Protein AF-A0A9W8DIQ8-F1 (afdb_monomer)

Radius of gyration: 34.33 Å; Cα contacts (8 Å, |Δi|>4): 460; chains: 1; bounding box: 81×75×88 Å

pLDDT: mean 70.54, std 18.58, range [25.45, 94.88]

Nearest PDB structures (foldseek):
  8yqu-assembly1_C  TM=2.809E-01  e=9.966E+00  African swine fever virus

Sequence (451 aa):
MDRSYPSLLPVLLFVAVWALANIACALVRCIRRRSKRQPPASEETWTAELVSPLHLRVSTTAFNDIISAAASLCSSERWPRVAWLIDAFYSTGVYAAIASMVLCVGVLAVAALQIGAAMGAKIGLMLPKGALILNVSVLDQLLTKVSDMEPSEQHSQLSRRQHHPESQHVLQPVIPGVTLPAGHLWHYLAALAICAVVHELGHAFAAVRSRITIQRLGVFVMGIYPGAFVELCQAKLDQASVANRLRVSCAGVWHNAVTAVCIWLLIRSGGLGALFANSGWSRVSNGVAVVDVASHSPLYGQLPLHSTIHRIDDVCLQPQCSNDRIFINDSQFGSSAIARWTSILTATYSNRNTTSAGFCASLAENADDGLCCEMSPRFPLGESPDLELFCFERFQQAYSGAQLTSPVCFDLRVVLQRTGTDRCQSDHDCSIIESTRSSLLQQPLNAFRRG

Solvent-accessible surface area (backbone atoms only — not comparable to full-atom values): 26441 Å² total; per-residue (Å²): 138,82,85,76,71,83,67,66,58,64,57,51,48,47,50,49,52,49,49,51,49,48,50,49,49,48,48,51,52,47,53,63,58,41,75,77,61,73,69,85,78,73,82,69,48,74,47,76,47,73,82,44,102,49,29,42,36,39,37,32,41,66,57,47,63,54,53,49,47,60,46,55,66,42,29,59,89,83,31,50,69,57,25,50,50,51,53,48,53,43,50,50,32,36,55,50,51,53,52,52,48,54,50,50,53,50,52,53,52,51,52,51,51,51,53,48,52,59,52,31,65,73,73,69,52,82,68,75,97,78,78,75,83,70,71,54,63,63,57,49,55,52,50,47,62,62,61,66,70,54,84,87,74,90,74,79,98,79,83,90,87,75,94,64,88,75,77,78,67,91,70,77,71,92,38,77,66,76,72,37,67,58,88,51,45,62,61,52,45,50,50,45,31,53,49,30,45,48,17,32,48,26,28,51,52,37,28,44,74,65,74,29,54,71,65,39,39,35,40,33,35,50,72,86,46,51,41,44,46,62,42,62,42,59,74,49,51,72,69,43,54,70,70,48,44,46,30,26,69,34,22,20,63,38,40,44,54,51,48,51,52,51,50,51,51,33,54,74,72,42,47,53,58,52,54,38,44,74,73,72,44,76,76,85,78,68,30,41,69,33,81,77,68,59,86,89,41,92,55,45,92,73,59,63,72,76,38,68,47,44,60,56,94,93,47,54,33,35,88,86,69,59,88,64,89,73,84,64,69,66,91,77,47,50,99,45,29,57,43,30,48,50,48,64,74,68,47,52,78,91,69,53,83,68,80,72,50,22,41,45,44,46,80,88,57,48,77,50,96,26,38,26,58,47,63,40,99,90,27,80,67,15,64,37,93,56,86,63,34,38,33,28,32,71,65,75,73,95,70,77,98,71,74,89,74,76,57,39,15,34,48,54,64,64,42,43,72,72,38,60,89,59,65,19,79,36,44,66,50,23,52,54,53,53,73,72,71,64,91,80,69,99,68,77,43,35,22,27,30,78,105

Foldseek 3Di:
DDPDDPPCLVVVLCVVVVVVVVLVVVLVVVVVVCVVPDDDDPPWDWDWDDPDPQKIKIKTPPCQVSLLVSLVCQDCVNPVPSLVVVVVLLLVLLVVVVVVVVVVVVVVVVVVVVVVVVVCVVVVNDDDPDPDPPVCVVVVVVVVVVVVLDPDPPPDPPDPDDPDPPPPPVDDDPDDPPSHDVVCVVVVLVVQQVLQVQLQSQLSSLCSSQVWGWDMWIWMGRNNHTHIHTHTDVVSLVVGDPSSVSSSVSRSVSSSVVVVVSVSSCVVVCVVVVVCVVVVHDDPQQAAAAQDDDPPDPCVVVDDHRDGDQDDDLDGLDPVVPPDPLPLVCVVADPGSVSNVVCVVPDDPVSPSVPQWFFWDFLVQQPDPQQQVPADPVRNRGNDPDSQWFWKDFQDDPDDDDDDDRIGIHRVVVRCVLCPNPTDNWLVSQVVSDVPPDDPDPGRIGTIHGD

Secondary structure (DSSP, 8-state):
-------SHHHHHHHHHHHHHHHHHHHHHHHHHHTTSPPSPP---EEEEEEETTEEEEEESTTHHHHHHHHHHT-TTT-HHHHHHHHHHHHHHHHHHHHHHHHHHHHHHHHHHHHHHHHHHHHT----TTS----THHHHHHHHHHHTTS----------S--------S-----BTTTB-GGGHHHHHHHHHHHHHHHHHHHHHHHHHTTPPEEEEEEEEETTEEEEEEEE-HHHHHHS-HHHHHHHHHHHHHHHHHHHHHHHHHHHTTHHHHHHHHTT-----SSEE-----TTSTTTTTS-TT-EE-EETTEESSGGG--S-----GGGS-SSHHHHHHHHHH--GGG-TTTT-BEEE-GGG--SSSGGG--BTTBTT-S-S-TTEEEEEE-----S----PPPEEEEHHHHHHHHTT--BSSHHHHHHHHHHS-S--SS--EEEEE-

Mean predicted aligned error: 18.12 Å

Structure (mmCIF, N/CA/C/O backbone):
data_AF-A0A9W8DIQ8-F1
#
_entry.id   AF-A0A9W8DIQ8-F1
#
loop_
_atom_site.group_PDB
_atom_site.id
_atom_site.type_symbol
_atom_site.label_atom_id
_atom_site.label_alt_id
_atom_site.label_comp_id
_atom_site.label_asym_id
_atom_site.label_entity_id
_atom_site.label_seq_id
_atom_site.pdbx_PDB_ins_code
_atom_site.Cartn_x
_atom_site.Cartn_y
_atom_site.Cartn_z
_atom_site.occupancy
_atom_site.B_iso_or_equiv
_atom_site.auth_seq_id
_atom_site.auth_comp_id
_atom_site.auth_asym_id
_atom_site.auth_atom_id
_atom_site.pdbx_PDB_model_num
ATOM 1 N N . MET A 1 1 ? 36.511 -11.148 6.527 1.00 30.50 1 MET A N 1
ATOM 2 C CA . MET A 1 1 ? 35.832 -11.798 7.668 1.00 30.50 1 MET A CA 1
ATOM 3 C C . MET A 1 1 ? 34.681 -10.898 8.089 1.00 30.50 1 MET A C 1
ATOM 5 O O . MET A 1 1 ? 34.835 -10.114 9.015 1.00 30.50 1 MET A O 1
ATOM 9 N N . ASP A 1 2 ? 33.552 -10.975 7.386 1.00 30.81 2 ASP A N 1
ATOM 10 C CA . ASP A 1 2 ? 32.350 -10.230 7.765 1.00 30.81 2 ASP A CA 1
ATOM 11 C C . ASP A 1 2 ? 31.541 -11.057 8.760 1.00 30.81 2 ASP A C 1
ATOM 13 O O . ASP A 1 2 ? 30.994 -12.114 8.437 1.00 30.81 2 ASP A O 1
ATOM 17 N N . ARG A 1 3 ? 31.505 -10.593 10.013 1.00 32.84 3 ARG A N 1
ATOM 18 C CA . ARG A 1 3 ? 30.648 -11.150 11.064 1.00 32.84 3 ARG A CA 1
ATOM 19 C C . ARG A 1 3 ? 29.193 -10.849 10.716 1.00 32.84 3 ARG A C 1
ATOM 21 O O . ARG A 1 3 ? 28.657 -9.800 11.057 1.00 32.84 3 ARG A O 1
ATOM 28 N N . SER A 1 4 ? 28.560 -11.808 10.054 1.00 39.12 4 SER A N 1
ATOM 29 C CA . SER A 1 4 ? 27.110 -11.882 9.924 1.00 39.12 4 SER A CA 1
ATOM 30 C C . SER A 1 4 ? 26.518 -12.180 11.302 1.00 39.12 4 SER A C 1
ATOM 32 O O . SER A 1 4 ? 26.526 -13.324 11.753 1.00 39.12 4 SER A O 1
ATOM 34 N N . TYR A 1 5 ? 26.037 -11.157 12.009 1.00 40.44 5 TYR A N 1
ATOM 35 C CA . TYR A 1 5 ? 25.144 -11.388 13.143 1.00 40.44 5 TYR A CA 1
ATOM 36 C C . TYR A 1 5 ? 23.856 -12.013 12.591 1.00 40.44 5 TYR A C 1
ATOM 38 O O . TYR A 1 5 ? 23.280 -11.449 11.654 1.00 40.44 5 TYR A O 1
ATOM 46 N N . PRO A 1 6 ? 23.381 -13.156 13.118 1.00 41.09 6 PRO A N 1
ATOM 47 C CA . PRO A 1 6 ? 22.086 -13.674 12.723 1.00 41.09 6 PRO A CA 1
ATOM 48 C C . PRO A 1 6 ? 21.057 -12.643 13.176 1.00 41.09 6 PRO A C 1
ATOM 50 O O . PRO A 1 6 ? 20.860 -12.419 14.371 1.00 41.09 6 PRO A O 1
ATOM 53 N N . SER A 1 7 ? 20.463 -11.936 12.216 1.00 48.41 7 SER A N 1
ATOM 54 C CA . SER A 1 7 ? 19.385 -11.000 12.510 1.00 48.41 7 SER A CA 1
ATOM 55 C C . SER A 1 7 ? 18.317 -11.753 13.310 1.00 48.41 7 SER A C 1
ATOM 57 O O . SER A 1 7 ? 17.933 -12.858 12.951 1.00 48.41 7 SER A O 1
ATOM 59 N N . LEU A 1 8 ? 17.848 -11.188 14.423 1.00 51.09 8 LEU A N 1
ATOM 60 C CA . LEU A 1 8 ? 16.720 -11.729 15.204 1.00 51.09 8 LEU A CA 1
ATOM 61 C C . LEU A 1 8 ? 15.387 -11.621 14.436 1.00 51.09 8 LEU A C 1
ATOM 63 O O . LEU A 1 8 ? 14.355 -12.121 14.877 1.00 51.09 8 LEU A O 1
ATOM 67 N N . LEU A 1 9 ? 15.413 -10.977 13.269 1.00 53.03 9 LEU A N 1
ATOM 68 C CA . LEU A 1 9 ? 14.276 -10.688 12.409 1.00 53.03 9 LEU A CA 1
ATOM 69 C C . LEU A 1 9 ? 13.550 -11.938 11.880 1.00 53.03 9 LEU A C 1
ATOM 71 O O . LEU A 1 9 ? 12.329 -11.963 11.986 1.00 53.03 9 LEU A O 1
ATOM 75 N N . PRO A 1 10 ? 14.226 -12.995 11.381 1.00 49.09 10 PRO A N 1
ATOM 76 C CA . PRO A 1 10 ? 13.581 -14.230 10.950 1.00 49.09 10 PRO A CA 1
ATOM 77 C C . PRO A 1 10 ? 12.957 -14.963 12.133 1.00 49.09 10 PRO A C 1
ATOM 79 O O . PRO A 1 10 ? 11.915 -15.580 11.974 1.00 49.09 10 PRO A O 1
ATOM 82 N N . VAL A 1 11 ? 13.550 -14.859 13.327 1.00 49.19 11 VAL A N 1
ATOM 83 C CA . VAL A 1 11 ? 13.004 -15.456 14.552 1.00 49.19 11 VAL A CA 1
ATOM 84 C C . VAL A 1 11 ? 11.747 -14.708 14.988 1.00 49.19 11 VAL A C 1
ATOM 86 O O . VAL A 1 11 ? 10.747 -15.342 15.293 1.00 49.19 11 VAL A O 1
ATOM 89 N N . LEU A 1 12 ? 11.744 -13.374 14.949 1.00 53.75 12 LEU A N 1
ATOM 90 C CA . LEU A 1 12 ? 10.565 -12.565 15.272 1.00 53.75 12 LEU A CA 1
ATOM 91 C C . LEU A 1 12 ? 9.446 -12.718 14.234 1.00 53.75 12 LEU A C 1
ATOM 93 O O . LEU A 1 12 ? 8.287 -12.841 14.618 1.00 53.75 12 LEU A O 1
ATOM 97 N N . LEU A 1 13 ? 9.774 -12.780 12.940 1.00 53.56 13 LEU A N 1
ATOM 98 C CA . LEU A 1 13 ? 8.812 -13.079 11.874 1.00 53.56 13 LEU A CA 1
ATOM 99 C C . LEU A 1 13 ? 8.280 -14.501 11.985 1.00 53.56 13 LEU A C 1
ATOM 101 O O . LEU A 1 13 ? 7.081 -14.705 11.848 1.00 53.56 13 LEU A O 1
ATOM 105 N N . PHE A 1 14 ? 9.136 -15.474 12.288 1.00 50.91 14 PHE A N 1
ATOM 106 C CA . PHE A 1 14 ? 8.706 -16.841 12.536 1.00 50.91 14 PHE A CA 1
ATOM 107 C C . PHE A 1 14 ? 7.800 -16.907 13.761 1.00 50.91 14 PHE A C 1
ATOM 109 O O . PHE A 1 14 ? 6.756 -17.527 13.680 1.00 50.91 14 PHE A O 1
ATOM 116 N N . VAL A 1 15 ? 8.122 -16.218 14.859 1.00 52.91 15 VAL A N 1
ATOM 117 C CA . VAL A 1 15 ? 7.271 -16.159 16.057 1.00 52.91 15 VAL A CA 1
ATOM 118 C C . VAL A 1 15 ? 5.951 -15.447 15.766 1.00 52.91 15 VAL A C 1
ATOM 120 O O . VAL A 1 15 ? 4.916 -15.918 16.222 1.00 52.91 15 VAL A O 1
ATOM 123 N N . ALA A 1 16 ? 5.947 -14.370 14.978 1.00 52.97 16 ALA A N 1
ATOM 124 C CA . ALA A 1 16 ? 4.732 -13.651 14.599 1.00 52.97 16 ALA A CA 1
ATOM 125 C C . ALA A 1 16 ? 3.850 -14.479 13.655 1.00 52.97 16 ALA A C 1
ATOM 127 O O . ALA A 1 16 ? 2.659 -14.630 13.907 1.00 52.97 16 ALA A O 1
ATOM 128 N N . VAL A 1 17 ? 4.425 -15.082 12.613 1.00 55.19 17 VAL A N 1
ATOM 129 C CA . VAL A 1 17 ? 3.719 -15.974 11.681 1.00 55.19 17 VAL A CA 1
ATOM 130 C C . VAL A 1 17 ? 3.262 -17.243 12.394 1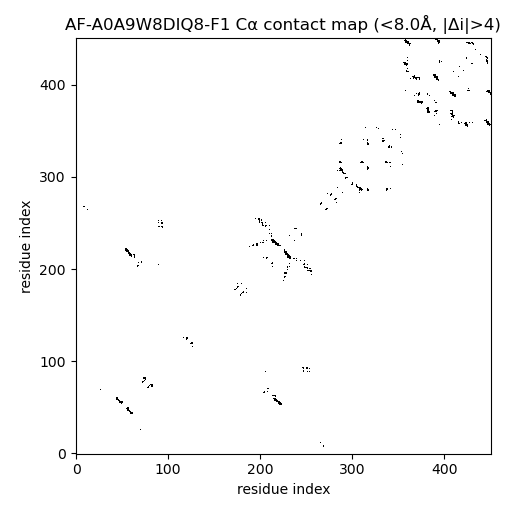.00 55.19 17 VAL A C 1
ATOM 132 O O . VAL A 1 17 ? 2.138 -17.676 12.188 1.00 55.19 17 VAL A O 1
ATOM 135 N N . TRP A 1 18 ? 4.070 -17.813 13.286 1.00 54.69 18 TRP A N 1
ATOM 136 C CA . TRP A 1 18 ? 3.704 -18.957 14.120 1.00 54.69 18 TRP A CA 1
ATOM 137 C C . TRP A 1 18 ? 2.601 -18.593 15.113 1.00 54.69 18 TRP A C 1
ATOM 139 O O . TRP A 1 18 ? 1.670 -19.374 15.287 1.00 54.69 18 TRP A O 1
ATOM 149 N N . ALA A 1 19 ? 2.638 -17.411 15.728 1.00 44.38 19 ALA A N 1
ATOM 150 C CA . ALA A 1 19 ? 1.580 -16.933 16.612 1.00 44.38 19 ALA A CA 1
ATOM 151 C C . ALA A 1 19 ? 0.282 -16.696 15.833 1.00 44.38 19 ALA A C 1
ATOM 153 O O . ALA A 1 19 ? -0.759 -17.205 16.234 1.00 44.38 19 ALA A O 1
ATOM 154 N N . LEU A 1 20 ? 0.340 -16.018 14.685 1.00 54.06 20 LEU A N 1
ATOM 155 C CA . LEU A 1 20 ? -0.813 -15.784 13.814 1.00 54.06 20 LEU A CA 1
ATOM 156 C C . LEU A 1 20 ? -1.368 -17.092 13.241 1.00 54.06 20 LEU A C 1
ATOM 158 O O . LEU A 1 20 ? -2.579 -17.278 13.235 1.00 54.06 20 LEU A O 1
ATOM 162 N N . ALA A 1 21 ? -0.514 -18.036 12.845 1.00 44.03 21 ALA A N 1
ATOM 163 C CA . ALA A 1 21 ? -0.920 -19.354 12.371 1.00 44.03 21 ALA A CA 1
ATOM 164 C C . ALA A 1 21 ? -1.513 -20.208 13.496 1.00 44.03 21 ALA A C 1
ATOM 166 O O . ALA A 1 21 ? -2.479 -20.921 13.259 1.00 44.03 21 ALA A O 1
ATOM 167 N N . ASN A 1 22 ? -1.004 -20.128 14.729 1.00 44.94 22 ASN A N 1
ATOM 168 C CA . ASN A 1 22 ? -1.599 -20.824 15.872 1.00 44.94 22 ASN A CA 1
ATOM 169 C C . ASN A 1 22 ? -2.904 -20.175 16.329 1.00 44.94 22 ASN A C 1
ATOM 171 O O . ASN A 1 22 ? -3.823 -20.902 16.689 1.00 44.94 22 ASN A O 1
ATOM 175 N N . ILE A 1 23 ? -3.024 -18.848 16.265 1.00 50.91 23 ILE A N 1
ATOM 176 C CA . ILE A 1 23 ? -4.274 -18.125 16.520 1.00 50.91 23 ILE A CA 1
ATOM 177 C C . ILE A 1 23 ? -5.294 -18.479 15.436 1.00 50.91 23 ILE A C 1
ATOM 179 O O . ILE A 1 23 ? -6.403 -18.881 15.767 1.00 50.91 23 ILE A O 1
ATOM 183 N N . ALA A 1 24 ? -4.915 -18.454 14.158 1.00 49.97 24 ALA A N 1
ATOM 184 C CA . ALA A 1 24 ? -5.761 -18.876 13.045 1.00 49.97 24 ALA A CA 1
ATOM 185 C C . ALA A 1 24 ? -6.138 -20.361 13.147 1.00 49.97 24 ALA A C 1
ATOM 187 O O . ALA A 1 24 ? -7.295 -20.719 12.970 1.00 49.97 24 ALA A O 1
ATOM 188 N N . CYS A 1 25 ? -5.205 -21.242 13.509 1.00 41.53 25 CYS A N 1
ATOM 189 C CA . CYS A 1 25 ? -5.467 -22.670 13.676 1.00 41.53 25 CYS A CA 1
ATOM 190 C C . CYS A 1 25 ? -6.317 -22.944 14.929 1.00 41.53 25 CYS A C 1
ATOM 192 O O . CYS A 1 25 ? -7.167 -23.833 14.912 1.00 41.53 25 CYS A O 1
ATOM 194 N N . ALA A 1 26 ? -6.171 -22.156 15.997 1.00 48.19 26 ALA A N 1
ATOM 195 C CA . ALA A 1 26 ? -7.044 -22.187 17.167 1.00 48.19 26 ALA A CA 1
ATOM 196 C C . ALA A 1 26 ? -8.450 -21.668 16.833 1.00 48.19 26 ALA A C 1
ATOM 198 O O . ALA A 1 26 ? -9.425 -22.301 17.235 1.00 48.19 26 ALA A O 1
ATOM 199 N N . LEU A 1 27 ? -8.561 -20.599 16.040 1.00 50.41 27 LEU A N 1
ATOM 200 C CA . LEU A 1 27 ? -9.818 -20.065 15.514 1.00 50.41 27 LEU A CA 1
ATOM 201 C C . LEU A 1 27 ? -10.511 -21.101 14.623 1.00 50.41 27 LEU A C 1
ATOM 203 O O . LEU A 1 27 ? -11.654 -21.455 14.888 1.00 50.41 27 LEU A O 1
ATOM 207 N N . VAL A 1 28 ? -9.808 -21.696 13.656 1.00 52.03 28 VAL A N 1
ATOM 208 C CA . VAL A 1 28 ? -10.333 -22.740 12.757 1.00 52.03 28 VAL A CA 1
ATOM 209 C C . VAL A 1 28 ? -10.734 -23.997 13.530 1.00 52.03 28 VAL A C 1
ATOM 211 O O . VAL A 1 28 ? -11.806 -24.558 13.300 1.00 52.03 28 VAL A O 1
ATOM 214 N N . ARG A 1 29 ? -9.924 -24.446 14.498 1.00 50.22 29 ARG A N 1
ATOM 215 C CA . ARG A 1 29 ? -10.274 -25.583 15.368 1.00 50.22 29 ARG A CA 1
ATOM 216 C C . ARG A 1 29 ? -11.458 -25.260 16.276 1.00 50.22 29 ARG A C 1
ATOM 218 O O . ARG A 1 29 ? -12.231 -26.166 16.580 1.00 50.22 29 ARG A O 1
ATOM 225 N N . CYS A 1 30 ? -11.625 -24.008 16.696 1.00 48.03 30 CYS A N 1
ATOM 226 C CA . CYS A 1 30 ? -12.771 -23.572 17.483 1.00 48.03 30 CYS A CA 1
ATOM 227 C C . CYS A 1 30 ? -14.053 -23.526 16.640 1.00 48.03 30 CYS A C 1
ATOM 229 O O . CYS A 1 30 ? -15.045 -24.145 17.023 1.00 48.03 30 CYS A O 1
ATOM 231 N N . ILE A 1 31 ? -13.995 -22.918 15.450 1.00 52.38 31 ILE A N 1
ATOM 232 C CA . ILE A 1 31 ? -15.080 -22.887 14.458 1.00 52.38 31 ILE A CA 1
ATOM 233 C C . ILE A 1 31 ? -15.527 -24.322 14.131 1.00 52.38 31 ILE A C 1
ATOM 235 O O . ILE A 1 31 ? -16.707 -24.659 14.239 1.00 52.38 31 ILE A O 1
ATOM 239 N N . ARG A 1 32 ? -14.572 -25.224 13.864 1.00 48.59 32 ARG A N 1
ATOM 240 C CA . ARG A 1 32 ? -14.842 -26.636 13.540 1.00 48.59 32 ARG A CA 1
ATOM 241 C C . ARG A 1 32 ? -15.392 -27.447 14.719 1.00 48.59 32 ARG A C 1
ATOM 243 O O . ARG A 1 32 ? -16.149 -28.392 14.510 1.00 48.59 32 ARG A O 1
ATOM 250 N N . ARG A 1 33 ? -15.026 -27.111 15.963 1.00 49.84 33 ARG A N 1
ATOM 251 C CA . ARG A 1 33 ? -15.559 -27.770 17.172 1.00 49.84 33 ARG A CA 1
ATOM 252 C C . ARG A 1 33 ? -16.948 -27.258 17.557 1.00 49.84 33 ARG A C 1
ATOM 254 O O . ARG A 1 33 ? -17.706 -28.026 18.144 1.00 49.84 33 ARG A O 1
ATOM 261 N N . ARG A 1 34 ? -17.293 -26.010 17.225 1.00 47.94 34 ARG A N 1
ATOM 262 C CA . ARG A 1 34 ? -18.588 -25.401 17.570 1.00 47.94 34 ARG A CA 1
ATOM 263 C C . ARG A 1 34 ? -19.662 -25.585 16.497 1.00 47.94 34 ARG A C 1
ATOM 265 O O . ARG A 1 34 ? -20.818 -25.723 16.870 1.00 47.94 34 ARG A O 1
ATOM 272 N N . SER A 1 35 ? -19.287 -25.762 15.226 1.00 45.62 35 SER A N 1
ATOM 273 C CA . SER A 1 35 ? -20.189 -26.295 14.184 1.00 45.62 35 SER A CA 1
ATOM 274 C C . SER A 1 35 ? -20.839 -27.629 14.601 1.00 45.62 35 SER A C 1
ATOM 276 O O . SER A 1 35 ? -21.960 -27.923 14.210 1.00 45.62 35 SER A O 1
ATOM 278 N N . LYS A 1 36 ? -20.183 -28.409 15.474 1.00 44.06 36 LYS A N 1
ATOM 279 C CA . LYS A 1 36 ? -20.729 -29.654 16.044 1.00 44.06 36 LYS A CA 1
ATOM 280 C C . LYS A 1 36 ? -21.572 -29.476 17.322 1.00 44.06 36 LYS A C 1
ATOM 282 O O . LYS A 1 36 ? -22.030 -30.474 17.866 1.00 44.06 36 LYS A O 1
ATOM 287 N N . ARG A 1 37 ? -21.730 -28.258 17.859 1.00 45.44 37 ARG A N 1
ATOM 288 C CA . ARG A 1 37 ? -22.402 -27.972 19.149 1.00 45.44 37 ARG A CA 1
ATOM 289 C C . ARG A 1 37 ? -23.278 -26.713 19.083 1.00 45.44 37 ARG A C 1
ATOM 291 O O . ARG A 1 37 ? -23.184 -25.862 19.965 1.00 45.44 37 ARG A O 1
ATOM 298 N N . GLN A 1 38 ? -24.067 -26.557 18.027 1.00 38.44 38 GLN A N 1
ATOM 299 C CA . GLN A 1 38 ? -24.944 -25.398 17.846 1.00 38.44 38 GLN A CA 1
ATOM 300 C C . GLN A 1 38 ? -26.079 -25.419 18.902 1.00 38.44 38 GLN A C 1
ATOM 302 O O . GLN A 1 38 ? -26.839 -26.388 18.931 1.00 38.44 38 GLN A O 1
ATOM 307 N N . PRO A 1 39 ? -26.194 -24.419 19.803 1.00 42.59 39 PRO A N 1
ATOM 308 C CA . PRO A 1 39 ? -27.457 -24.103 20.474 1.00 42.59 39 PRO A CA 1
ATOM 309 C C . PRO A 1 39 ? -28.413 -23.411 19.472 1.00 42.59 39 PRO A C 1
ATOM 311 O O . PRO A 1 39 ? -27.951 -23.012 18.400 1.00 42.59 39 PRO A O 1
ATOM 314 N N . PRO A 1 40 ? -29.727 -23.300 19.759 1.00 42.97 40 PRO A N 1
ATOM 315 C CA . PRO A 1 40 ? -30.708 -22.817 18.785 1.00 42.97 40 PRO A CA 1
ATOM 316 C C . PRO A 1 40 ? -30.364 -21.404 18.302 1.00 42.97 40 PRO A C 1
ATOM 318 O O . PRO A 1 40 ? -29.962 -20.553 19.095 1.00 42.97 40 PRO A O 1
ATOM 321 N N . ALA A 1 41 ? -30.490 -21.207 16.990 1.00 42.75 41 ALA A N 1
ATOM 322 C CA . ALA A 1 41 ? -30.133 -19.991 16.276 1.00 42.75 41 ALA A CA 1
ATOM 323 C C . ALA A 1 41 ? -30.799 -18.755 16.901 1.00 42.75 41 ALA A C 1
ATOM 325 O O . ALA A 1 41 ? -32.023 -18.636 16.904 1.00 42.75 41 ALA A O 1
ATOM 326 N N . SER A 1 42 ? -29.994 -17.816 17.397 1.00 50.84 42 SER A N 1
ATOM 327 C CA . SER A 1 42 ? -30.366 -16.406 17.315 1.00 50.84 42 SER A CA 1
ATOM 328 C C . SER A 1 42 ? -30.568 -16.099 15.827 1.00 50.84 42 SER A C 1
ATOM 330 O O . SER A 1 42 ? -29.730 -16.481 15.013 1.00 50.84 42 SER A O 1
ATOM 332 N N . GLU A 1 43 ? -31.698 -15.501 15.445 1.00 56.09 43 GLU A N 1
ATOM 333 C CA . GLU A 1 43 ? -31.976 -15.148 14.046 1.00 56.09 43 GLU A CA 1
ATOM 334 C C . GLU A 1 43 ? -30.827 -14.302 13.478 1.00 56.09 43 GLU A C 1
ATOM 336 O O . GLU A 1 43 ? -30.646 -13.135 13.841 1.00 56.09 43 GLU A O 1
ATOM 341 N N . GLU A 1 44 ? -30.032 -14.909 12.593 1.00 62.44 44 GLU A N 1
ATOM 342 C CA . GLU A 1 44 ? -28.976 -14.227 11.856 1.00 62.44 44 GLU A CA 1
ATOM 343 C C . GLU A 1 44 ? -29.616 -13.139 10.999 1.00 62.44 44 GLU A C 1
ATOM 345 O O . GLU A 1 44 ? -30.272 -13.399 9.991 1.00 62.44 44 GLU A O 1
ATOM 350 N N . THR A 1 45 ? -29.453 -11.895 11.431 1.00 79.38 45 THR A N 1
ATOM 351 C CA . THR A 1 45 ? -30.138 -10.753 10.837 1.00 79.38 45 THR A CA 1
ATOM 352 C C . THR A 1 45 ? -29.134 -9.965 10.015 1.00 79.38 45 THR A C 1
ATOM 354 O O . THR A 1 45 ? -28.289 -9.244 10.548 1.00 79.38 45 THR A O 1
ATOM 357 N N . TRP A 1 46 ? -29.216 -10.138 8.698 1.00 82.31 46 TRP A N 1
ATOM 358 C CA . TRP A 1 46 ? -28.560 -9.275 7.724 1.00 82.31 46 TRP A CA 1
ATOM 359 C C . TRP A 1 46 ? -29.490 -8.116 7.403 1.00 82.31 46 TRP A C 1
ATOM 361 O O . TRP A 1 46 ? -30.643 -8.327 7.033 1.00 82.31 46 TRP A O 1
ATOM 371 N N . THR A 1 47 ? -28.994 -6.891 7.529 1.00 84.81 47 THR A N 1
ATOM 372 C CA . THR A 1 47 ? -29.747 -5.696 7.153 1.00 84.81 47 THR A CA 1
ATOM 373 C C . THR A 1 47 ? -28.942 -4.886 6.151 1.00 84.81 47 THR A C 1
ATOM 375 O O . THR A 1 47 ? -27.751 -4.639 6.338 1.00 84.81 47 THR A O 1
ATOM 378 N N . ALA A 1 48 ? -29.592 -4.491 5.062 1.00 86.50 48 ALA A N 1
ATOM 379 C CA . ALA A 1 48 ? -29.053 -3.551 4.094 1.00 86.50 48 ALA A CA 1
ATOM 380 C C . ALA A 1 48 ? -29.956 -2.320 4.097 1.00 86.50 48 ALA A C 1
ATOM 382 O O . ALA A 1 48 ? -31.164 -2.434 3.904 1.00 86.50 48 ALA A O 1
ATOM 383 N N . GLU A 1 49 ? -29.375 -1.156 4.353 1.00 87.94 49 GLU A N 1
ATOM 384 C CA . GLU A 1 49 ? -30.090 0.108 4.465 1.00 87.94 49 GLU A CA 1
ATOM 385 C C . GLU A 1 49 ? -29.381 1.168 3.625 1.00 87.94 49 GLU A C 1
ATOM 387 O O . GLU A 1 49 ? -28.160 1.331 3.689 1.00 87.94 49 GLU A O 1
ATOM 392 N N . LEU A 1 50 ? -30.156 1.903 2.830 1.00 87.69 50 LEU A N 1
ATOM 393 C CA . LEU A 1 50 ? -29.676 3.073 2.110 1.00 87.69 50 LEU A CA 1
ATOM 394 C C . LEU A 1 50 ? -29.935 4.309 2.980 1.00 87.69 50 LEU A C 1
ATOM 396 O O . LEU A 1 50 ? -31.045 4.831 3.011 1.00 87.69 50 LEU A O 1
ATOM 400 N N . VAL A 1 51 ? -28.909 4.758 3.705 1.00 85.38 51 VAL A N 1
ATOM 401 C CA . VAL A 1 51 ? -29.004 5.880 4.658 1.00 85.38 51 VAL A CA 1
ATOM 402 C C . VAL A 1 51 ? -29.103 7.223 3.920 1.00 85.38 51 VAL A C 1
ATOM 404 O O . VAL A 1 51 ? -29.733 8.164 4.395 1.00 85.38 51 VAL A O 1
ATOM 407 N N . SER A 1 52 ? -28.473 7.331 2.749 1.00 85.50 52 SER A N 1
ATOM 408 C CA . SER A 1 52 ? -28.590 8.471 1.831 1.00 85.50 52 SER A CA 1
ATOM 409 C C . SER A 1 52 ? -28.340 8.003 0.387 1.00 85.50 52 SER A C 1
ATOM 411 O O . SER A 1 52 ? -27.857 6.884 0.208 1.00 85.50 52 SER A O 1
ATOM 413 N N . PRO A 1 53 ? -28.615 8.813 -0.661 1.00 84.25 53 PRO A N 1
ATOM 414 C CA . PRO A 1 53 ? -28.494 8.382 -2.063 1.00 84.25 53 PRO A CA 1
ATOM 415 C C . PRO A 1 53 ? -27.110 7.835 -2.436 1.00 84.25 53 PRO A C 1
ATOM 417 O O . PRO A 1 53 ? -26.980 7.042 -3.361 1.00 84.25 53 PRO A O 1
ATOM 420 N N . LEU A 1 54 ? -26.079 8.268 -1.708 1.00 87.81 54 LEU A N 1
ATOM 421 C CA . LEU A 1 54 ? -24.696 7.850 -1.892 1.00 87.81 54 LEU A CA 1
ATOM 422 C C . LEU A 1 54 ? -24.161 7.066 -0.690 1.00 87.81 54 LEU A C 1
ATOM 424 O O . LEU A 1 54 ? -22.957 6.893 -0.613 1.00 87.81 54 LEU A O 1
ATOM 428 N N . HIS A 1 55 ? -24.990 6.624 0.257 1.00 90.12 55 HIS A N 1
ATOM 429 C CA . HIS A 1 55 ? -24.535 5.937 1.467 1.00 90.12 55 HIS A CA 1
ATOM 430 C C . HIS A 1 55 ? -25.310 4.637 1.682 1.00 90.12 55 HIS A C 1
ATOM 432 O O . HIS A 1 55 ? -26.374 4.617 2.305 1.00 90.12 55 HIS A O 1
ATOM 438 N N . LEU A 1 56 ? -24.750 3.547 1.159 1.00 90.69 56 LEU A N 1
ATOM 439 C CA . LEU A 1 56 ? -25.261 2.195 1.355 1.00 90.69 56 LEU A CA 1
ATOM 440 C C . LEU A 1 56 ? -24.565 1.561 2.556 1.00 90.69 56 LEU A C 1
ATOM 442 O O . LEU A 1 56 ? -23.336 1.504 2.600 1.00 90.69 56 LEU A O 1
ATOM 446 N N . ARG A 1 57 ? -25.345 1.042 3.500 1.00 91.81 57 ARG A N 1
ATOM 447 C CA . ARG A 1 57 ? -24.865 0.340 4.686 1.00 91.81 57 ARG A CA 1
ATOM 448 C C . ARG A 1 57 ? -25.358 -1.101 4.662 1.00 91.81 57 ARG A C 1
ATOM 450 O O . ARG A 1 57 ? -26.543 -1.351 4.482 1.00 91.81 57 ARG A O 1
ATOM 457 N N . VAL A 1 58 ? -24.455 -2.043 4.903 1.00 90.88 58 VAL A N 1
ATOM 458 C CA . VAL A 1 58 ? -24.776 -3.459 5.105 1.00 90.88 58 VAL A CA 1
ATOM 459 C C . VAL A 1 58 ? -24.262 -3.866 6.474 1.00 90.88 58 VAL A C 1
ATOM 461 O O . VAL A 1 58 ? -23.090 -3.660 6.784 1.00 90.88 58 VAL A O 1
ATOM 464 N N . SER A 1 59 ? -25.131 -4.426 7.308 1.00 90.25 59 SER A N 1
ATOM 465 C CA . SER A 1 59 ? -24.800 -4.834 8.668 1.00 90.25 59 SER A CA 1
ATOM 466 C C . SER A 1 59 ? -25.292 -6.241 8.980 1.00 90.25 59 SER A C 1
ATOM 468 O O . SER A 1 59 ? -26.208 -6.758 8.339 1.00 90.25 59 SER A O 1
ATOM 470 N N . THR A 1 60 ? -24.648 -6.880 9.949 1.00 87.31 60 THR A N 1
ATOM 471 C CA . THR A 1 60 ? -24.940 -8.251 10.354 1.00 87.31 60 THR A CA 1
ATOM 472 C C . THR A 1 60 ? -24.660 -8.471 11.834 1.00 87.31 60 THR A C 1
ATOM 474 O O . THR A 1 60 ? -23.744 -7.885 12.421 1.00 87.31 60 THR A O 1
ATOM 477 N N . THR A 1 61 ? -25.460 -9.348 12.433 1.00 85.94 61 THR A N 1
ATOM 478 C CA . THR A 1 61 ? -25.274 -9.871 13.791 1.00 85.94 61 THR A CA 1
ATOM 479 C C . THR A 1 61 ? -24.596 -11.243 13.805 1.00 85.94 61 THR A C 1
ATOM 481 O O . THR A 1 61 ? -24.121 -11.673 14.856 1.00 85.94 61 THR A O 1
ATOM 484 N N . ALA A 1 62 ? -24.469 -11.909 12.649 1.00 78.69 62 ALA A N 1
ATOM 485 C CA . ALA A 1 62 ? -23.993 -13.293 12.545 1.00 78.69 62 ALA A CA 1
ATOM 486 C C . ALA A 1 62 ? -22.569 -13.490 13.100 1.00 78.69 62 ALA A C 1
ATOM 488 O O . ALA A 1 62 ? -22.235 -14.531 13.667 1.00 78.69 62 ALA A O 1
ATOM 489 N N . PHE A 1 63 ? -21.716 -12.468 12.992 1.00 78.06 63 PHE A N 1
ATOM 490 C CA . PHE A 1 63 ? -20.334 -12.536 13.476 1.00 78.06 63 PHE A CA 1
ATOM 491 C C . PHE A 1 63 ? -20.165 -12.146 14.949 1.00 78.06 63 PHE A C 1
ATOM 493 O O . PHE A 1 63 ? -19.083 -12.363 15.503 1.00 78.06 63 PHE A O 1
ATOM 500 N N . ASN A 1 64 ? -21.205 -11.626 15.611 1.00 81.75 64 ASN A N 1
ATOM 501 C CA . ASN A 1 64 ? -21.113 -11.179 17.003 1.00 81.75 64 ASN A CA 1
ATOM 502 C C . ASN A 1 64 ? -20.677 -12.320 17.929 1.00 81.75 64 ASN A C 1
ATOM 504 O O . ASN A 1 64 ? -19.784 -12.142 18.762 1.00 81.75 64 ASN A O 1
ATOM 508 N N . ASP A 1 65 ? -21.253 -13.510 17.748 1.00 75.88 65 ASP A N 1
ATOM 509 C CA . ASP A 1 65 ? -20.950 -14.682 18.572 1.00 75.88 65 ASP A CA 1
ATOM 510 C C . ASP A 1 65 ? -19.552 -15.239 18.306 1.00 75.88 65 ASP A C 1
ATOM 512 O O . ASP A 1 65 ? -18.901 -15.746 19.223 1.00 75.88 65 ASP A O 1
ATOM 516 N N . ILE A 1 66 ? -19.067 -15.125 17.066 1.00 76.50 66 ILE A N 1
ATOM 517 C CA . ILE A 1 66 ? -17.724 -15.560 16.675 1.00 76.50 66 ILE A CA 1
ATOM 518 C C . ILE A 1 66 ? -16.681 -14.655 17.327 1.00 76.50 66 ILE A C 1
ATOM 520 O O . ILE A 1 66 ? -15.757 -15.158 17.965 1.00 76.50 66 ILE A O 1
ATOM 524 N N . ILE A 1 67 ? -16.846 -13.334 17.221 1.00 73.62 67 ILE A N 1
ATOM 525 C CA . ILE A 1 67 ? -15.919 -12.365 17.819 1.00 73.62 67 ILE A CA 1
ATOM 526 C C . ILE A 1 67 ? -15.964 -12.458 19.346 1.00 73.62 67 ILE A C 1
ATOM 528 O O . ILE A 1 67 ? -14.917 -12.527 19.994 1.00 73.62 67 ILE A O 1
ATOM 532 N N . SER A 1 68 ? -17.164 -12.556 19.927 1.00 73.75 68 SER A N 1
ATOM 533 C CA . SER A 1 68 ? -17.328 -12.723 21.376 1.00 73.75 68 SER A CA 1
ATOM 534 C C . SER A 1 68 ? -16.667 -14.010 21.874 1.00 73.75 68 SER A C 1
ATOM 536 O O . SER A 1 68 ? -15.984 -14.010 22.899 1.00 73.75 68 SER A O 1
ATOM 538 N N . ALA A 1 69 ? -16.799 -15.107 21.121 1.00 69.75 69 ALA A N 1
ATOM 539 C CA . ALA A 1 69 ? -16.162 -16.377 21.442 1.00 69.75 69 ALA A CA 1
ATOM 540 C C . ALA A 1 69 ? -14.637 -16.321 21.308 1.00 69.75 69 ALA A C 1
ATOM 542 O O . ALA A 1 69 ? -13.936 -16.769 22.216 1.00 69.75 69 ALA A O 1
ATOM 543 N N . ALA A 1 70 ? -14.127 -15.752 20.214 1.00 68.12 70 ALA A N 1
ATOM 544 C CA . ALA A 1 70 ? -12.699 -15.572 19.971 1.00 68.12 70 ALA A CA 1
ATOM 545 C C . ALA A 1 70 ? -12.036 -14.783 21.108 1.00 68.12 70 ALA A C 1
ATOM 547 O O . ALA A 1 70 ? -11.022 -15.213 21.653 1.00 68.12 70 ALA A O 1
ATOM 548 N N . ALA A 1 71 ? -12.666 -13.694 21.543 1.00 65.31 71 ALA A N 1
ATOM 549 C CA . ALA A 1 71 ? -12.194 -12.911 22.676 1.00 65.31 71 ALA A CA 1
ATOM 550 C C . ALA A 1 71 ? -12.336 -13.657 24.020 1.00 65.31 71 ALA A C 1
ATOM 552 O O . ALA A 1 71 ? -11.458 -13.551 24.876 1.00 65.31 71 ALA A O 1
ATOM 553 N N . SER A 1 72 ? -13.389 -14.465 24.209 1.00 62.75 72 SER A N 1
ATOM 554 C CA . SER A 1 72 ? -13.577 -15.267 25.431 1.00 62.75 72 SER A CA 1
ATOM 555 C C . SER A 1 72 ? -12.590 -16.436 25.573 1.00 62.75 72 SER A C 1
ATOM 557 O O . SER A 1 72 ? -12.272 -16.834 26.689 1.00 62.75 72 SER A O 1
ATOM 559 N N . LEU A 1 73 ? -12.057 -16.978 24.471 1.00 59.53 73 LEU A N 1
ATOM 560 C CA . LEU A 1 73 ? -10.992 -17.995 24.498 1.00 59.53 73 LEU A CA 1
ATOM 561 C C . LEU A 1 73 ? -9.672 -17.436 25.030 1.00 59.53 73 LEU A C 1
ATOM 563 O O . LEU A 1 73 ? -8.862 -18.175 25.590 1.00 59.53 73 LEU A O 1
ATOM 567 N N . CYS A 1 74 ? -9.495 -16.128 24.886 1.00 56.38 74 CYS A N 1
ATOM 568 C CA . CYS A 1 74 ? -8.411 -15.358 25.465 1.00 56.38 74 CYS A CA 1
ATOM 569 C C . CYS A 1 74 ? -8.722 -14.866 26.890 1.00 56.38 74 CYS A C 1
ATOM 571 O O . CYS A 1 74 ? -8.019 -13.991 27.395 1.00 56.38 74 CYS A O 1
ATOM 573 N N . SER A 1 75 ? -9.761 -15.398 27.549 1.00 60.28 75 SER A N 1
ATOM 574 C CA . SER A 1 75 ? -10.079 -15.034 28.928 1.00 60.28 75 SER A CA 1
ATOM 575 C C . SER A 1 75 ? -8.998 -15.511 29.902 1.00 60.28 75 SER A C 1
ATOM 577 O O . SER A 1 75 ? -8.341 -16.544 29.720 1.00 60.28 75 SER A O 1
ATOM 579 N N . SER A 1 76 ? -8.835 -14.740 30.978 1.00 60.06 76 SER A N 1
ATOM 580 C CA . SER A 1 76 ? -7.829 -14.960 32.023 1.00 60.06 76 SER A CA 1
ATOM 581 C C . SER A 1 76 ? -7.917 -16.330 32.692 1.00 60.06 76 SER A C 1
ATOM 583 O O . SER A 1 76 ? -6.934 -16.788 33.263 1.00 60.06 76 SER A O 1
ATOM 585 N N . GLU A 1 77 ? -9.077 -16.980 32.623 1.00 65.56 77 GLU A N 1
ATOM 586 C CA . GLU A 1 77 ? -9.374 -18.222 33.333 1.00 65.56 77 GLU A CA 1
ATOM 587 C C . GLU A 1 77 ? -8.734 -19.450 32.672 1.00 65.56 77 GLU A C 1
ATOM 589 O O . GLU A 1 77 ? -8.339 -20.389 33.356 1.00 65.56 77 GLU A O 1
ATOM 594 N N . ARG A 1 78 ? -8.576 -19.437 31.340 1.00 64.94 78 ARG A N 1
ATOM 595 C CA . ARG A 1 78 ? -8.027 -20.578 30.588 1.00 64.94 78 ARG A CA 1
ATOM 596 C C . ARG A 1 78 ? -6.579 -20.373 30.146 1.00 64.94 78 ARG A C 1
ATOM 598 O O . ARG A 1 78 ? -5.832 -21.344 30.073 1.00 64.94 78 ARG A O 1
ATOM 605 N N . TRP A 1 79 ? -6.185 -19.126 29.866 1.00 71.25 79 TRP A N 1
ATOM 606 C CA . TRP A 1 79 ? -4.834 -18.764 29.422 1.00 71.25 79 TRP A CA 1
ATOM 607 C C . TRP A 1 79 ? -4.387 -17.420 30.023 1.00 71.25 79 TRP A C 1
ATOM 609 O O . TRP A 1 79 ? -4.389 -16.400 29.328 1.00 71.25 79 TRP A O 1
ATOM 619 N N . PRO A 1 80 ? -3.940 -17.388 31.294 1.00 75.25 80 PRO A N 1
ATOM 620 C CA . PRO A 1 80 ? -3.632 -16.136 31.992 1.00 75.25 80 PRO A CA 1
ATOM 621 C C . PRO A 1 80 ? -2.509 -15.335 31.319 1.00 75.25 80 PRO A C 1
ATOM 623 O O . PRO A 1 80 ? -2.570 -14.110 31.258 1.00 75.25 80 PRO A O 1
ATOM 626 N N . ARG A 1 81 ? -1.513 -16.019 30.736 1.00 78.06 81 ARG A N 1
ATOM 627 C CA . ARG A 1 81 ? -0.422 -15.369 29.988 1.00 78.06 81 ARG A CA 1
ATOM 628 C C . ARG A 1 81 ? -0.919 -14.654 28.731 1.00 78.06 81 ARG A C 1
ATOM 630 O O . ARG A 1 81 ? -0.468 -13.556 28.438 1.00 78.06 81 ARG A O 1
ATOM 637 N N . VAL A 1 82 ? -1.846 -15.271 27.998 1.00 75.44 82 VAL A N 1
ATOM 638 C CA . VAL A 1 82 ? -2.404 -14.699 26.763 1.00 75.44 82 VAL A CA 1
ATOM 639 C C . VAL A 1 82 ? -3.296 -13.505 27.093 1.00 75.44 82 VAL A C 1
ATOM 641 O O . VAL A 1 82 ? -3.177 -12.466 26.453 1.00 75.44 82 VAL A O 1
ATOM 644 N N . ALA A 1 83 ? -4.124 -13.619 28.134 1.00 75.44 83 ALA A N 1
ATOM 645 C CA . ALA A 1 83 ? -4.950 -12.514 28.611 1.00 75.44 83 ALA A CA 1
ATOM 646 C C . ALA A 1 83 ? -4.098 -11.298 29.016 1.00 75.44 83 ALA A C 1
ATOM 648 O O . ALA A 1 83 ? -4.395 -10.177 28.608 1.00 75.44 83 ALA A O 1
ATOM 649 N N . TRP A 1 84 ? -3.000 -11.531 29.745 1.00 83.50 84 TRP A N 1
ATOM 650 C CA . TRP A 1 84 ? -2.057 -10.475 30.113 1.00 83.50 84 TRP A CA 1
ATOM 651 C C . TRP A 1 84 ? -1.383 -9.836 28.892 1.00 83.50 84 TRP A C 1
ATOM 653 O O . TRP A 1 84 ? -1.295 -8.615 28.821 1.00 83.50 84 TRP A O 1
ATOM 663 N N . LEU A 1 85 ? -0.951 -10.634 27.908 1.00 82.50 85 LEU A N 1
ATOM 664 C CA . LEU A 1 85 ? -0.352 -10.113 26.673 1.00 82.50 85 LEU A CA 1
ATOM 665 C C . LEU A 1 85 ? -1.322 -9.215 25.899 1.00 82.50 85 LEU A C 1
ATOM 667 O O . LEU A 1 85 ? -0.917 -8.178 25.382 1.00 82.50 85 LEU A O 1
ATOM 671 N N . ILE A 1 86 ? -2.599 -9.590 25.839 1.00 84.06 86 ILE A N 1
ATOM 672 C CA . ILE A 1 86 ? -3.638 -8.792 25.182 1.00 84.06 86 ILE A CA 1
ATOM 673 C C . ILE A 1 86 ? -3.879 -7.486 25.946 1.00 84.06 86 ILE A C 1
ATOM 675 O O . ILE A 1 86 ? -3.953 -6.419 25.337 1.00 84.06 86 ILE A O 1
ATOM 679 N N . ASP A 1 87 ? -3.945 -7.536 27.277 1.00 85.00 87 ASP A N 1
ATOM 680 C CA . ASP A 1 87 ? -4.077 -6.326 28.097 1.00 85.00 87 ASP A CA 1
ATOM 681 C C . ASP A 1 87 ? -2.883 -5.389 27.938 1.00 85.00 87 ASP A C 1
ATOM 683 O O . ASP A 1 87 ? -3.062 -4.171 27.838 1.00 85.00 87 ASP A O 1
ATOM 687 N N . ALA A 1 88 ? -1.674 -5.953 27.898 1.00 87.00 88 ALA A N 1
ATOM 688 C CA . ALA A 1 88 ? -0.446 -5.218 27.648 1.00 87.00 88 ALA A CA 1
ATOM 689 C C . ALA A 1 88 ? -0.490 -4.567 26.262 1.00 87.00 88 ALA A C 1
ATOM 691 O O . ALA A 1 88 ? -0.277 -3.365 26.163 1.00 87.00 88 ALA A O 1
ATOM 692 N N . PHE A 1 89 ? -0.873 -5.312 25.222 1.00 88.69 89 PHE A N 1
ATOM 693 C CA . PHE A 1 89 ? -1.001 -4.812 23.853 1.00 88.69 89 PHE A CA 1
ATOM 694 C C . PHE A 1 89 ? -1.924 -3.590 23.755 1.00 88.69 89 PHE A C 1
ATOM 696 O O . PHE A 1 89 ? -1.517 -2.548 23.243 1.00 88.69 89 PHE A O 1
ATOM 703 N N . TYR A 1 90 ? -3.142 -3.674 24.297 1.00 89.56 90 TYR A N 1
ATOM 704 C CA . TYR A 1 90 ? -4.076 -2.543 24.269 1.00 89.56 90 TYR A CA 1
ATOM 705 C C . TYR A 1 90 ? -3.641 -1.387 25.171 1.00 89.56 90 TYR A C 1
ATOM 707 O O . TYR A 1 90 ? -3.880 -0.228 24.839 1.00 89.56 90 TYR A O 1
ATOM 715 N N . SER A 1 91 ? -2.988 -1.671 26.299 1.00 91.06 91 SER A N 1
ATOM 716 C CA . SER A 1 91 ? -2.472 -0.618 27.180 1.00 91.06 91 SER A CA 1
ATOM 717 C C . SER A 1 91 ? -1.296 0.123 26.531 1.00 91.06 91 SER A C 1
ATOM 719 O O . SER A 1 91 ? -1.266 1.349 26.572 1.00 91.06 91 SER A O 1
ATOM 721 N N . THR A 1 92 ? -0.389 -0.578 25.842 1.00 91.50 92 THR A N 1
ATOM 722 C CA . THR A 1 92 ? 0.659 0.030 25.007 1.00 91.50 92 THR A CA 1
ATOM 723 C C . THR A 1 92 ? 0.059 0.920 23.925 1.00 91.50 92 THR A C 1
ATOM 725 O O . THR A 1 92 ? 0.528 2.043 23.749 1.00 91.50 92 THR A O 1
ATOM 728 N N . GLY A 1 93 ? -1.013 0.470 23.264 1.00 90.94 93 GLY A N 1
ATOM 729 C CA . GLY A 1 93 ? -1.729 1.277 22.276 1.00 90.94 93 GLY A CA 1
ATOM 730 C C . GLY A 1 93 ? -2.251 2.602 22.8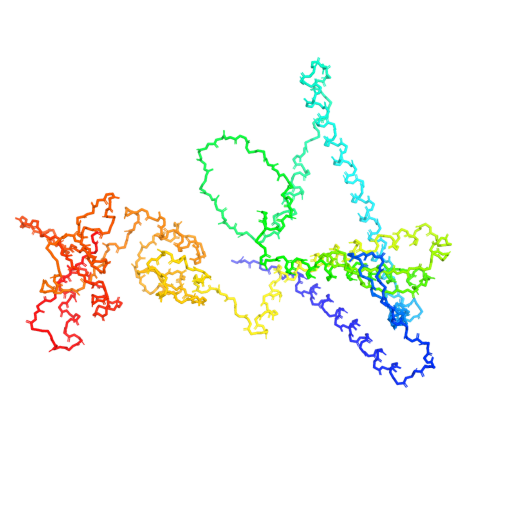39 1.00 90.94 93 GLY A C 1
ATOM 731 O O . GLY A 1 93 ? -2.120 3.636 22.189 1.00 90.94 93 GLY A O 1
ATOM 732 N N . VAL A 1 94 ? -2.762 2.608 24.074 1.00 94.50 94 VAL A N 1
ATOM 733 C CA . VAL A 1 94 ? -3.193 3.840 24.757 1.00 94.50 94 VAL A CA 1
ATOM 734 C C . VAL A 1 94 ? -2.020 4.791 25.006 1.00 94.50 94 VAL A C 1
ATOM 736 O O . VAL A 1 94 ? -2.120 5.975 24.690 1.00 94.50 94 VAL A O 1
ATOM 739 N N . TYR A 1 95 ? -0.898 4.299 25.540 1.00 94.12 95 TYR A N 1
ATOM 740 C CA . TYR A 1 95 ? 0.276 5.148 25.779 1.00 94.12 95 TYR A CA 1
ATOM 741 C C . TYR A 1 95 ? 0.847 5.716 24.476 1.00 94.12 95 TYR A C 1
ATOM 743 O O . TYR A 1 95 ? 1.177 6.900 24.421 1.00 94.12 95 TYR A O 1
ATOM 751 N N . ALA A 1 96 ? 0.910 4.900 23.420 1.00 92.56 96 ALA A N 1
ATOM 752 C CA . ALA A 1 96 ? 1.334 5.336 22.095 1.00 92.56 96 ALA A CA 1
ATOM 753 C C . ALA A 1 96 ? 0.398 6.418 21.532 1.00 92.56 96 ALA A C 1
ATOM 755 O O . ALA A 1 96 ? 0.875 7.433 21.028 1.00 92.56 96 ALA A O 1
ATOM 756 N N . ALA A 1 97 ? -0.920 6.253 21.681 1.00 91.81 97 ALA A N 1
ATOM 757 C CA . ALA A 1 97 ? -1.901 7.245 21.253 1.00 91.81 97 ALA A CA 1
ATOM 758 C C . ALA A 1 97 ? -1.733 8.578 22.003 1.00 91.81 97 ALA A C 1
ATOM 760 O O . ALA A 1 97 ? -1.651 9.628 21.368 1.00 91.81 97 ALA A O 1
ATOM 761 N N . ILE A 1 98 ? -1.590 8.551 23.333 1.00 92.75 98 ILE A N 1
ATOM 762 C CA . ILE A 1 98 ? -1.359 9.763 24.137 1.00 92.75 98 ILE A CA 1
ATOM 763 C C . ILE A 1 98 ? -0.051 10.448 23.722 1.00 92.75 98 ILE A C 1
ATOM 765 O O . ILE A 1 98 ? -0.044 11.655 23.486 1.00 92.75 98 ILE A O 1
ATOM 769 N N . ALA A 1 99 ? 1.042 9.692 23.582 1.00 92.88 99 ALA A N 1
ATOM 770 C CA . ALA A 1 99 ? 2.326 10.231 23.140 1.00 92.88 99 ALA A CA 1
ATOM 771 C C . ALA A 1 99 ? 2.224 10.866 21.743 1.00 92.88 99 ALA A C 1
ATOM 773 O O . ALA A 1 99 ? 2.720 11.972 21.534 1.00 92.88 99 ALA A O 1
ATOM 774 N N . SER A 1 100 ? 1.522 10.210 20.812 1.00 90.62 100 SER A N 1
ATOM 775 C CA . SER A 1 100 ? 1.292 10.735 19.462 1.00 90.62 100 SER A CA 1
ATOM 776 C C . SER A 1 100 ? 0.455 12.016 19.466 1.00 90.62 100 SER A C 1
ATOM 778 O O . SER A 1 100 ? 0.749 12.939 18.711 1.00 90.62 100 SER A O 1
ATOM 780 N N . MET A 1 101 ? -0.531 12.121 20.360 1.00 91.69 101 MET A N 1
ATOM 781 C CA . MET A 1 101 ? -1.358 13.316 20.504 1.00 91.69 101 MET A CA 1
ATOM 782 C C . MET A 1 101 ? -0.546 14.486 21.064 1.00 91.69 101 MET A C 1
ATOM 784 O O . MET A 1 101 ? -0.607 15.581 20.514 1.00 91.69 101 MET A O 1
ATOM 788 N N . VAL A 1 102 ? 0.257 14.257 22.110 1.00 93.44 102 VAL A N 1
ATOM 789 C CA . VAL A 1 102 ? 1.155 15.280 22.676 1.00 93.44 102 VAL A CA 1
ATOM 790 C C . VAL A 1 102 ? 2.156 15.758 21.626 1.00 93.44 102 VAL A C 1
ATOM 792 O O . VAL A 1 102 ? 2.353 16.963 21.474 1.00 93.44 102 VAL A O 1
ATOM 795 N N . LEU A 1 103 ? 2.741 14.829 20.863 1.00 91.31 103 LEU A N 1
ATOM 796 C CA . LEU A 1 103 ? 3.636 15.161 19.761 1.00 91.31 103 LEU A CA 1
ATOM 797 C C . LEU A 1 103 ? 2.916 16.005 18.703 1.00 91.31 103 LEU A C 1
ATOM 799 O O . LEU A 1 103 ? 3.405 17.072 18.354 1.00 91.31 103 LEU A O 1
ATOM 803 N N . CYS A 1 104 ? 1.744 15.573 18.233 1.00 89.56 104 CYS A N 1
ATOM 804 C CA . CYS A 1 104 ? 0.974 16.275 17.207 1.00 89.56 104 CYS A CA 1
ATOM 805 C C . CYS A 1 104 ? 0.593 17.698 17.644 1.00 89.56 104 CYS A C 1
ATOM 807 O O . CYS A 1 104 ? 0.830 18.649 16.903 1.00 89.56 104 CYS A O 1
ATOM 809 N N . VAL A 1 105 ? 0.093 17.867 18.872 1.00 91.56 105 VAL A N 1
ATOM 810 C CA . VAL A 1 105 ? -0.213 19.190 19.442 1.00 91.56 105 VAL A CA 1
ATOM 811 C C . VAL A 1 105 ? 1.050 20.049 19.543 1.00 91.56 105 VAL A C 1
ATOM 813 O O . VAL A 1 105 ? 1.006 21.231 19.212 1.00 91.56 105 VAL A O 1
ATOM 816 N N . GLY A 1 106 ? 2.184 19.463 19.938 1.00 88.56 106 GLY A N 1
ATOM 817 C CA . GLY A 1 106 ? 3.474 20.153 19.966 1.00 88.56 106 GLY A CA 1
ATOM 818 C C . GLY A 1 106 ? 3.909 20.648 18.584 1.00 88.56 106 GLY A C 1
ATOM 819 O O . GLY A 1 106 ? 4.274 21.813 18.438 1.00 88.56 106 GLY A O 1
ATOM 820 N N . VAL A 1 107 ? 3.812 19.796 17.558 1.00 87.56 107 VAL A N 1
ATOM 821 C CA . VAL A 1 107 ? 4.123 20.159 16.164 1.00 87.56 107 VAL A CA 1
ATOM 822 C C . VAL A 1 107 ? 3.192 21.264 15.663 1.00 87.56 107 VAL A C 1
ATOM 824 O O . VAL A 1 107 ? 3.667 22.243 15.091 1.00 87.56 107 VAL A O 1
ATOM 827 N N . LEU A 1 108 ? 1.885 21.156 15.921 1.00 87.88 108 LEU A N 1
ATOM 828 C CA . LEU A 1 108 ? 0.904 22.175 15.537 1.00 87.88 108 LEU A CA 1
ATOM 829 C C . LEU A 1 108 ? 1.166 23.519 16.229 1.00 87.88 108 LEU A C 1
ATOM 831 O O . LEU A 1 108 ? 1.078 24.562 15.584 1.00 87.88 108 LEU A O 1
ATOM 835 N N . ALA A 1 109 ? 1.538 23.510 17.511 1.00 88.25 109 ALA A N 1
ATOM 836 C CA . ALA A 1 109 ? 1.891 24.722 18.243 1.00 88.25 109 ALA A CA 1
ATOM 837 C C . ALA A 1 109 ? 3.150 25.388 17.666 1.00 88.25 109 ALA A C 1
ATOM 839 O O . ALA A 1 109 ? 3.163 26.600 17.456 1.00 88.25 109 ALA A O 1
ATOM 840 N N . VAL A 1 110 ? 4.189 24.606 17.348 1.00 85.25 110 VAL A N 1
ATOM 841 C CA . VAL A 1 110 ? 5.408 25.123 16.703 1.00 85.25 110 VAL A CA 1
ATOM 842 C C . VAL A 1 110 ? 5.091 25.709 15.327 1.00 85.25 110 VAL A C 1
ATOM 844 O O . VAL A 1 110 ? 5.517 26.825 15.036 1.00 85.25 110 VAL A O 1
ATOM 847 N N . ALA A 1 111 ? 4.306 25.011 14.505 1.00 82.56 111 ALA A N 1
ATOM 848 C CA . ALA A 1 111 ? 3.899 25.503 13.191 1.00 82.56 111 ALA A CA 1
ATOM 849 C C . ALA A 1 111 ? 3.099 26.815 13.295 1.00 82.56 111 ALA A C 1
ATOM 851 O O . ALA A 1 111 ? 3.371 27.767 12.562 1.00 82.56 111 ALA A O 1
ATOM 852 N N . ALA A 1 112 ? 2.169 26.912 14.251 1.00 86.44 112 ALA A N 1
ATOM 853 C CA . ALA A 1 112 ? 1.405 28.132 14.500 1.00 86.44 112 ALA A CA 1
ATOM 854 C C . ALA A 1 112 ? 2.306 29.306 14.923 1.00 86.44 112 ALA A C 1
ATOM 856 O O . ALA A 1 112 ? 2.145 30.417 14.415 1.00 86.44 112 ALA A O 1
ATOM 857 N N . LEU A 1 113 ? 3.291 29.065 15.798 1.00 85.94 113 LEU A N 1
ATOM 858 C CA . LEU A 1 113 ? 4.263 30.083 16.209 1.00 85.94 113 LEU A CA 1
ATOM 859 C C . LEU A 1 113 ? 5.148 30.539 15.043 1.00 85.94 113 LEU A C 1
ATOM 861 O O . LEU A 1 113 ? 5.403 31.735 14.909 1.00 85.94 113 LEU A O 1
ATOM 865 N N . GLN A 1 114 ? 5.580 29.621 14.174 1.00 79.31 114 GLN A N 1
ATOM 866 C CA . GLN A 1 114 ? 6.373 29.952 12.986 1.00 79.31 114 GLN A CA 1
ATOM 867 C C . GLN A 1 114 ? 5.585 30.808 11.991 1.00 79.31 114 GLN A C 1
ATOM 869 O O . GLN A 1 114 ? 6.090 31.832 11.528 1.00 79.31 114 GLN A O 1
ATOM 874 N N . ILE A 1 115 ? 4.336 30.432 11.700 1.00 83.12 115 ILE A N 1
ATOM 875 C CA . ILE A 1 115 ? 3.450 31.209 10.823 1.00 83.12 115 ILE A CA 1
ATOM 876 C C . ILE A 1 115 ? 3.181 32.590 11.437 1.00 83.12 115 ILE A C 1
ATOM 878 O O . ILE A 1 115 ? 3.287 33.603 10.744 1.00 83.12 115 ILE A O 1
ATOM 882 N N . GLY A 1 116 ? 2.912 32.654 12.745 1.00 79.12 116 GLY A N 1
ATOM 883 C CA . GLY A 1 116 ? 2.702 33.907 13.472 1.00 79.12 116 GLY A CA 1
ATOM 884 C C . GLY A 1 116 ? 3.925 34.829 13.448 1.00 79.12 116 GLY A C 1
ATOM 885 O O . GLY A 1 116 ? 3.790 36.019 13.165 1.00 79.12 116 GLY A O 1
ATOM 886 N N . ALA A 1 117 ? 5.128 34.293 13.665 1.00 76.62 117 ALA A N 1
ATOM 887 C CA . ALA A 1 117 ? 6.375 35.053 13.582 1.00 76.62 117 ALA A CA 1
ATOM 888 C C . ALA A 1 117 ? 6.642 35.571 12.156 1.00 76.62 117 ALA A C 1
ATOM 890 O O . ALA A 1 117 ? 7.037 36.726 11.981 1.00 76.62 117 ALA A O 1
ATOM 891 N N . ALA A 1 118 ? 6.372 34.754 11.133 1.00 73.56 118 ALA A N 1
ATOM 892 C CA . ALA A 1 118 ? 6.513 35.145 9.731 1.00 73.56 118 ALA A CA 1
ATOM 893 C C . ALA A 1 118 ? 5.519 36.250 9.322 1.00 73.56 118 ALA A C 1
ATOM 895 O O . ALA A 1 118 ? 5.889 37.179 8.600 1.00 73.56 118 ALA A O 1
ATOM 896 N N . MET A 1 119 ? 4.273 36.189 9.807 1.00 73.94 119 MET A N 1
ATOM 897 C CA . MET A 1 119 ? 3.270 37.240 9.594 1.00 73.94 119 MET A CA 1
ATOM 898 C C . MET A 1 119 ? 3.616 38.528 10.361 1.00 73.94 119 MET A C 1
ATOM 900 O O . MET A 1 119 ? 3.540 39.618 9.793 1.00 73.94 119 MET A O 1
ATOM 904 N N . GLY A 1 120 ? 4.070 38.418 11.615 1.00 65.94 120 GLY A N 1
ATOM 905 C CA . GLY A 1 120 ? 4.478 39.557 12.447 1.00 65.94 120 GLY A CA 1
ATOM 906 C C . GLY A 1 120 ? 5.677 40.326 11.883 1.00 65.94 120 GLY A C 1
ATOM 907 O O . GLY A 1 120 ? 5.678 41.558 11.887 1.00 65.94 120 GLY A O 1
ATOM 908 N N . ALA A 1 121 ? 6.647 39.616 11.295 1.00 61.12 121 ALA A N 1
ATOM 909 C CA . ALA A 1 121 ? 7.800 40.219 10.627 1.00 61.12 121 ALA A CA 1
ATOM 910 C C . ALA A 1 121 ? 7.417 41.073 9.400 1.00 61.12 121 ALA A C 1
ATOM 912 O O . ALA A 1 121 ? 8.103 42.051 9.108 1.00 61.12 121 ALA A O 1
ATOM 913 N N . LYS A 1 122 ? 6.316 40.747 8.703 1.00 57.59 122 LYS A N 1
ATOM 914 C CA . LYS A 1 122 ? 5.802 41.536 7.566 1.00 57.59 122 LYS A CA 1
ATOM 915 C C . LYS A 1 122 ? 4.954 42.742 7.979 1.00 57.59 122 LYS A C 1
ATOM 917 O O . LYS A 1 122 ? 4.884 43.702 7.221 1.00 57.59 122 LYS A O 1
ATOM 922 N N . ILE A 1 123 ? 4.324 42.705 9.154 1.00 61.97 123 ILE A N 1
ATOM 923 C CA . ILE A 1 123 ? 3.445 43.777 9.666 1.00 61.97 123 ILE A CA 1
ATOM 924 C C . ILE A 1 123 ? 4.225 44.796 10.530 1.00 61.97 123 ILE A C 1
ATOM 926 O O . ILE A 1 123 ? 3.677 45.799 10.974 1.00 61.97 123 ILE A O 1
ATOM 930 N N . GLY A 1 124 ? 5.533 44.597 10.736 1.00 54.09 124 GLY A N 1
ATOM 931 C CA . GLY A 1 124 ? 6.378 45.540 11.479 1.00 54.09 124 GLY A CA 1
ATOM 932 C C . GLY A 1 124 ? 6.233 45.448 13.002 1.00 54.09 124 GLY A C 1
ATOM 933 O O . GLY A 1 124 ? 6.779 46.286 13.719 1.00 54.09 124 GLY A O 1
ATOM 934 N N . LEU A 1 125 ? 5.559 44.412 13.519 1.00 52.19 125 LEU A N 1
ATOM 935 C CA . LEU A 1 125 ? 5.588 44.094 14.944 1.00 52.19 125 LEU A CA 1
ATOM 936 C C . LEU A 1 125 ? 6.927 43.408 15.256 1.00 52.19 125 LEU A C 1
ATOM 938 O O . LEU A 1 125 ? 7.091 42.203 15.065 1.00 52.19 125 LEU A O 1
ATOM 942 N N . MET A 1 126 ? 7.908 44.190 15.715 1.00 46.41 126 MET A N 1
ATOM 943 C CA . MET A 1 126 ? 9.158 43.671 16.276 1.00 46.41 126 MET A CA 1
ATOM 944 C C . MET A 1 126 ? 8.867 42.872 17.556 1.00 46.41 126 MET A C 1
ATOM 946 O O . MET A 1 126 ? 8.933 43.396 18.665 1.00 46.41 126 MET A O 1
ATOM 950 N N . LEU A 1 127 ? 8.569 41.582 17.413 1.0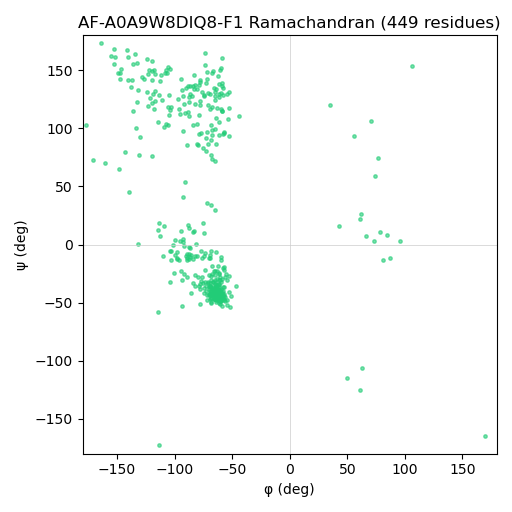0 53.62 127 LEU A N 1
ATOM 951 C CA . LEU A 1 127 ? 8.773 40.618 18.491 1.00 53.62 127 LEU A CA 1
ATOM 952 C C . LEU A 1 127 ? 10.286 40.363 18.632 1.00 53.62 127 LEU A C 1
ATOM 954 O O . LEU A 1 127 ? 10.992 40.286 17.619 1.00 53.62 127 LEU A O 1
ATOM 958 N N . PRO A 1 128 ? 10.817 40.272 19.866 1.00 48.19 128 PRO A N 1
ATOM 959 C CA . PRO A 1 128 ? 12.250 40.160 20.093 1.00 48.19 128 PRO A CA 1
ATOM 960 C C . PRO A 1 128 ? 12.792 38.902 19.409 1.00 48.19 128 PRO A C 1
ATOM 962 O O . PRO A 1 128 ? 12.268 37.803 19.591 1.00 48.19 128 PRO A O 1
ATOM 965 N N . LYS A 1 129 ? 13.871 39.077 18.635 1.00 44.03 129 LYS A N 1
ATOM 966 C CA . LYS A 1 129 ? 14.575 38.068 17.815 1.00 44.03 129 LYS A CA 1
ATOM 967 C C . LYS A 1 129 ? 15.241 36.930 18.624 1.00 44.03 129 LYS A C 1
ATOM 969 O O . LYS A 1 129 ? 16.262 36.399 18.203 1.00 44.03 129 LYS A O 1
ATOM 974 N N . GLY A 1 130 ? 14.707 36.566 19.789 1.00 48.88 130 GLY A N 1
ATOM 975 C CA . GLY A 1 130 ? 15.330 35.636 20.735 1.00 48.88 130 GLY A CA 1
ATOM 976 C C . GLY A 1 130 ? 14.434 34.524 21.281 1.00 48.88 130 GLY A C 1
ATOM 977 O O . GLY A 1 130 ? 14.915 33.728 22.079 1.00 48.88 130 GLY A O 1
ATOM 978 N N . ALA A 1 131 ? 13.162 34.426 20.886 1.00 43.16 131 ALA A N 1
ATOM 979 C CA . ALA A 1 131 ? 12.262 33.413 21.434 1.00 43.16 131 ALA A CA 1
ATOM 980 C C . ALA A 1 131 ? 11.958 32.301 20.418 1.00 43.16 131 ALA A C 1
ATOM 982 O O . ALA A 1 131 ? 11.130 32.451 19.526 1.00 43.16 131 ALA A O 1
ATOM 983 N N . LEU A 1 132 ? 12.610 31.157 20.642 1.00 41.22 132 LEU A N 1
ATOM 984 C CA . LEU A 1 132 ? 12.179 29.823 20.223 1.00 41.22 132 LEU A CA 1
ATOM 985 C C . LEU A 1 132 ? 12.310 29.462 18.730 1.00 41.22 132 LEU A C 1
ATOM 987 O O . LEU A 1 132 ? 11.369 28.993 18.096 1.00 41.22 132 LEU A O 1
ATOM 991 N N . ILE A 1 133 ? 13.535 29.517 18.202 1.00 44.62 133 ILE A N 1
ATOM 992 C CA . ILE A 1 133 ? 13.928 28.556 17.161 1.00 44.62 133 ILE A CA 1
ATOM 993 C C . ILE A 1 133 ? 14.174 27.226 17.886 1.00 44.62 133 ILE A C 1
ATOM 995 O O . ILE A 1 133 ? 15.298 26.910 18.272 1.00 44.62 133 ILE A O 1
ATOM 999 N N . LEU A 1 134 ? 13.113 26.454 18.148 1.00 43.41 134 LEU A N 1
ATOM 1000 C CA . LEU A 1 134 ? 13.300 25.022 18.378 1.00 43.41 134 LEU A CA 1
ATOM 1001 C C . LEU A 1 134 ? 13.929 24.493 17.094 1.00 43.41 134 LEU A C 1
ATOM 1003 O O . LEU A 1 134 ? 13.339 24.621 16.025 1.00 43.41 134 LEU A O 1
ATOM 1007 N N . ASN A 1 135 ? 15.157 23.990 17.198 1.00 43.66 135 ASN A N 1
ATOM 1008 C CA . ASN A 1 135 ? 15.873 23.375 16.092 1.00 43.66 135 ASN A CA 1
ATOM 1009 C C . ASN A 1 135 ? 15.005 22.222 15.560 1.00 43.66 135 ASN A C 1
ATOM 1011 O O . ASN A 1 135 ? 15.011 21.117 16.103 1.00 43.66 135 ASN A O 1
ATOM 1015 N N . VAL A 1 136 ? 14.221 22.496 14.512 1.00 48.62 136 VAL A N 1
ATOM 1016 C CA . VAL A 1 136 ? 13.351 21.519 13.840 1.00 48.62 136 VAL A CA 1
ATOM 1017 C C . VAL A 1 136 ? 14.193 20.421 13.190 1.00 48.62 136 VAL A C 1
ATOM 1019 O O . VAL A 1 136 ? 13.642 19.415 12.791 1.00 48.62 136 VAL A O 1
ATOM 1022 N N . SER A 1 137 ? 15.527 20.519 13.184 1.00 47.72 137 SER A N 1
ATOM 1023 C CA . SER A 1 137 ? 16.424 19.468 12.700 1.00 47.72 137 SER A CA 1
ATOM 1024 C C . SER A 1 137 ? 16.209 18.105 13.367 1.00 47.72 137 SER A C 1
ATOM 1026 O O . SER A 1 137 ? 16.397 17.096 12.704 1.00 47.72 137 SER A O 1
ATOM 1028 N N . VAL A 1 138 ? 15.774 18.034 14.633 1.00 49.53 138 VAL A N 1
ATOM 1029 C CA . VAL A 1 138 ? 15.505 16.743 15.304 1.00 49.53 138 VAL A CA 1
ATOM 1030 C C . VAL A 1 138 ? 14.167 16.139 14.867 1.00 49.53 138 VAL A C 1
ATOM 1032 O O . VAL A 1 138 ? 14.070 14.929 14.682 1.00 49.53 138 VAL A O 1
ATOM 1035 N N . LEU A 1 139 ? 13.137 16.968 14.670 1.00 43.53 139 LEU A N 1
ATOM 1036 C CA . LEU A 1 139 ? 11.837 16.515 14.168 1.00 43.53 139 LEU A CA 1
ATOM 1037 C C . LEU A 1 139 ? 11.911 16.197 12.669 1.00 43.53 139 LEU A C 1
ATOM 1039 O O . LEU A 1 139 ? 11.344 15.203 12.236 1.00 43.53 139 LEU A O 1
ATOM 1043 N N . ASP A 1 140 ? 12.676 16.982 11.916 1.00 45.75 140 ASP A N 1
ATOM 1044 C CA . ASP A 1 140 ? 12.989 16.765 10.508 1.00 45.75 140 ASP A CA 1
ATOM 1045 C C . ASP A 1 140 ? 13.822 15.489 10.336 1.00 45.75 140 ASP A C 1
ATOM 1047 O O . ASP A 1 140 ? 13.487 14.656 9.508 1.00 45.75 140 ASP A O 1
ATOM 1051 N N . GLN A 1 141 ? 14.803 15.217 11.209 1.00 48.56 141 GLN A N 1
ATOM 1052 C CA . GLN A 1 141 ? 15.522 13.931 11.247 1.00 48.56 141 GLN A CA 1
ATOM 1053 C C . GLN A 1 141 ? 14.642 12.733 11.626 1.00 48.56 141 GLN A C 1
ATOM 1055 O O . GLN A 1 141 ? 14.936 11.611 11.218 1.00 48.56 141 GLN A O 1
ATOM 1060 N N . LEU A 1 142 ? 13.598 12.927 12.436 1.00 42.03 142 LEU A N 1
ATOM 1061 C CA . LEU A 1 142 ? 12.677 11.853 12.821 1.00 42.03 142 LEU A CA 1
ATOM 1062 C C . LEU A 1 142 ? 11.602 11.610 11.755 1.00 42.03 142 LEU A C 1
ATOM 1064 O O . LEU A 1 142 ? 11.244 10.460 11.526 1.00 42.03 142 LEU A O 1
ATOM 1068 N N . LEU A 1 143 ? 11.128 12.659 11.079 1.00 42.75 143 LEU A N 1
ATOM 1069 C CA . LEU A 1 143 ? 10.178 12.568 9.969 1.00 42.75 143 LEU A CA 1
ATOM 1070 C C . LEU A 1 143 ? 10.855 12.052 8.690 1.00 42.75 143 LEU A C 1
ATOM 1072 O O . LEU A 1 143 ? 10.314 11.156 8.051 1.00 42.75 143 LEU A O 1
ATOM 1076 N N . THR A 1 144 ? 12.070 12.510 8.370 1.00 42.50 144 THR A N 1
ATOM 1077 C CA . THR A 1 144 ? 12.869 11.970 7.249 1.00 42.50 144 THR A CA 1
ATOM 1078 C C . THR A 1 144 ? 13.230 10.504 7.467 1.00 42.50 144 THR A C 1
ATOM 1080 O O . THR A 1 144 ? 13.046 9.708 6.559 1.00 42.50 144 THR A O 1
ATOM 1083 N N . LYS A 1 145 ? 13.589 10.081 8.688 1.00 38.94 145 LYS A N 1
ATOM 1084 C CA . LYS A 1 145 ? 13.825 8.653 8.993 1.00 38.94 145 LYS A CA 1
ATOM 1085 C C . LYS A 1 145 ? 12.590 7.754 8.875 1.00 38.94 145 LYS A C 1
ATOM 1087 O O . LYS A 1 145 ? 12.757 6.545 8.729 1.00 38.94 145 LYS A O 1
ATOM 1092 N N . VAL A 1 146 ? 11.380 8.307 8.979 1.00 42.50 146 VAL A N 1
ATOM 1093 C CA . VAL A 1 146 ? 10.128 7.568 8.734 1.00 42.50 146 VAL A CA 1
ATOM 1094 C C . VAL A 1 146 ? 9.800 7.535 7.236 1.00 42.50 146 VAL A C 1
ATOM 1096 O O . VAL A 1 146 ? 9.307 6.516 6.761 1.00 42.50 146 VAL A O 1
ATOM 1099 N N . SER A 1 147 ? 10.136 8.588 6.484 1.00 39.00 147 SER A N 1
ATOM 1100 C CA . SER A 1 147 ? 9.987 8.632 5.020 1.00 39.00 147 SER A CA 1
ATOM 1101 C C . SER A 1 147 ? 11.067 7.842 4.260 1.00 39.00 147 SER A C 1
ATOM 1103 O O . SER A 1 147 ? 10.779 7.278 3.213 1.00 39.00 147 SER A O 1
ATOM 1105 N N . ASP A 1 148 ? 12.273 7.687 4.814 1.00 33.06 148 ASP A N 1
ATOM 1106 C CA . ASP A 1 148 ? 13.380 6.894 4.241 1.00 33.06 148 ASP A CA 1
ATOM 1107 C C . ASP A 1 148 ? 13.171 5.367 4.368 1.00 33.06 148 ASP A C 1
ATOM 1109 O O . ASP A 1 148 ? 14.078 4.567 4.126 1.00 33.06 148 ASP A O 1
ATOM 1113 N N . MET A 1 149 ? 11.976 4.934 4.780 1.00 40.25 149 MET A N 1
ATOM 1114 C CA . MET A 1 149 ? 11.580 3.526 4.841 1.00 40.25 149 MET A CA 1
ATOM 1115 C C . MET A 1 149 ? 10.834 3.031 3.589 1.00 40.25 149 MET A C 1
ATOM 1117 O O . MET A 1 149 ? 10.328 1.904 3.603 1.00 40.25 149 MET A O 1
ATOM 1121 N N . GLU A 1 150 ? 10.822 3.808 2.501 1.00 35.12 150 GLU A N 1
ATOM 1122 C CA . GLU A 1 150 ? 10.557 3.308 1.145 1.00 35.12 150 GLU A CA 1
ATOM 1123 C C . GLU A 1 150 ? 11.840 2.715 0.522 1.00 35.12 150 GLU A C 1
ATOM 1125 O O . GLU A 1 150 ? 12.943 3.190 0.806 1.00 35.12 150 GLU A O 1
ATOM 1130 N N . PRO A 1 151 ? 11.759 1.651 -0.305 1.00 30.62 151 PRO A N 1
ATOM 1131 C CA . PRO A 1 151 ? 12.925 1.154 -1.020 1.00 30.62 151 PRO A CA 1
ATOM 1132 C C . PRO A 1 151 ? 13.428 2.269 -1.933 1.00 30.62 151 PRO A C 1
ATOM 1134 O O . PRO A 1 151 ? 12.670 2.814 -2.724 1.00 30.62 151 PRO A O 1
ATOM 1137 N N . SER A 1 152 ? 14.712 2.583 -1.819 1.00 26.80 152 SER A N 1
ATOM 1138 C CA . SER A 1 152 ? 15.413 3.565 -2.634 1.00 26.80 152 SER A CA 1
ATOM 1139 C C . SER A 1 152 ? 15.219 3.310 -4.135 1.00 26.80 152 SER A C 1
ATOM 1141 O O . SER A 1 152 ? 15.992 2.566 -4.744 1.00 26.80 152 SER A O 1
ATOM 1143 N N . GLU A 1 153 ? 14.227 3.949 -4.750 1.00 31.83 153 GLU A N 1
ATOM 1144 C CA . GLU A 1 153 ? 14.260 4.239 -6.175 1.00 31.83 153 GLU A CA 1
ATOM 1145 C C . GLU A 1 153 ? 15.134 5.478 -6.367 1.00 31.83 153 GLU A C 1
ATOM 1147 O O . GLU A 1 153 ? 14.756 6.607 -6.065 1.00 31.83 153 GLU A O 1
ATOM 1152 N N . GLN A 1 154 ? 16.359 5.252 -6.844 1.00 30.70 154 GLN A N 1
ATOM 1153 C CA . GLN A 1 154 ? 17.243 6.312 -7.319 1.00 30.70 154 GLN A CA 1
ATOM 1154 C C . GLN A 1 154 ? 16.671 6.922 -8.606 1.00 30.70 154 GLN A C 1
ATOM 1156 O O . GLN A 1 154 ? 17.164 6.652 -9.699 1.00 30.70 154 GLN A O 1
ATOM 1161 N N . HIS A 1 155 ? 15.646 7.761 -8.487 1.00 29.72 155 HIS A N 1
ATOM 1162 C CA . HIS A 1 155 ? 15.283 8.694 -9.541 1.00 29.72 155 HIS A CA 1
ATOM 1163 C C . HIS A 1 155 ? 15.891 10.072 -9.245 1.00 29.72 155 HIS A C 1
ATOM 1165 O O . HIS A 1 155 ? 15.664 10.687 -8.205 1.00 29.72 155 HIS A O 1
ATOM 1171 N N . SER A 1 156 ? 16.636 10.565 -10.239 1.00 30.92 156 SER A N 1
ATOM 1172 C CA . SER A 1 156 ? 16.967 11.975 -10.507 1.00 30.92 156 SER A CA 1
ATOM 1173 C C . SER A 1 156 ? 18.038 12.687 -9.652 1.00 30.92 156 SER A C 1
ATOM 1175 O O . SER A 1 156 ? 17.774 13.640 -8.929 1.00 30.92 156 SER A O 1
ATOM 1177 N N . GLN A 1 157 ? 19.309 12.347 -9.903 1.00 33.25 157 GLN A N 1
ATOM 1178 C CA . GLN A 1 157 ? 20.471 13.250 -9.759 1.00 33.25 157 GLN A CA 1
ATOM 1179 C C . GLN A 1 157 ? 20.757 13.989 -11.085 1.00 33.25 157 GLN A C 1
ATOM 1181 O O . GLN A 1 157 ? 21.863 13.939 -11.615 1.00 33.25 157 GLN A O 1
ATOM 1186 N N . LEU A 1 158 ? 19.756 14.661 -11.662 1.00 37.47 158 LEU A N 1
ATOM 1187 C CA . LEU A 1 158 ? 19.954 15.531 -12.832 1.00 37.47 158 LEU A CA 1
ATOM 1188 C C . LEU A 1 158 ? 18.962 16.700 -12.822 1.00 37.47 158 LEU A C 1
ATOM 1190 O O . LEU A 1 158 ? 18.089 16.832 -13.668 1.00 37.47 158 LEU A O 1
ATOM 1194 N N . SER A 1 159 ? 19.105 17.559 -11.813 1.00 29.84 159 SER A N 1
ATOM 1195 C CA . SER A 1 159 ? 18.658 18.959 -11.831 1.00 29.84 159 SER A CA 1
ATOM 1196 C C . SER A 1 159 ? 19.407 19.741 -10.751 1.00 29.84 159 SER A C 1
ATOM 1198 O O . SER A 1 159 ? 18.867 20.126 -9.722 1.00 29.84 159 SER A O 1
ATOM 1200 N N . ARG A 1 160 ? 20.709 19.965 -10.966 1.00 36.16 160 ARG A N 1
ATOM 1201 C CA . ARG A 1 160 ? 21.497 20.944 -10.202 1.00 36.16 160 ARG A CA 1
ATOM 1202 C C . ARG A 1 160 ? 22.048 22.001 -11.150 1.00 36.16 160 ARG A C 1
ATOM 1204 O O . ARG A 1 160 ? 23.229 21.989 -11.473 1.00 36.16 160 ARG A O 1
ATOM 1211 N N . ARG A 1 161 ? 21.176 22.916 -11.579 1.00 33.03 161 ARG A N 1
ATOM 1212 C CA . ARG A 1 161 ? 21.512 24.312 -11.923 1.00 33.03 161 ARG A CA 1
ATOM 1213 C C . ARG A 1 161 ? 20.237 25.127 -12.161 1.00 33.03 161 ARG A C 1
ATOM 1215 O O . ARG A 1 161 ? 19.922 25.481 -13.282 1.00 33.03 161 ARG A O 1
ATOM 1222 N N . GLN A 1 162 ? 19.527 25.424 -11.077 1.00 29.64 162 GLN A N 1
ATOM 1223 C CA . GLN A 1 162 ? 18.762 26.660 -10.870 1.00 29.64 162 GLN A CA 1
ATOM 1224 C C . GLN A 1 162 ? 18.180 26.587 -9.455 1.00 29.64 162 GLN A C 1
ATOM 1226 O O . GLN A 1 162 ? 17.237 25.851 -9.193 1.00 29.64 162 GLN A O 1
ATOM 1231 N N . HIS A 1 163 ? 18.788 27.314 -8.515 1.00 29.77 163 HIS A N 1
ATOM 1232 C CA . HIS A 1 163 ? 18.192 27.549 -7.203 1.00 29.77 163 HIS A CA 1
ATOM 1233 C C . HIS A 1 163 ? 17.011 28.511 -7.386 1.00 29.77 163 HIS A C 1
ATOM 1235 O O . HIS A 1 163 ? 17.158 29.726 -7.284 1.00 29.77 163 HIS A O 1
ATOM 1241 N N . HIS A 1 164 ? 15.841 27.958 -7.686 1.00 25.45 164 HIS A N 1
ATOM 1242 C CA . HIS A 1 164 ? 14.588 28.520 -7.204 1.00 25.45 164 HIS A CA 1
ATOM 1243 C C . HIS A 1 164 ? 14.334 27.871 -5.834 1.00 25.45 164 HIS A C 1
ATOM 1245 O O . HIS A 1 164 ? 14.601 26.674 -5.700 1.00 25.45 164 HIS A O 1
ATOM 1251 N N . PRO A 1 165 ? 13.919 28.607 -4.788 1.00 27.98 165 PRO A N 1
ATOM 1252 C CA . PRO A 1 165 ? 13.539 27.978 -3.534 1.00 27.98 165 PRO A CA 1
ATOM 1253 C C . PRO A 1 165 ? 12.302 27.125 -3.821 1.00 27.98 165 PRO A C 1
ATOM 1255 O O . PRO A 1 165 ? 11.198 27.651 -3.943 1.00 27.98 165 PRO A O 1
ATOM 1258 N N . GLU A 1 166 ? 12.497 25.818 -3.996 1.00 30.94 166 GLU A N 1
ATOM 1259 C CA . GLU A 1 166 ? 11.385 24.882 -4.006 1.00 30.94 166 GLU A CA 1
ATOM 1260 C C . GLU A 1 166 ? 10.672 25.021 -2.668 1.00 30.94 166 GLU A C 1
ATOM 1262 O O . GLU A 1 166 ? 11.216 24.752 -1.594 1.00 30.94 166 GLU A O 1
ATOM 1267 N N . SER A 1 167 ? 9.435 25.489 -2.749 1.00 33.19 167 SER A N 1
ATOM 1268 C CA . SER A 1 167 ? 8.448 25.275 -1.715 1.00 33.19 167 SER A CA 1
ATOM 1269 C C . SER A 1 167 ? 8.263 23.766 -1.621 1.00 33.19 167 SER A C 1
ATOM 1271 O O . SER A 1 167 ? 7.507 23.176 -2.386 1.00 33.19 167 SER A O 1
ATOM 1273 N N . GLN A 1 168 ? 8.997 23.125 -0.708 1.00 37.62 168 GLN A N 1
ATOM 1274 C CA . GLN A 1 168 ? 8.717 21.753 -0.314 1.00 37.62 168 GLN A CA 1
ATOM 1275 C C . GLN A 1 168 ? 7.277 21.720 0.197 1.00 37.62 168 GLN A C 1
ATOM 1277 O O . GLN A 1 168 ? 6.983 22.073 1.339 1.00 37.62 168 GLN A O 1
ATOM 1282 N N . HIS A 1 169 ? 6.352 21.330 -0.674 1.00 33.97 169 HIS A N 1
ATOM 1283 C CA . HIS A 1 169 ? 5.029 20.909 -0.268 1.00 33.97 169 HIS A CA 1
ATOM 1284 C C . HIS A 1 169 ? 5.212 19.584 0.479 1.00 33.97 169 HIS A C 1
ATOM 1286 O O . HIS A 1 169 ? 5.201 18.512 -0.112 1.00 33.97 169 HIS A O 1
ATOM 1292 N N . VAL A 1 170 ? 5.405 19.678 1.799 1.00 50.19 170 VAL A N 1
ATOM 1293 C CA . VAL A 1 170 ? 5.587 18.554 2.743 1.00 50.19 170 VAL A CA 1
ATOM 1294 C C . VAL A 1 170 ? 4.383 17.591 2.750 1.00 50.19 170 VAL A C 1
ATOM 1296 O O . VAL A 1 170 ? 4.453 16.491 3.287 1.00 50.19 170 VAL A O 1
ATOM 1299 N N . LEU A 1 171 ? 3.274 17.973 2.114 1.00 40.38 171 LEU A N 1
ATOM 1300 C CA . LEU A 1 171 ? 2.081 17.156 1.933 1.00 40.38 171 LEU A CA 1
ATOM 1301 C C . LEU A 1 171 ? 1.628 17.262 0.475 1.00 40.38 171 LEU A C 1
ATOM 1303 O O . LEU A 1 171 ? 0.977 18.237 0.096 1.00 40.38 171 LEU A O 1
ATOM 1307 N N . GLN A 1 172 ? 1.959 16.262 -0.342 1.00 48.09 172 GLN A N 1
ATOM 1308 C CA . GLN A 1 172 ? 1.310 16.087 -1.637 1.00 48.09 172 GLN A CA 1
ATOM 1309 C C . GLN A 1 172 ? -0.051 15.421 -1.391 1.00 48.09 172 GLN A C 1
ATOM 1311 O O . GLN A 1 172 ? -0.096 14.269 -0.951 1.00 48.09 172 GLN A O 1
ATOM 1316 N N . PRO A 1 173 ? -1.179 16.118 -1.614 1.00 51.91 173 PRO A N 1
ATOM 1317 C CA . PRO A 1 173 ? -2.484 15.507 -1.433 1.00 51.91 173 PRO A CA 1
ATOM 1318 C C . PRO A 1 173 ? -2.663 14.382 -2.458 1.00 51.91 173 PRO A C 1
ATOM 1320 O O . PRO A 1 173 ? -2.415 14.554 -3.652 1.00 51.91 173 PRO A O 1
ATOM 1323 N N . VAL A 1 174 ? -3.096 13.221 -1.972 1.00 63.62 174 VAL A N 1
ATOM 1324 C CA . VAL A 1 174 ? -3.435 12.032 -2.764 1.00 63.62 174 VAL A CA 1
ATOM 1325 C C . VAL A 1 174 ? -4.764 12.316 -3.474 1.00 63.62 174 VAL A C 1
ATOM 1327 O O . VAL A 1 174 ? -5.836 12.116 -2.910 1.00 63.62 174 VAL A O 1
ATOM 1330 N N . ILE A 1 175 ? -4.692 12.841 -4.699 1.00 68.94 175 ILE A N 1
ATOM 1331 C CA . ILE A 1 175 ? -5.832 13.191 -5.549 1.00 68.94 175 ILE A CA 1
ATOM 1332 C C . ILE A 1 175 ? -5.797 12.260 -6.768 1.00 68.94 175 ILE A C 1
ATOM 1334 O O . ILE A 1 175 ? -4.960 12.446 -7.662 1.00 68.94 175 ILE A O 1
ATOM 1338 N N . PRO A 1 176 ? -6.692 11.258 -6.830 1.00 57.66 176 PRO A N 1
ATOM 1339 C CA . PRO A 1 176 ? -6.801 10.372 -7.983 1.00 57.66 176 PRO A CA 1
ATOM 1340 C C . PRO A 1 176 ? -7.012 11.162 -9.279 1.00 57.66 176 PRO A C 1
ATOM 1342 O O . PRO A 1 176 ? -7.884 12.023 -9.348 1.00 57.66 176 PRO A O 1
ATOM 1345 N N . GLY A 1 177 ? -6.209 10.877 -10.304 1.00 61.47 177 GLY A N 1
ATOM 1346 C CA . GLY A 1 177 ? -6.267 11.535 -11.612 1.00 61.47 177 GLY A CA 1
ATOM 1347 C C . GLY A 1 177 ? -5.453 12.828 -11.735 1.00 61.47 177 GLY A C 1
ATOM 1348 O O . GLY A 1 177 ? -5.249 13.279 -12.857 1.00 61.47 177 GLY A O 1
ATOM 1349 N N . VAL A 1 178 ? -4.957 13.400 -10.629 1.00 72.06 178 VAL A N 1
ATOM 1350 C CA . VAL A 1 178 ? -4.088 14.596 -10.648 1.00 72.06 178 VAL A CA 1
ATOM 1351 C C . VAL A 1 178 ? -2.692 14.262 -10.139 1.00 72.06 178 VAL A C 1
ATOM 1353 O O . VAL A 1 178 ? -1.716 14.439 -10.859 1.00 72.06 178 VAL A O 1
ATOM 1356 N N . THR A 1 179 ? -2.590 13.756 -8.909 1.00 69.12 179 THR A N 1
ATOM 1357 C CA . THR A 1 179 ? -1.305 13.365 -8.306 1.00 69.12 179 THR A CA 1
ATOM 1358 C C . THR A 1 179 ? -1.052 11.863 -8.383 1.00 69.12 179 THR A C 1
ATOM 1360 O O . THR A 1 179 ? 0.054 11.422 -8.093 1.00 69.12 179 THR A O 1
ATOM 1363 N N . LEU A 1 180 ? -2.054 11.074 -8.794 1.00 62.94 180 LEU A N 1
ATOM 1364 C CA . LEU A 1 180 ? -1.963 9.618 -8.919 1.00 62.94 180 LEU A CA 1
ATOM 1365 C C . LEU A 1 180 ? -2.626 9.114 -10.207 1.00 62.94 180 LEU A C 1
ATOM 1367 O O . LEU A 1 180 ? -3.711 9.596 -10.547 1.00 62.94 180 LEU A O 1
ATOM 1371 N N . PRO A 1 181 ? -2.058 8.099 -10.888 1.00 72.94 181 PRO A N 1
ATOM 1372 C CA . PRO A 1 181 ? -2.699 7.501 -12.054 1.00 72.94 181 PRO A CA 1
ATOM 1373 C C . PRO A 1 181 ? -4.054 6.885 -11.683 1.00 72.94 181 PRO A C 1
ATOM 1375 O O . PRO A 1 181 ? -4.156 6.087 -10.748 1.00 72.94 181 PRO A O 1
ATOM 1378 N N . ALA A 1 182 ? -5.104 7.222 -12.439 1.00 74.50 182 ALA A N 1
ATOM 1379 C CA . ALA A 1 182 ? -6.474 6.783 -12.155 1.00 74.50 182 ALA A CA 1
ATOM 1380 C C . ALA A 1 182 ? -6.629 5.248 -12.135 1.00 74.50 182 ALA A C 1
ATOM 1382 O O . ALA A 1 182 ? -7.429 4.723 -11.364 1.00 74.50 182 ALA A O 1
ATOM 1383 N N . GLY A 1 183 ? -5.814 4.517 -12.907 1.00 77.25 183 GLY A N 1
ATOM 1384 C CA . GLY A 1 183 ? -5.798 3.048 -12.911 1.00 77.25 183 GLY A CA 1
ATOM 1385 C C . GLY A 1 183 ? -5.391 2.417 -11.572 1.00 77.25 183 GLY A C 1
ATOM 1386 O O . GLY A 1 183 ? -5.786 1.292 -11.272 1.00 77.25 183 GLY A O 1
ATOM 1387 N N . HIS A 1 184 ? -4.670 3.145 -10.712 1.00 80.31 184 HIS A N 1
ATOM 1388 C CA . HIS A 1 184 ? -4.304 2.654 -9.382 1.00 80.31 184 HIS A CA 1
ATOM 1389 C C . HIS A 1 184 ? -5.373 2.914 -8.317 1.00 80.31 184 HIS A C 1
ATOM 1391 O O . HIS A 1 184 ? -5.280 2.340 -7.233 1.00 80.31 184 HIS A O 1
ATOM 1397 N N . LEU A 1 185 ? -6.419 3.697 -8.615 1.00 83.88 185 LEU A N 1
ATOM 1398 C CA . LEU A 1 185 ? -7.474 4.053 -7.660 1.00 83.88 185 LEU A CA 1
ATOM 1399 C C . LEU A 1 185 ? -8.071 2.823 -6.964 1.00 83.88 185 LEU A C 1
ATOM 1401 O O . LEU A 1 185 ? -8.221 2.816 -5.746 1.00 83.88 185 LEU A O 1
ATOM 1405 N N . TRP A 1 186 ? -8.350 1.760 -7.719 1.00 84.12 186 TRP A N 1
ATOM 1406 C CA . TRP A 1 186 ? -8.931 0.538 -7.163 1.00 84.12 186 TRP A CA 1
ATOM 1407 C C . TRP A 1 186 ? -8.033 -0.136 -6.117 1.00 84.12 186 TRP A C 1
ATOM 1409 O O . TRP A 1 186 ? -8.529 -0.630 -5.107 1.00 84.12 186 TRP A O 1
ATOM 1419 N N . HIS A 1 187 ? -6.711 -0.099 -6.305 1.00 84.94 187 HIS A N 1
ATOM 1420 C CA . HIS A 1 187 ? -5.753 -0.654 -5.347 1.00 84.94 187 HIS A CA 1
ATOM 1421 C C . HIS A 1 187 ? -5.796 0.114 -4.022 1.00 84.94 187 HIS A C 1
ATOM 1423 O O . HIS A 1 187 ? -5.788 -0.496 -2.954 1.00 84.94 187 HIS A O 1
ATOM 1429 N N . TYR A 1 188 ? -5.918 1.443 -4.082 1.00 84.69 188 TYR A N 1
ATOM 1430 C CA . TYR A 1 188 ? -6.064 2.277 -2.890 1.00 84.69 188 TYR A CA 1
ATOM 1431 C C . TYR A 1 188 ? -7.406 2.061 -2.194 1.00 84.69 188 TYR A C 1
ATOM 1433 O O . TYR A 1 188 ? -7.434 1.921 -0.975 1.00 84.69 188 TYR A O 1
ATOM 1441 N N . LEU A 1 189 ? -8.511 1.985 -2.943 1.00 88.19 189 LEU A N 1
ATOM 1442 C CA . LEU A 1 189 ? -9.830 1.701 -2.370 1.00 88.19 189 LEU A CA 1
ATOM 1443 C C . LEU A 1 189 ? -9.860 0.322 -1.697 1.00 88.19 189 LEU A C 1
ATOM 1445 O O . LEU A 1 189 ? -10.378 0.194 -0.590 1.00 88.19 189 LEU A O 1
ATOM 1449 N N . ALA A 1 190 ? -9.244 -0.689 -2.313 1.00 87.00 190 ALA A N 1
ATOM 1450 C CA . ALA A 1 190 ? -9.103 -2.013 -1.720 1.00 87.00 190 ALA A CA 1
ATOM 1451 C C . ALA A 1 190 ? -8.247 -1.981 -0.442 1.00 87.00 190 ALA A C 1
ATOM 1453 O O . ALA A 1 190 ? -8.646 -2.542 0.578 1.00 87.00 190 ALA A O 1
ATOM 1454 N N . ALA A 1 191 ? -7.103 -1.288 -0.462 1.00 88.25 191 ALA A N 1
ATOM 1455 C CA . ALA A 1 191 ? -6.253 -1.133 0.717 1.00 88.25 191 ALA A CA 1
ATOM 1456 C C . ALA A 1 191 ? -6.984 -0.406 1.860 1.00 88.25 191 ALA A C 1
ATOM 1458 O O . ALA A 1 191 ? -6.932 -0.856 3.004 1.00 88.25 191 ALA A O 1
ATOM 1459 N N . LEU A 1 192 ? -7.720 0.667 1.553 1.00 89.06 192 LEU A N 1
ATOM 1460 C CA . LEU A 1 192 ? -8.548 1.394 2.518 1.00 89.06 192 LEU A CA 1
ATOM 1461 C C . LEU A 1 192 ? -9.638 0.505 3.113 1.00 89.06 192 LEU A C 1
ATOM 1463 O O . LEU A 1 192 ? -9.794 0.492 4.330 1.00 89.06 192 LEU A O 1
ATOM 1467 N N . ALA A 1 193 ? -10.343 -0.273 2.288 1.00 88.06 193 ALA A N 1
ATOM 1468 C CA . ALA A 1 193 ? -11.371 -1.198 2.756 1.00 88.06 193 ALA A CA 1
ATOM 1469 C C . ALA A 1 193 ? -10.794 -2.239 3.729 1.00 88.06 193 ALA A C 1
ATOM 1471 O O . ALA A 1 193 ? -11.349 -2.461 4.805 1.00 88.06 193 ALA A O 1
ATOM 1472 N N . ILE A 1 194 ? -9.653 -2.845 3.384 1.00 88.06 194 ILE A N 1
ATOM 1473 C CA . ILE A 1 194 ? -8.977 -3.833 4.237 1.00 88.06 194 ILE A CA 1
ATOM 1474 C C . ILE A 1 194 ? -8.537 -3.188 5.557 1.00 88.06 194 ILE A C 1
ATOM 1476 O O . ILE A 1 194 ? -8.819 -3.727 6.628 1.00 88.06 194 ILE A O 1
ATOM 1480 N N . CYS A 1 195 ? -7.896 -2.018 5.499 1.00 90.12 195 CYS A N 1
ATOM 1481 C CA . CYS A 1 195 ? -7.487 -1.273 6.688 1.00 90.12 195 CYS A CA 1
ATOM 1482 C C . CYS A 1 195 ? -8.683 -0.874 7.560 1.00 90.12 195 CYS A C 1
ATOM 1484 O O . CYS A 1 195 ? -8.592 -0.966 8.779 1.00 90.12 195 CYS A O 1
ATOM 1486 N N . ALA A 1 196 ? -9.810 -0.473 6.968 1.00 91.31 196 ALA A N 1
ATOM 1487 C CA . ALA A 1 196 ? -11.028 -0.153 7.706 1.00 91.31 196 ALA A CA 1
ATOM 1488 C C . ALA A 1 196 ? -11.573 -1.387 8.437 1.00 91.31 196 ALA A C 1
ATOM 1490 O O . ALA A 1 196 ? -11.877 -1.315 9.622 1.00 91.31 196 ALA A O 1
ATOM 1491 N N . VAL A 1 197 ? -11.625 -2.551 7.784 1.00 89.00 197 VAL A N 1
ATOM 1492 C CA . VAL A 1 197 ? -12.052 -3.795 8.446 1.00 89.00 197 VAL A CA 1
ATOM 1493 C C . VAL A 1 197 ? -11.141 -4.131 9.629 1.00 89.00 197 VAL A C 1
ATOM 1495 O O . VAL A 1 197 ? -11.631 -4.426 10.717 1.00 89.00 197 VAL A O 1
ATOM 1498 N N . VAL A 1 198 ? -9.819 -4.055 9.453 1.00 89.00 198 VAL A N 1
ATOM 1499 C CA . VAL A 1 198 ? -8.852 -4.313 10.535 1.00 89.00 198 VAL A CA 1
ATOM 1500 C C . VAL A 1 198 ? -9.010 -3.313 11.689 1.00 89.00 198 VAL A C 1
ATOM 1502 O O . VAL A 1 198 ? -8.958 -3.713 12.854 1.00 89.00 198 VAL A O 1
ATOM 1505 N N . HIS A 1 199 ? -9.267 -2.042 11.380 1.00 94.12 199 HIS A N 1
ATOM 1506 C CA . HIS A 1 199 ? -9.527 -0.984 12.355 1.00 94.12 199 HIS A CA 1
ATOM 1507 C C . HIS A 1 199 ? -10.735 -1.312 13.244 1.00 94.12 199 HIS A C 1
ATOM 1509 O O . HIS A 1 199 ? -10.634 -1.342 14.473 1.00 94.12 199 HIS A O 1
ATOM 1515 N N . GLU A 1 200 ? -11.868 -1.633 12.625 1.00 93.12 200 GLU A N 1
ATOM 1516 C CA . GLU A 1 200 ? -13.117 -1.919 13.335 1.00 93.12 200 GLU A CA 1
ATOM 1517 C C . GLU A 1 200 ? -13.057 -3.233 14.116 1.00 93.12 200 GLU A C 1
ATOM 1519 O O . GLU A 1 200 ? -13.566 -3.324 15.236 1.00 93.12 200 GLU A O 1
ATOM 1524 N N . LEU A 1 201 ? -12.362 -4.244 13.582 1.00 88.75 201 LEU A N 1
ATOM 1525 C CA . LEU A 1 201 ? -12.064 -5.464 14.332 1.00 88.75 201 LEU A CA 1
ATOM 1526 C C . LEU A 1 201 ? -11.255 -5.153 15.594 1.00 88.75 201 LEU A C 1
ATOM 1528 O O . LEU A 1 201 ? -11.523 -5.729 16.650 1.00 88.75 201 LEU A O 1
ATOM 1532 N N . GLY A 1 202 ? -10.316 -4.209 15.519 1.00 90.00 202 GLY A N 1
ATOM 1533 C CA . GLY A 1 202 ? -9.569 -3.735 16.677 1.00 90.00 202 GLY A CA 1
ATOM 1534 C C . GLY A 1 202 ? -10.476 -3.215 17.792 1.00 90.00 202 GLY A C 1
ATOM 1535 O O . GLY A 1 202 ? -10.333 -3.635 18.946 1.00 90.00 202 GLY A O 1
ATOM 1536 N N . HIS A 1 203 ? -11.443 -2.360 17.445 1.00 92.25 203 HIS A N 1
ATOM 1537 C CA . HIS A 1 203 ? -12.468 -1.871 18.372 1.00 92.25 203 HIS A CA 1
ATOM 1538 C C . HIS A 1 203 ? -13.322 -3.007 18.943 1.00 92.25 203 HIS A C 1
ATOM 1540 O O . HIS A 1 203 ? -13.538 -3.059 20.156 1.00 92.25 203 HIS A O 1
ATOM 1546 N N . ALA A 1 204 ? -13.758 -3.944 18.099 1.00 89.12 204 ALA A N 1
ATOM 1547 C CA . ALA A 1 204 ? -14.579 -5.080 18.504 1.00 89.12 204 ALA A CA 1
ATOM 1548 C C . ALA A 1 204 ? -13.865 -5.968 19.542 1.00 89.12 204 ALA A C 1
ATOM 1550 O O . ALA A 1 204 ? -14.424 -6.269 20.600 1.00 89.12 204 ALA A O 1
ATOM 1551 N N . PHE A 1 205 ? -12.606 -6.339 19.290 1.00 88.12 205 PHE A N 1
ATOM 1552 C CA . PHE A 1 205 ? -11.814 -7.150 20.220 1.00 88.12 205 PHE A CA 1
ATOM 1553 C C . PHE A 1 205 ? -11.541 -6.421 21.544 1.00 88.12 205 PHE A C 1
ATOM 1555 O O . PHE A 1 205 ? -11.675 -7.024 22.615 1.00 88.12 205 PHE A O 1
ATOM 1562 N N . ALA A 1 206 ? -11.228 -5.122 21.495 1.00 89.62 206 ALA A N 1
ATOM 1563 C CA . ALA A 1 206 ? -11.039 -4.312 22.696 1.00 89.62 206 ALA A CA 1
ATOM 1564 C C . ALA A 1 206 ? -12.327 -4.217 23.528 1.00 89.62 206 ALA A C 1
ATOM 1566 O O . ALA A 1 206 ? -12.294 -4.378 24.750 1.00 89.62 206 ALA A O 1
ATOM 1567 N N . ALA A 1 207 ? -13.472 -4.011 22.870 1.00 90.12 207 ALA A N 1
ATOM 1568 C CA . ALA A 1 207 ? -14.771 -3.900 23.522 1.00 90.12 207 ALA A CA 1
ATOM 1569 C C . ALA A 1 207 ? -15.122 -5.182 24.282 1.00 90.12 207 ALA A C 1
ATOM 1571 O O . ALA A 1 207 ? -15.425 -5.123 25.478 1.00 90.12 207 ALA A O 1
ATOM 1572 N N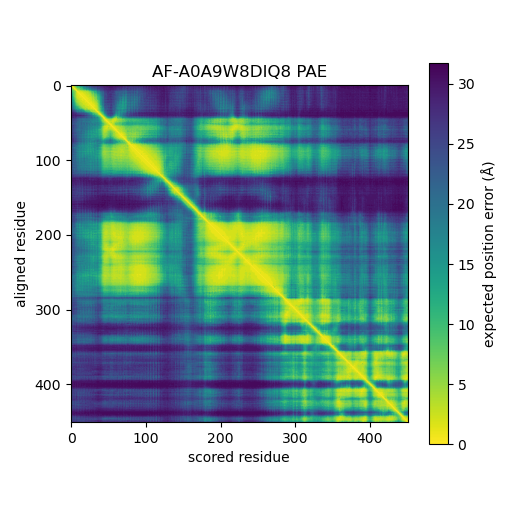 . VAL A 1 208 ? -14.984 -6.350 23.643 1.00 86.44 208 VAL A N 1
ATOM 1573 C CA . VAL A 1 208 ? -15.270 -7.628 24.309 1.00 86.44 208 VAL A CA 1
ATOM 1574 C C . VAL A 1 208 ? -14.321 -7.861 25.486 1.00 86.44 208 VAL A C 1
ATOM 1576 O O . VAL A 1 208 ? -14.765 -8.281 26.558 1.00 86.44 208 VAL A O 1
ATOM 1579 N N . ARG A 1 209 ? -13.030 -7.520 25.350 1.00 84.75 209 ARG A N 1
ATOM 1580 C CA . ARG A 1 209 ? -12.064 -7.625 26.457 1.00 84.75 209 ARG A CA 1
ATOM 1581 C C . ARG A 1 209 ? -12.437 -6.733 27.643 1.00 84.75 209 ARG A C 1
ATOM 1583 O O . ARG A 1 209 ? -12.230 -7.132 28.793 1.00 84.75 209 ARG A O 1
ATOM 1590 N N . SER A 1 210 ? -13.028 -5.571 27.379 1.00 88.06 210 SER A N 1
ATOM 1591 C CA . SER A 1 210 ? -13.578 -4.649 28.378 1.00 88.06 210 SER A CA 1
ATOM 1592 C C . SER A 1 210 ? -15.008 -4.989 28.828 1.00 88.06 210 SER A C 1
ATOM 1594 O O . SER A 1 210 ? -15.611 -4.199 29.552 1.00 88.06 210 SER A O 1
ATOM 1596 N N . ARG A 1 211 ? -15.535 -6.173 28.470 1.00 87.94 211 ARG A N 1
ATOM 1597 C CA . ARG A 1 211 ? -16.895 -6.658 28.791 1.00 87.94 211 ARG A CA 1
ATOM 1598 C C . ARG A 1 211 ? -18.024 -5.792 28.212 1.00 87.94 211 ARG A C 1
ATOM 1600 O O . ARG A 1 211 ? -19.144 -5.788 28.727 1.00 87.94 211 ARG A O 1
ATOM 1607 N N . ILE A 1 212 ? -17.742 -5.089 27.121 1.00 89.25 212 ILE A N 1
ATOM 1608 C CA . ILE A 1 212 ? -18.707 -4.306 26.350 1.00 89.25 212 ILE A CA 1
ATOM 1609 C C . ILE A 1 212 ? -19.232 -5.188 25.215 1.00 89.25 212 ILE A C 1
ATOM 1611 O O . ILE A 1 212 ? -18.471 -5.869 24.531 1.00 89.25 212 ILE A O 1
ATOM 1615 N N . THR A 1 213 ? -20.551 -5.210 25.037 1.00 87.44 213 THR A N 1
ATOM 1616 C CA . THR A 1 213 ? -21.214 -6.057 24.037 1.00 87.44 213 THR A CA 1
ATOM 1617 C C . THR A 1 213 ? -21.282 -5.363 22.682 1.00 87.44 213 THR A C 1
ATOM 1619 O O . THR A 1 213 ? -21.657 -4.190 22.609 1.00 87.44 213 THR A O 1
ATOM 1622 N N . ILE A 1 214 ? -20.977 -6.115 21.625 1.00 89.38 214 ILE A N 1
ATOM 1623 C CA . ILE A 1 214 ? -21.139 -5.705 20.227 1.00 89.38 214 ILE A CA 1
ATOM 1624 C C . ILE A 1 214 ? -22.611 -5.891 19.838 1.00 89.38 214 ILE A C 1
ATOM 1626 O O . ILE A 1 214 ? -23.204 -6.916 20.168 1.00 89.38 214 ILE A O 1
ATOM 1630 N N . GLN A 1 215 ? -23.203 -4.898 19.176 1.00 88.75 215 GLN A N 1
ATOM 1631 C CA . GLN A 1 215 ? -24.572 -4.963 18.665 1.00 88.75 215 GLN A CA 1
ATOM 1632 C C . GLN A 1 215 ? -24.602 -5.427 17.212 1.00 88.75 215 GLN A C 1
ATOM 1634 O O . GLN A 1 215 ? -25.294 -6.391 16.899 1.00 88.75 215 GLN A O 1
ATOM 1639 N N . ARG A 1 216 ? -23.847 -4.771 16.327 1.00 88.19 216 ARG A N 1
ATOM 1640 C CA . ARG A 1 216 ? -23.788 -5.080 14.892 1.00 88.19 216 ARG A CA 1
ATOM 1641 C C . ARG A 1 216 ? -22.390 -4.802 14.355 1.00 88.19 216 ARG A C 1
ATOM 1643 O O . ARG A 1 216 ? -21.697 -3.920 14.855 1.00 88.19 216 ARG A O 1
ATOM 1650 N N . LEU A 1 217 ? -21.995 -5.528 13.318 1.00 90.06 217 LEU A N 1
ATOM 1651 C CA . LEU A 1 217 ? -20.827 -5.211 12.496 1.00 90.06 217 LEU A CA 1
ATOM 1652 C C . LEU A 1 217 ? -21.301 -4.945 11.077 1.00 90.06 217 LEU A C 1
ATOM 1654 O O . LEU A 1 217 ? -22.287 -5.536 10.639 1.00 90.06 217 LEU A O 1
ATOM 1658 N N . GLY A 1 218 ? -20.602 -4.096 10.340 1.00 89.88 218 GLY A N 1
ATOM 1659 C CA . GLY A 1 218 ? -20.993 -3.836 8.970 1.00 89.88 218 GLY A CA 1
ATOM 1660 C C . GLY A 1 218 ? -19.933 -3.171 8.124 1.00 89.88 218 GLY A C 1
ATOM 1661 O O . GLY A 1 218 ? -18.869 -2.763 8.588 1.00 89.88 218 GLY A O 1
ATOM 1662 N N . VAL A 1 219 ? -20.273 -3.067 6.849 1.00 91.12 219 VAL A N 1
ATOM 1663 C CA . VAL A 1 219 ? -19.537 -2.317 5.840 1.00 91.12 219 VAL A CA 1
ATOM 1664 C C . VAL A 1 219 ? -20.462 -1.279 5.234 1.00 91.12 219 VAL A C 1
ATOM 1666 O O . VAL A 1 219 ? -21.682 -1.455 5.189 1.00 91.12 219 VAL A O 1
ATOM 1669 N N . PHE A 1 220 ? -19.893 -0.173 4.790 1.00 91.44 220 PHE A N 1
ATOM 1670 C CA . PHE A 1 220 ? -20.633 0.854 4.084 1.00 91.44 220 PHE A CA 1
ATOM 1671 C C . PHE A 1 220 ? -19.845 1.332 2.876 1.00 91.44 220 PHE A C 1
ATOM 1673 O O . PHE A 1 220 ? -18.619 1.242 2.832 1.00 91.44 220 PHE A O 1
ATOM 1680 N N . VAL A 1 221 ? -20.564 1.849 1.893 1.00 90.56 221 VAL A N 1
ATOM 1681 C CA . VAL A 1 221 ? -19.978 2.540 0.751 1.00 90.56 221 VAL A CA 1
ATOM 1682 C C . VAL A 1 221 ? -20.591 3.928 0.704 1.00 90.56 221 VAL A C 1
ATOM 1684 O O . VAL A 1 221 ? -21.812 4.061 0.603 1.00 90.56 221 VAL A O 1
ATOM 1687 N N . MET A 1 222 ? -19.740 4.951 0.821 1.00 89.38 222 MET A N 1
ATOM 1688 C CA . MET A 1 222 ? -20.122 6.354 0.697 1.00 89.38 222 MET A CA 1
ATOM 1689 C C . MET A 1 222 ? -19.567 6.930 -0.614 1.00 89.38 222 MET A C 1
ATOM 1691 O O . MET A 1 222 ? -18.381 7.241 -0.719 1.00 89.38 222 MET A O 1
ATOM 1695 N N . GLY A 1 223 ? -20.406 7.043 -1.642 1.00 87.88 223 GLY A N 1
ATOM 1696 C CA . GLY A 1 223 ? -19.984 7.368 -3.004 1.00 87.88 223 GLY A CA 1
ATOM 1697 C C . GLY A 1 223 ? -19.068 6.276 -3.559 1.00 87.88 223 GLY A C 1
ATOM 1698 O O . GLY A 1 223 ? -19.531 5.186 -3.875 1.00 87.88 223 GLY A O 1
ATOM 1699 N N . ILE A 1 224 ? -17.767 6.563 -3.648 1.00 84.81 224 ILE A N 1
ATOM 1700 C CA . ILE A 1 224 ? -16.723 5.598 -4.044 1.00 84.81 224 ILE A CA 1
ATOM 1701 C C . ILE A 1 224 ? -15.901 5.075 -2.860 1.00 84.81 224 ILE A C 1
ATOM 1703 O O . ILE A 1 224 ? -15.032 4.230 -3.051 1.00 84.81 224 ILE A O 1
ATOM 1707 N N . TYR A 1 225 ? -16.123 5.602 -1.653 1.00 88.75 225 TYR A N 1
ATOM 1708 C CA . TYR A 1 225 ? -15.320 5.297 -0.474 1.00 88.75 225 TYR A CA 1
ATOM 1709 C C . TYR A 1 225 ? -15.869 4.063 0.258 1.00 88.75 225 TYR A C 1
ATOM 1711 O O . TYR A 1 225 ? -16.981 4.134 0.793 1.00 88.75 225 TYR A O 1
ATOM 1719 N N . PRO A 1 226 ? -15.125 2.942 0.309 1.00 91.19 226 PRO A N 1
ATOM 1720 C CA . PRO A 1 226 ? -15.493 1.797 1.124 1.00 91.19 226 PRO A CA 1
ATOM 1721 C C . PRO A 1 226 ? -15.050 2.007 2.576 1.00 91.19 226 PRO A C 1
ATOM 1723 O O . PRO A 1 226 ? -13.925 2.425 2.847 1.00 91.19 226 PRO A O 1
ATOM 1726 N N . GLY A 1 227 ? -15.921 1.657 3.516 1.00 91.19 227 GLY A N 1
ATOM 1727 C CA . GLY A 1 227 ? -15.648 1.708 4.945 1.00 91.19 227 GLY A CA 1
ATOM 1728 C C . GLY A 1 227 ? -16.248 0.522 5.692 1.00 91.19 227 GLY A C 1
ATOM 1729 O O . GLY A 1 227 ? -17.073 -0.231 5.171 1.00 91.19 227 GLY A O 1
ATOM 1730 N N . ALA A 1 228 ? -15.826 0.359 6.940 1.00 91.69 228 ALA A N 1
ATOM 1731 C CA . ALA A 1 228 ? -16.370 -0.610 7.880 1.00 91.69 228 ALA A CA 1
ATOM 1732 C C . ALA A 1 228 ? -16.824 0.118 9.146 1.00 91.69 228 ALA A C 1
ATOM 1734 O O . ALA A 1 228 ? -16.382 1.234 9.410 1.00 91.69 228 ALA A O 1
ATOM 1735 N N . PHE A 1 229 ? -17.705 -0.504 9.925 1.00 93.31 229 PHE A N 1
ATOM 1736 C CA . PHE A 1 229 ? -18.074 -0.010 11.248 1.00 93.31 229 PHE A CA 1
ATOM 1737 C C . PHE A 1 229 ? -18.392 -1.161 12.205 1.00 93.31 229 PHE A C 1
ATOM 1739 O O . PHE A 1 229 ? -18.950 -2.190 11.806 1.00 93.31 229 PHE A O 1
ATOM 1746 N N . VAL A 1 230 ? -18.096 -0.960 13.487 1.00 92.62 230 VAL A N 1
ATOM 1747 C CA . VAL A 1 230 ? -18.631 -1.767 14.585 1.00 92.62 230 VAL A CA 1
ATOM 1748 C C . VAL A 1 230 ? -19.549 -0.932 15.473 1.00 92.62 230 VAL A C 1
ATOM 1750 O O . VAL A 1 230 ? -19.198 0.141 15.957 1.00 92.62 230 VAL A O 1
ATOM 1753 N N . GLU A 1 231 ? -20.750 -1.440 15.716 1.00 91.44 231 GLU A N 1
ATOM 1754 C CA . GLU A 1 231 ? -21.723 -0.821 16.604 1.00 91.44 231 GLU A CA 1
ATOM 1755 C C . GLU A 1 231 ? -21.640 -1.462 17.990 1.00 91.44 231 GLU A C 1
ATOM 1757 O O . GLU A 1 231 ? -21.881 -2.660 18.168 1.00 91.44 231 GLU A O 1
ATOM 1762 N N . LEU A 1 232 ? -21.277 -0.657 18.986 1.00 91.44 232 LEU A N 1
ATOM 1763 C CA . LEU A 1 232 ? -21.117 -1.078 20.376 1.00 91.44 232 LEU A CA 1
ATOM 1764 C C . LEU A 1 232 ? -22.304 -0.614 21.224 1.00 91.44 232 LEU A C 1
ATOM 1766 O O . LEU A 1 232 ? -22.905 0.428 20.970 1.00 91.44 232 LEU A O 1
ATOM 1770 N N . CYS A 1 233 ? -22.616 -1.362 22.284 1.00 91.62 233 CYS A N 1
ATOM 1771 C CA . CYS A 1 233 ? -23.645 -0.955 23.236 1.00 91.62 233 CYS A CA 1
ATOM 1772 C C . CYS A 1 233 ? -23.204 0.282 24.036 1.00 91.62 233 CYS A C 1
ATOM 1774 O O . CYS A 1 233 ? -22.433 0.164 24.994 1.00 91.62 233 CYS A O 1
ATOM 1776 N N . GLN A 1 234 ? -23.734 1.452 23.664 1.00 91.06 234 GLN A N 1
ATOM 1777 C CA . GLN A 1 234 ? -23.380 2.746 24.260 1.00 91.06 234 GLN A CA 1
ATOM 1778 C C . GLN A 1 234 ? -23.598 2.775 25.775 1.00 91.06 234 GLN A C 1
ATOM 1780 O O . GLN A 1 234 ? -22.699 3.163 26.508 1.00 91.06 234 GLN A O 1
ATOM 1785 N N . ALA A 1 235 ? -24.712 2.227 26.277 1.00 90.75 235 ALA A N 1
ATOM 1786 C CA . ALA A 1 235 ? -24.978 2.169 27.717 1.00 90.75 235 ALA A CA 1
ATOM 1787 C C . ALA A 1 235 ? -23.877 1.434 28.510 1.00 90.75 235 ALA A C 1
ATOM 1789 O O . ALA A 1 235 ? -23.527 1.842 29.614 1.00 90.75 235 ALA A O 1
ATOM 1790 N N . LYS A 1 236 ? -23.289 0.366 27.947 1.00 89.62 236 LYS A N 1
ATOM 1791 C CA . LYS A 1 236 ? -22.170 -0.351 28.583 1.00 89.62 236 LYS A CA 1
ATOM 1792 C C . LYS A 1 236 ? -20.841 0.372 28.414 1.00 89.62 236 LYS A C 1
ATOM 1794 O O . LYS A 1 236 ? -20.017 0.326 29.325 1.00 89.62 236 LYS A O 1
ATOM 1799 N N . LEU A 1 237 ? -20.626 1.025 27.273 1.00 91.19 237 LEU A N 1
ATOM 1800 C CA . LEU A 1 237 ? -19.445 1.854 27.048 1.00 91.19 237 LEU A CA 1
ATOM 1801 C C . LEU A 1 237 ? -19.430 3.043 28.023 1.00 91.19 237 LEU A C 1
ATOM 1803 O O . LEU A 1 237 ? -18.394 3.334 28.615 1.00 91.19 237 LEU A O 1
ATOM 1807 N N . ASP A 1 238 ? -20.592 3.643 28.284 1.00 92.06 238 ASP A N 1
ATOM 1808 C CA . ASP A 1 238 ? -20.764 4.736 29.239 1.00 92.06 238 ASP A CA 1
ATOM 1809 C C . ASP A 1 238 ? -20.695 4.305 30.709 1.00 92.06 238 ASP A C 1
ATOM 1811 O O . ASP A 1 238 ? -20.367 5.087 31.597 1.00 92.06 238 ASP A O 1
ATOM 1815 N N . GLN A 1 239 ? -20.928 3.038 31.008 1.00 93.50 239 GLN A N 1
ATOM 1816 C CA . GLN A 1 239 ? -20.694 2.518 32.358 1.00 93.50 239 GLN A CA 1
ATOM 1817 C C . GLN A 1 239 ? -19.250 2.039 32.553 1.00 93.50 239 GLN A C 1
ATOM 1819 O O . GLN A 1 239 ? -18.821 1.803 33.683 1.00 93.50 239 GLN A O 1
ATOM 1824 N N . ALA A 1 240 ? -18.477 1.897 31.473 1.00 92.06 240 ALA A N 1
ATOM 1825 C CA . ALA A 1 240 ? -17.100 1.441 31.548 1.00 92.06 240 ALA A CA 1
ATOM 1826 C C . ALA A 1 240 ? -16.178 2.510 32.153 1.00 92.06 240 ALA A C 1
ATOM 1828 O O . ALA A 1 240 ? -16.354 3.717 31.960 1.00 92.06 240 ALA A O 1
ATOM 1829 N N . SER A 1 241 ? -15.138 2.042 32.849 1.00 94.31 241 SER A N 1
ATOM 1830 C CA . SER A 1 241 ? -14.088 2.905 33.390 1.00 94.31 241 SER A CA 1
ATOM 1831 C C . SER A 1 241 ? -13.383 3.688 32.281 1.00 94.31 241 SER A C 1
ATOM 1833 O O . SER A 1 241 ? -13.252 3.213 31.150 1.00 94.31 241 SER A O 1
ATOM 1835 N N . VAL A 1 242 ? -12.858 4.869 32.622 1.00 93.94 242 VAL A N 1
ATOM 1836 C CA . VAL A 1 242 ? -12.144 5.748 31.678 1.00 93.94 242 VAL A CA 1
ATOM 1837 C C . VAL A 1 242 ? -11.024 5.003 30.945 1.00 93.94 242 VAL A C 1
ATOM 1839 O O . VAL A 1 242 ? -10.885 5.134 29.733 1.00 93.94 242 VAL A O 1
ATOM 1842 N N . ALA A 1 243 ? -10.279 4.146 31.650 1.00 92.00 243 ALA A N 1
ATOM 1843 C CA . ALA A 1 243 ? -9.224 3.334 31.049 1.00 92.00 243 ALA A CA 1
ATOM 1844 C C . ALA A 1 243 ? -9.756 2.362 29.980 1.00 92.00 243 ALA A C 1
ATOM 1846 O O . ALA A 1 243 ? -9.128 2.189 28.940 1.00 92.00 243 ALA A O 1
ATOM 1847 N N . ASN A 1 244 ? -10.909 1.729 30.211 1.00 92.25 244 ASN A N 1
ATOM 1848 C CA . ASN A 1 244 ? -11.509 0.814 29.240 1.00 92.25 244 ASN A CA 1
ATOM 1849 C C . ASN A 1 244 ? -12.092 1.558 28.042 1.00 92.25 244 ASN A C 1
ATOM 1851 O O . ASN A 1 244 ? -11.889 1.124 26.913 1.00 92.25 244 ASN A O 1
ATOM 1855 N N . ARG A 1 245 ? -12.740 2.705 28.270 1.00 94.44 245 ARG A N 1
ATOM 1856 C CA . ARG A 1 245 ? -13.194 3.578 27.181 1.00 94.44 245 ARG A CA 1
ATOM 1857 C C . ARG A 1 245 ? -12.022 3.995 26.296 1.00 94.44 245 ARG A C 1
ATOM 1859 O O . ARG A 1 245 ? -12.088 3.819 25.088 1.00 94.44 245 ARG A O 1
ATOM 1866 N N . LEU A 1 246 ? -10.919 4.445 26.899 1.00 93.75 246 LEU A N 1
ATOM 1867 C CA . LEU A 1 246 ? -9.728 4.869 26.165 1.00 93.75 246 LEU A CA 1
ATOM 1868 C C . LEU A 1 246 ? -9.077 3.713 25.391 1.00 93.75 246 LEU A C 1
ATOM 1870 O O . LEU A 1 246 ? -8.704 3.890 24.235 1.00 93.75 246 LEU A O 1
ATOM 1874 N N . ARG A 1 247 ? -9.005 2.509 25.979 1.00 93.75 247 ARG A N 1
ATOM 1875 C CA . ARG A 1 247 ? -8.539 1.303 25.270 1.00 93.75 247 ARG A CA 1
ATOM 1876 C C . ARG A 1 247 ? -9.381 1.006 24.037 1.00 93.75 247 ARG A C 1
ATOM 1878 O O . ARG A 1 247 ? -8.808 0.754 22.984 1.00 93.75 247 ARG A O 1
ATOM 1885 N N . VAL A 1 248 ? -10.709 1.040 24.161 1.00 93.88 248 VAL A N 1
ATOM 1886 C CA . VAL A 1 248 ? -11.611 0.796 23.028 1.00 93.88 248 VAL A CA 1
ATOM 1887 C C . VAL A 1 248 ? -11.450 1.888 21.979 1.00 93.88 248 VAL A C 1
ATOM 1889 O O . VAL A 1 248 ? -11.253 1.551 20.820 1.00 93.88 248 VAL A O 1
ATOM 1892 N N . SER A 1 249 ? -11.434 3.167 22.359 1.00 94.06 249 SER A N 1
ATOM 1893 C CA . SER A 1 249 ? -11.289 4.283 21.415 1.00 94.06 249 SER A CA 1
ATOM 1894 C C . SER A 1 249 ? -9.953 4.281 20.666 1.00 94.06 249 SER A C 1
ATOM 1896 O O . SER A 1 249 ? -9.917 4.597 19.484 1.00 94.06 249 SER A O 1
ATOM 1898 N N . CYS A 1 250 ? -8.847 3.901 21.312 1.00 94.88 250 CYS A N 1
ATOM 1899 C CA . CYS A 1 250 ? -7.530 3.851 20.666 1.00 94.88 250 CYS A CA 1
ATOM 1900 C C . CYS A 1 250 ? -7.278 2.548 19.884 1.00 94.88 250 CYS A C 1
ATOM 1902 O O . CYS A 1 250 ? -6.307 2.465 19.129 1.00 94.88 250 CYS A O 1
ATOM 1904 N N . ALA A 1 251 ? -8.119 1.524 20.060 1.00 93.00 251 ALA A N 1
ATOM 1905 C CA . ALA A 1 251 ? -7.863 0.185 19.543 1.00 93.00 251 ALA A CA 1
ATOM 1906 C C . ALA A 1 251 ? -7.741 0.126 18.016 1.00 93.00 251 ALA A C 1
ATOM 1908 O O . ALA A 1 251 ? -6.826 -0.533 17.524 1.00 93.00 251 ALA A O 1
ATOM 1909 N N . GLY A 1 252 ? -8.625 0.797 17.275 1.00 92.12 252 GLY A N 1
ATOM 1910 C CA . GLY A 1 252 ? -8.621 0.746 15.813 1.00 92.12 252 GLY A CA 1
ATOM 1911 C C . GLY A 1 252 ? -7.351 1.341 15.206 1.00 92.12 252 GLY A C 1
ATOM 1912 O O . GLY A 1 252 ? -6.659 0.684 14.426 1.00 92.12 252 GLY A O 1
ATOM 1913 N N . VAL A 1 253 ? -6.966 2.546 15.642 1.00 93.56 253 VAL A N 1
ATOM 1914 C CA . VAL A 1 253 ? -5.719 3.199 15.198 1.00 93.56 253 VAL A CA 1
ATOM 1915 C C . VAL A 1 253 ? -4.502 2.337 15.537 1.00 93.56 253 VAL A C 1
ATOM 1917 O O . VAL A 1 253 ? -3.618 2.157 14.699 1.00 93.56 253 VAL A O 1
ATOM 1920 N N . TRP A 1 254 ? -4.476 1.749 16.736 1.00 93.06 254 TRP A N 1
ATOM 1921 C CA . TRP A 1 254 ? -3.401 0.854 17.156 1.00 93.06 254 TRP A CA 1
ATOM 1922 C C . TRP A 1 254 ? -3.281 -0.391 16.262 1.00 93.06 254 TRP A C 1
ATOM 1924 O O . TRP A 1 254 ? -2.171 -0.758 15.881 1.00 93.06 254 TRP A O 1
ATOM 1934 N N . HIS A 1 255 ? -4.398 -1.002 15.850 1.00 90.31 255 HIS A N 1
ATOM 1935 C CA . HIS A 1 255 ? -4.377 -2.141 14.922 1.00 90.31 255 HIS A CA 1
ATOM 1936 C C . HIS A 1 255 ? -3.823 -1.758 13.550 1.00 90.31 255 HIS A C 1
ATOM 1938 O O . HIS A 1 255 ? -3.022 -2.508 12.991 1.00 90.31 255 HIS A O 1
ATOM 1944 N N . ASN A 1 256 ? -4.180 -0.584 13.030 1.00 92.56 256 ASN A N 1
ATOM 1945 C CA . ASN A 1 256 ? -3.635 -0.104 11.761 1.00 92.56 256 ASN A CA 1
ATOM 1946 C C . ASN A 1 256 ? -2.132 0.176 11.862 1.00 92.56 256 ASN A C 1
ATOM 1948 O O . ASN A 1 256 ? -1.382 -0.236 10.980 1.00 92.56 256 ASN A O 1
ATOM 1952 N N . ALA A 1 257 ? -1.673 0.800 12.952 1.00 88.31 257 ALA A N 1
ATOM 1953 C CA . ALA A 1 257 ? -0.251 1.051 13.183 1.00 88.31 257 ALA A CA 1
ATOM 1954 C C . ALA A 1 257 ? 0.556 -0.257 13.251 1.00 88.31 257 ALA A C 1
ATOM 1956 O O . ALA A 1 257 ? 1.581 -0.396 12.585 1.00 88.31 257 ALA A O 1
ATOM 1957 N N . VAL A 1 258 ? 0.065 -1.249 13.998 1.00 88.56 258 VAL A N 1
ATOM 1958 C CA . VAL A 1 258 ? 0.699 -2.574 14.087 1.00 88.56 258 VAL A CA 1
ATOM 1959 C C . VAL A 1 258 ? 0.695 -3.274 12.728 1.00 88.56 258 VAL A C 1
ATOM 1961 O O . VAL A 1 258 ? 1.718 -3.820 12.326 1.00 88.56 258 VAL A O 1
ATOM 1964 N N . THR A 1 259 ? -0.412 -3.211 11.986 1.00 85.56 259 THR A N 1
ATOM 1965 C CA . THR A 1 259 ? -0.514 -3.787 10.635 1.00 85.56 259 THR A CA 1
A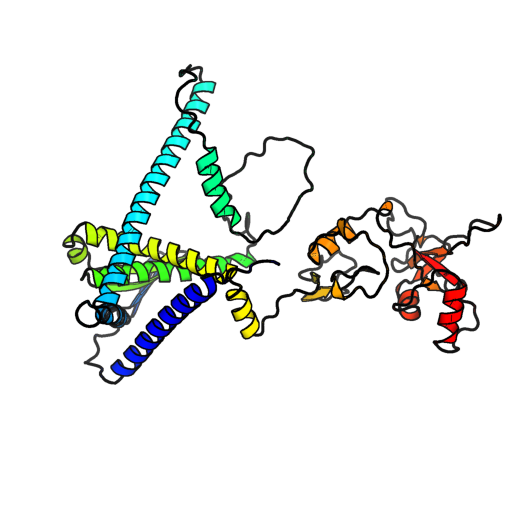TOM 1966 C C . THR A 1 259 ? 0.497 -3.147 9.686 1.00 85.56 259 THR A C 1
ATOM 1968 O O . THR A 1 259 ? 1.200 -3.867 8.980 1.00 85.56 259 THR A O 1
ATOM 1971 N N . ALA A 1 260 ? 0.642 -1.821 9.716 1.00 85.12 260 ALA A N 1
ATOM 1972 C CA . ALA A 1 260 ? 1.632 -1.107 8.916 1.00 85.12 260 ALA A CA 1
ATOM 1973 C C . ALA A 1 260 ? 3.061 -1.566 9.242 1.00 85.12 260 ALA A C 1
ATOM 1975 O O . ALA A 1 260 ? 3.817 -1.904 8.334 1.00 85.12 260 ALA A O 1
ATOM 1976 N N . VAL A 1 261 ? 3.410 -1.678 10.530 1.00 85.56 261 VAL A N 1
ATOM 1977 C CA . VAL A 1 261 ? 4.720 -2.195 10.962 1.00 85.56 261 VAL A CA 1
ATOM 1978 C C . VAL A 1 261 ? 4.921 -3.646 10.512 1.00 85.56 261 VAL A C 1
ATOM 1980 O O . VAL A 1 261 ? 5.996 -3.993 10.027 1.00 85.56 261 VAL A O 1
ATOM 1983 N N . CYS A 1 262 ? 3.904 -4.502 10.620 1.00 84.12 262 CYS A N 1
ATOM 1984 C CA . CYS A 1 262 ? 3.979 -5.890 10.165 1.00 84.12 262 CYS A CA 1
ATOM 1985 C C . CYS A 1 262 ? 4.195 -5.996 8.651 1.00 84.12 262 CYS A C 1
ATOM 1987 O O . CYS A 1 262 ? 5.047 -6.770 8.218 1.00 84.12 262 CYS A O 1
ATOM 1989 N N . ILE A 1 263 ? 3.461 -5.217 7.851 1.00 83.56 263 ILE A N 1
ATOM 1990 C CA . ILE A 1 263 ? 3.628 -5.167 6.392 1.00 83.56 263 ILE A CA 1
ATOM 1991 C C . ILE A 1 263 ? 5.023 -4.645 6.045 1.00 83.56 263 ILE A C 1
ATOM 1993 O O . ILE A 1 263 ? 5.718 -5.254 5.235 1.00 83.56 263 ILE A O 1
ATOM 1997 N N . TRP A 1 264 ? 5.474 -3.579 6.705 1.00 83.06 264 TRP A N 1
ATOM 1998 C CA . TRP A 1 264 ? 6.812 -3.030 6.512 1.00 83.06 264 TRP A CA 1
ATOM 1999 C C . TRP A 1 264 ? 7.909 -4.069 6.804 1.00 83.06 264 TRP A C 1
ATOM 2001 O O . TRP A 1 264 ? 8.803 -4.286 5.984 1.00 83.06 264 TRP A O 1
ATOM 2011 N N . LEU A 1 265 ? 7.803 -4.802 7.917 1.00 83.44 265 LEU A N 1
ATOM 2012 C CA . LEU A 1 265 ? 8.716 -5.903 8.248 1.00 83.44 265 LEU A CA 1
ATOM 2013 C C . LEU A 1 265 ? 8.643 -7.052 7.230 1.00 83.44 265 LEU A C 1
ATOM 2015 O O . LEU A 1 265 ? 9.670 -7.645 6.883 1.00 83.44 265 LEU A O 1
ATOM 2019 N N . LEU A 1 266 ? 7.448 -7.374 6.728 1.00 80.25 266 LEU A N 1
ATOM 2020 C CA . LEU A 1 266 ? 7.239 -8.414 5.719 1.00 80.25 266 LEU A CA 1
ATOM 2021 C C . LEU A 1 266 ? 7.885 -8.045 4.375 1.00 80.25 266 LEU A C 1
ATOM 2023 O O . LEU A 1 266 ? 8.460 -8.905 3.706 1.00 80.25 266 LEU A O 1
ATOM 2027 N N . ILE A 1 267 ? 7.834 -6.767 4.002 1.00 80.00 267 ILE A N 1
ATOM 2028 C CA . ILE A 1 267 ? 8.522 -6.235 2.823 1.00 80.00 267 ILE A CA 1
ATOM 2029 C C . ILE A 1 267 ? 10.035 -6.281 3.052 1.00 80.00 267 ILE A C 1
ATOM 2031 O O . ILE A 1 267 ? 10.767 -6.847 2.238 1.00 80.00 267 ILE A O 1
ATOM 2035 N N . ARG A 1 268 ? 10.514 -5.758 4.190 1.00 80.06 268 ARG A N 1
ATOM 2036 C CA . ARG A 1 268 ? 11.951 -5.636 4.484 1.00 80.06 268 ARG A CA 1
ATOM 2037 C C . ARG A 1 268 ? 12.663 -6.980 4.595 1.00 80.06 268 ARG A C 1
ATOM 2039 O O . ARG A 1 268 ? 13.814 -7.095 4.184 1.00 80.06 268 ARG A O 1
ATOM 2046 N N . SER A 1 269 ? 11.983 -7.989 5.128 1.00 81.81 269 SER A N 1
ATOM 2047 C CA . SER A 1 269 ? 12.498 -9.359 5.225 1.00 81.81 269 SER A CA 1
ATOM 2048 C C . SER A 1 269 ? 12.530 -10.106 3.888 1.00 81.81 269 SER A C 1
ATOM 2050 O O . SER A 1 269 ? 13.043 -11.220 3.829 1.00 81.81 269 SER A O 1
ATOM 2052 N N . GLY A 1 270 ? 11.966 -9.535 2.817 1.00 78.38 270 GLY A N 1
ATOM 2053 C CA . GLY A 1 270 ? 11.778 -10.226 1.543 1.00 78.38 270 GLY A CA 1
ATOM 2054 C C . GLY A 1 270 ? 10.664 -11.278 1.574 1.00 78.38 270 GLY A C 1
ATOM 2055 O O . GLY A 1 270 ? 10.427 -11.926 0.554 1.00 78.38 270 GLY A O 1
ATOM 2056 N N . GLY A 1 271 ? 9.952 -11.422 2.699 1.00 80.62 271 GLY A N 1
ATOM 2057 C CA . GLY A 1 271 ? 8.875 -12.392 2.877 1.00 80.62 271 GLY A CA 1
ATOM 2058 C C . GLY A 1 271 ? 7.750 -12.199 1.865 1.00 80.62 271 GLY A C 1
ATOM 2059 O O . GLY A 1 271 ? 7.305 -13.171 1.265 1.00 80.62 271 GLY A O 1
ATOM 2060 N N . LEU A 1 272 ? 7.366 -10.950 1.578 1.00 78.56 272 LEU A N 1
ATOM 2061 C CA . LEU A 1 272 ? 6.373 -10.665 0.536 1.00 78.56 272 LEU A CA 1
ATOM 2062 C C . LEU A 1 272 ? 6.842 -11.130 -0.855 1.00 78.56 272 LEU A C 1
ATOM 2064 O O . LEU A 1 272 ? 6.070 -11.696 -1.621 1.00 78.56 272 LEU A O 1
ATOM 2068 N N . GLY A 1 273 ? 8.132 -10.959 -1.159 1.00 76.56 273 GLY A N 1
ATOM 2069 C CA . GLY A 1 273 ? 8.726 -11.459 -2.400 1.00 76.56 273 GLY A CA 1
ATOM 2070 C C . GLY A 1 273 ? 8.724 -12.982 -2.492 1.00 76.56 273 GLY A C 1
ATOM 2071 O O . GLY A 1 273 ? 8.441 -13.521 -3.555 1.00 76.56 273 GLY A O 1
ATOM 2072 N N . ALA A 1 274 ? 8.998 -13.670 -1.382 1.00 79.94 274 ALA A N 1
ATOM 2073 C CA . ALA A 1 274 ? 8.921 -15.126 -1.312 1.00 79.94 274 ALA A CA 1
ATOM 2074 C C . ALA A 1 274 ? 7.478 -15.636 -1.467 1.00 79.94 274 ALA A C 1
ATOM 2076 O O . ALA A 1 274 ? 7.255 -16.641 -2.136 1.00 79.94 274 ALA A O 1
ATOM 2077 N N . LEU A 1 275 ? 6.492 -14.936 -0.893 1.00 80.31 275 LEU A N 1
ATOM 2078 C CA . LEU A 1 275 ? 5.073 -15.254 -1.077 1.00 80.31 275 LEU A CA 1
ATOM 2079 C C . LEU A 1 275 ? 4.672 -15.157 -2.551 1.00 80.31 275 LEU A C 1
ATOM 2081 O O . LEU A 1 275 ? 4.086 -16.100 -3.074 1.00 80.31 275 LEU A O 1
ATOM 2085 N N . PHE A 1 276 ? 5.055 -14.068 -3.222 1.00 79.94 276 PHE A N 1
ATOM 2086 C CA . PHE A 1 276 ? 4.804 -13.901 -4.652 1.00 79.94 276 PHE A CA 1
ATOM 2087 C C . PHE A 1 276 ? 5.520 -14.961 -5.499 1.00 79.94 276 PHE A C 1
ATOM 2089 O O . PHE A 1 276 ? 4.897 -15.577 -6.364 1.00 79.94 276 PHE A O 1
ATOM 2096 N N . ALA A 1 277 ? 6.786 -15.259 -5.198 1.00 79.69 277 ALA A N 1
ATOM 2097 C CA . ALA A 1 277 ? 7.529 -16.321 -5.876 1.00 79.69 277 ALA A CA 1
ATOM 2098 C C . ALA A 1 277 ? 6.823 -17.682 -5.767 1.00 79.69 277 ALA A C 1
ATOM 2100 O O . ALA A 1 277 ? 6.658 -18.378 -6.767 1.00 79.69 277 ALA A O 1
ATOM 2101 N N . ASN A 1 278 ? 6.331 -18.031 -4.575 1.00 78.88 278 ASN A N 1
ATOM 2102 C CA . ASN A 1 278 ? 5.587 -19.271 -4.349 1.00 78.88 278 ASN A CA 1
ATOM 2103 C C . ASN A 1 278 ? 4.217 -19.291 -5.043 1.00 78.88 278 ASN A C 1
ATOM 2105 O O . ASN A 1 278 ? 3.729 -20.366 -5.381 1.00 78.88 278 ASN A O 1
ATOM 2109 N N . SER A 1 279 ? 3.597 -18.133 -5.284 1.00 80.00 279 SER A N 1
ATOM 2110 C CA . SER A 1 279 ? 2.359 -18.032 -6.065 1.00 80.00 279 SER A CA 1
ATOM 2111 C C . SER A 1 279 ? 2.594 -18.005 -7.582 1.00 80.00 279 SER A C 1
ATOM 2113 O O . SER A 1 279 ? 1.669 -17.698 -8.330 1.00 80.00 279 SER A O 1
ATOM 2115 N N . GLY A 1 280 ? 3.815 -18.300 -8.044 1.00 76.44 280 GLY A N 1
ATOM 2116 C CA . GLY A 1 280 ? 4.175 -18.340 -9.464 1.00 76.44 280 GLY A CA 1
ATOM 2117 C C . GLY A 1 280 ? 4.557 -16.984 -10.059 1.00 76.44 280 GLY A C 1
ATOM 2118 O O . GLY A 1 280 ? 4.732 -16.880 -11.269 1.00 76.44 280 GLY A O 1
ATOM 2119 N N . TRP A 1 281 ? 4.700 -15.944 -9.235 1.00 77.25 281 TRP A N 1
ATOM 2120 C CA . TRP A 1 281 ? 5.107 -14.619 -9.693 1.00 77.25 281 TRP A CA 1
ATOM 2121 C C . TRP A 1 281 ? 6.627 -14.496 -9.636 1.00 77.25 281 TRP A C 1
ATOM 2123 O O . TRP A 1 281 ? 7.227 -14.462 -8.562 1.00 77.25 281 TRP A O 1
ATOM 2133 N N . SER A 1 282 ? 7.272 -14.384 -10.792 1.00 66.94 282 SER A N 1
ATOM 2134 C CA . SER A 1 282 ? 8.701 -14.093 -10.865 1.00 66.94 282 SER A CA 1
ATOM 2135 C C . SER A 1 282 ? 8.949 -12.592 -10.773 1.00 66.94 282 SER A C 1
ATOM 2137 O O . SER A 1 282 ? 8.295 -11.801 -11.452 1.00 66.94 282 SER A O 1
ATOM 2139 N N . ARG A 1 283 ? 9.952 -12.187 -9.991 1.00 64.19 283 ARG A N 1
ATOM 2140 C CA . ARG A 1 283 ? 10.488 -10.828 -10.106 1.00 64.19 283 ARG A CA 1
ATOM 2141 C C . ARG A 1 283 ? 11.103 -10.660 -11.493 1.00 64.19 283 ARG A C 1
ATOM 2143 O O . ARG A 1 283 ? 11.887 -11.507 -11.915 1.00 64.19 283 ARG A O 1
ATOM 2150 N N . VAL A 1 284 ? 10.803 -9.549 -12.162 1.00 66.19 284 VAL A N 1
ATOM 2151 C CA . VAL A 1 284 ? 11.543 -9.117 -13.354 1.00 66.19 284 VAL A CA 1
ATOM 2152 C C . VAL A 1 284 ? 12.907 -8.613 -12.879 1.00 66.19 284 VAL A C 1
ATOM 2154 O O . VAL A 1 284 ? 13.096 -7.432 -12.620 1.00 66.19 284 VAL A O 1
ATOM 2157 N N . SER A 1 285 ? 13.838 -9.532 -12.631 1.00 59.00 285 SER A N 1
ATOM 2158 C CA . SER A 1 285 ? 15.166 -9.202 -12.096 1.00 59.00 285 SER A CA 1
ATOM 2159 C C . SER A 1 285 ? 16.246 -9.115 -13.170 1.00 59.00 285 SER A C 1
ATOM 2161 O O . SER A 1 285 ? 17.339 -8.633 -12.890 1.00 59.00 285 SER A O 1
ATOM 2163 N N . ASN A 1 286 ? 15.958 -9.587 -14.385 1.00 68.69 286 ASN A N 1
ATOM 2164 C CA . ASN A 1 286 ? 16.990 -9.917 -15.369 1.00 68.69 286 ASN A CA 1
ATOM 2165 C C . ASN A 1 286 ? 16.977 -9.006 -16.606 1.00 68.69 286 ASN A C 1
ATOM 2167 O O . ASN A 1 286 ? 17.530 -9.377 -17.632 1.00 68.69 286 ASN A O 1
ATOM 2171 N N . GLY A 1 287 ? 16.361 -7.825 -16.549 1.00 75.19 287 GLY A N 1
ATOM 2172 C CA . GLY A 1 287 ? 16.314 -6.908 -17.689 1.00 75.19 287 GLY A CA 1
ATOM 2173 C C . GLY A 1 287 ? 15.350 -5.747 -17.474 1.00 75.19 287 GLY A C 1
ATOM 2174 O O . GLY A 1 287 ? 14.924 -5.488 -16.349 1.00 75.19 287 GLY A O 1
ATOM 2175 N N . VAL A 1 288 ? 15.009 -5.055 -18.557 1.00 84.06 288 VAL A N 1
ATOM 2176 C CA . VAL A 1 288 ? 14.038 -3.953 -18.560 1.00 84.06 288 VAL A CA 1
ATOM 2177 C C . VAL A 1 288 ? 12.745 -4.436 -19.207 1.00 84.06 288 VAL A C 1
ATOM 2179 O O . VAL A 1 288 ? 12.754 -4.844 -20.365 1.00 84.06 288 VAL A O 1
ATOM 2182 N N . ALA A 1 289 ? 11.641 -4.427 -18.459 1.00 87.19 289 ALA A N 1
ATOM 2183 C CA . ALA A 1 289 ? 10.336 -4.815 -18.990 1.00 87.19 289 ALA A CA 1
ATOM 2184 C C . ALA A 1 289 ? 9.708 -3.686 -19.813 1.00 87.19 289 ALA A C 1
ATOM 2186 O O . ALA A 1 289 ? 9.694 -2.527 -19.397 1.00 87.19 289 ALA A O 1
ATOM 2187 N N . VAL A 1 290 ? 9.135 -4.052 -20.954 1.00 86.88 290 VAL A N 1
ATOM 2188 C CA . VAL A 1 290 ? 8.382 -3.150 -21.824 1.00 86.88 290 VAL A CA 1
ATOM 2189 C C . VAL A 1 290 ? 6.953 -3.064 -21.304 1.00 86.88 290 VAL A C 1
ATOM 2191 O O . VAL A 1 290 ? 6.167 -3.993 -21.478 1.00 86.88 290 VAL A O 1
ATOM 2194 N N . VAL A 1 291 ? 6.627 -1.963 -20.629 1.00 86.75 291 VAL A N 1
ATOM 2195 C CA . VAL A 1 291 ? 5.282 -1.734 -20.073 1.00 86.75 291 VAL A CA 1
ATOM 2196 C C . VAL A 1 291 ? 4.357 -1.112 -21.114 1.00 86.75 291 VAL A C 1
ATOM 2198 O O . VAL A 1 291 ? 3.207 -1.521 -21.226 1.00 86.75 291 VAL A O 1
ATOM 2201 N N . ASP A 1 292 ? 4.868 -0.150 -21.882 1.00 87.25 292 ASP A N 1
ATOM 2202 C CA . ASP A 1 292 ? 4.112 0.560 -22.909 1.00 87.25 292 ASP A CA 1
ATOM 2203 C C . ASP A 1 292 ? 5.043 1.074 -24.017 1.00 87.25 292 ASP A C 1
ATOM 2205 O O . ASP A 1 292 ? 6.241 1.277 -23.791 1.00 87.25 292 ASP A O 1
ATOM 2209 N N . VAL A 1 293 ? 4.492 1.281 -25.214 1.00 86.19 293 VAL A N 1
ATOM 2210 C CA . VAL A 1 293 ? 5.187 1.856 -26.372 1.00 86.19 293 VAL A CA 1
ATOM 2211 C C . VAL A 1 293 ? 4.294 2.927 -26.984 1.00 86.19 293 VAL A C 1
ATOM 2213 O O . VAL A 1 293 ? 3.167 2.650 -27.393 1.00 86.19 293 VAL A O 1
ATOM 2216 N N . ALA A 1 294 ? 4.805 4.155 -27.078 1.00 84.56 294 ALA A N 1
ATOM 2217 C CA . ALA A 1 294 ? 4.051 5.276 -27.630 1.00 84.56 294 ALA A CA 1
ATOM 2218 C C . ALA A 1 294 ? 3.581 4.988 -29.068 1.00 84.56 294 ALA A C 1
ATOM 2220 O O . ALA A 1 294 ? 4.368 4.559 -29.908 1.00 84.56 294 ALA A O 1
ATOM 2221 N N . SER A 1 295 ? 2.313 5.285 -29.368 1.00 85.38 295 SER A N 1
ATOM 2222 C CA . SER A 1 295 ? 1.659 4.947 -30.646 1.00 85.38 295 SER A CA 1
ATOM 2223 C C . SER A 1 295 ? 2.283 5.587 -31.889 1.00 85.38 295 SER A C 1
ATOM 2225 O O . SER A 1 295 ? 2.142 5.063 -32.987 1.00 85.38 295 SER A O 1
ATOM 2227 N N . HIS A 1 296 ? 2.975 6.713 -31.724 1.00 80.69 296 HIS A N 1
ATOM 2228 C CA . HIS A 1 296 ? 3.684 7.427 -32.789 1.00 80.69 296 HIS A CA 1
ATOM 2229 C C . HIS A 1 296 ? 5.175 7.055 -32.866 1.00 80.69 296 HIS A C 1
ATOM 2231 O O . HIS A 1 296 ? 5.920 7.650 -33.641 1.00 80.69 296 HIS A O 1
ATOM 2237 N N . SER A 1 297 ? 5.637 6.119 -32.033 1.00 79.00 297 SER A N 1
ATOM 2238 C CA . SER A 1 297 ? 7.020 5.656 -32.056 1.00 79.00 297 SER A CA 1
ATOM 2239 C C . SER A 1 297 ? 7.239 4.673 -33.212 1.00 79.00 297 SER A C 1
ATOM 2241 O O . SER A 1 297 ? 6.404 3.791 -33.407 1.00 79.00 297 SER A O 1
ATOM 2243 N N . PRO A 1 298 ? 8.396 4.714 -33.899 1.00 76.31 298 PRO A N 1
ATOM 2244 C CA . PRO A 1 298 ? 8.801 3.671 -34.847 1.00 76.31 298 PRO A CA 1
ATOM 2245 C C . PRO A 1 298 ? 8.871 2.261 -34.233 1.00 76.31 298 PRO A C 1
ATOM 2247 O O . PRO A 1 298 ? 8.840 1.268 -34.951 1.00 76.31 298 PRO A O 1
ATOM 2250 N N . LEU A 1 299 ? 8.958 2.164 -32.901 1.00 79.56 299 LEU A N 1
ATOM 2251 C CA . LEU A 1 299 ? 8.980 0.896 -32.166 1.00 79.56 299 LEU A CA 1
ATOM 2252 C C . LEU A 1 299 ? 7.577 0.309 -31.941 1.00 79.56 299 LEU A C 1
ATOM 2254 O O . LEU A 1 299 ? 7.452 -0.832 -31.481 1.00 79.56 299 LEU A O 1
ATOM 2258 N N . TYR A 1 300 ? 6.519 1.068 -32.242 1.00 79.88 300 TYR A N 1
ATOM 2259 C CA . TYR A 1 300 ? 5.144 0.619 -32.075 1.00 79.88 300 TYR A CA 1
ATOM 2260 C C . TYR A 1 300 ? 4.847 -0.554 -33.017 1.00 79.88 300 TYR A C 1
ATOM 2262 O O . TYR A 1 300 ? 5.065 -0.479 -34.222 1.00 79.88 300 TYR A O 1
ATOM 2270 N N . GLY A 1 301 ? 4.386 -1.672 -32.454 1.00 80.56 301 GLY A N 1
ATOM 2271 C CA . GLY A 1 301 ? 4.154 -2.918 -33.192 1.00 80.56 301 GLY A CA 1
ATOM 2272 C C . GLY A 1 301 ? 5.405 -3.773 -33.435 1.00 80.56 301 GLY A C 1
ATOM 2273 O O . GLY A 1 301 ? 5.263 -4.950 -33.755 1.00 80.56 301 GLY A O 1
ATOM 2274 N N . GLN A 1 302 ? 6.611 -3.236 -33.225 1.00 81.00 302 GLN A N 1
ATOM 2275 C CA . GLN A 1 302 ? 7.862 -4.000 -33.324 1.00 81.00 302 GLN A CA 1
ATOM 2276 C C . GLN A 1 302 ? 8.318 -4.553 -31.971 1.00 81.00 302 GLN A C 1
ATOM 2278 O O . GLN A 1 302 ? 8.934 -5.616 -31.911 1.00 81.00 302 GLN A O 1
ATOM 2283 N N . LEU A 1 303 ? 8.003 -3.849 -30.880 1.00 84.44 303 LEU A N 1
ATOM 2284 C CA . LEU A 1 303 ? 8.381 -4.240 -29.528 1.00 84.44 303 LEU A CA 1
ATOM 2285 C C . LEU A 1 303 ? 7.162 -4.806 -28.770 1.00 84.44 303 LEU A C 1
ATOM 2287 O O . LEU A 1 303 ? 6.235 -4.052 -28.463 1.00 84.44 303 LEU A O 1
ATOM 2291 N N . PRO A 1 304 ? 7.125 -6.118 -28.458 1.00 84.94 304 PRO A N 1
ATOM 2292 C CA . PRO A 1 304 ? 5.986 -6.718 -27.770 1.00 84.94 304 PRO A CA 1
ATOM 2293 C C . PRO A 1 304 ? 5.841 -6.176 -26.345 1.00 84.94 304 PRO A C 1
ATOM 2295 O O . PRO A 1 304 ? 6.814 -6.141 -25.584 1.00 84.94 304 PRO A O 1
ATOM 2298 N N . LEU A 1 305 ? 4.615 -5.822 -25.954 1.00 85.19 305 LEU A N 1
ATOM 2299 C CA . LEU A 1 305 ? 4.309 -5.460 -24.570 1.00 85.19 305 LEU A CA 1
ATOM 2300 C C . LEU A 1 305 ? 4.568 -6.651 -23.643 1.00 85.19 305 LEU A C 1
ATOM 2302 O O . LEU A 1 305 ? 4.320 -7.801 -24.008 1.00 85.19 305 LEU A O 1
ATOM 2306 N N . HIS A 1 306 ? 5.033 -6.364 -22.429 1.00 80.44 306 HIS A N 1
ATOM 2307 C CA . HIS A 1 306 ? 5.428 -7.338 -21.407 1.00 80.44 306 HIS A CA 1
ATOM 2308 C C . HIS A 1 306 ? 6.661 -8.187 -21.763 1.00 80.44 306 HIS A C 1
ATOM 2310 O O . HIS A 1 306 ? 7.006 -9.106 -21.018 1.00 80.44 306 HIS A O 1
ATOM 2316 N N . SER A 1 307 ? 7.360 -7.885 -22.864 1.00 85.31 307 SER A N 1
ATOM 2317 C CA . SER A 1 307 ? 8.671 -8.481 -23.135 1.00 85.31 307 SER A CA 1
ATOM 2318 C C . SER A 1 307 ? 9.743 -7.880 -22.220 1.00 85.31 307 SER A C 1
ATOM 2320 O O . SER A 1 307 ? 9.601 -6.769 -21.709 1.00 85.31 307 SER A O 1
ATOM 2322 N N . THR A 1 308 ? 10.814 -8.636 -21.975 1.00 86.25 308 THR A N 1
ATOM 2323 C CA . THR A 1 308 ? 11.964 -8.171 -21.188 1.00 86.25 308 THR A CA 1
ATOM 2324 C C . THR A 1 308 ? 13.166 -7.997 -22.101 1.00 86.25 308 THR A C 1
ATOM 2326 O O . THR A 1 308 ? 13.582 -8.930 -22.785 1.00 86.25 308 THR A O 1
ATOM 2329 N N . ILE A 1 309 ? 13.734 -6.796 -22.101 1.00 85.56 309 ILE A N 1
ATOM 2330 C CA . ILE A 1 309 ? 14.941 -6.467 -22.847 1.00 85.56 309 ILE A CA 1
ATOM 2331 C C . ILE A 1 309 ? 16.149 -6.803 -21.977 1.00 85.56 309 ILE A C 1
ATOM 2333 O O . ILE A 1 309 ? 16.298 -6.289 -20.867 1.00 85.56 309 ILE A O 1
ATOM 2337 N N . HIS A 1 310 ? 17.017 -7.668 -22.495 1.00 81.31 310 HIS A N 1
ATOM 2338 C CA . HIS A 1 310 ? 18.230 -8.123 -21.811 1.00 81.31 310 HIS A CA 1
ATOM 2339 C C . HIS A 1 310 ? 19.501 -7.408 -22.303 1.00 81.31 310 HIS A C 1
ATOM 2341 O O . HIS A 1 310 ? 20.489 -7.311 -21.570 1.00 81.31 310 HIS A O 1
ATOM 2347 N N . ARG A 1 311 ? 19.486 -6.895 -23.537 1.00 75.94 311 ARG A N 1
ATOM 2348 C CA . ARG A 1 311 ? 20.641 -6.304 -24.223 1.00 75.94 311 ARG A CA 1
ATOM 2349 C C . ARG A 1 311 ? 20.180 -5.171 -25.137 1.00 75.94 311 ARG A C 1
ATOM 2351 O O . ARG A 1 311 ? 19.120 -5.280 -25.748 1.00 75.94 311 ARG A O 1
ATOM 2358 N N . ILE A 1 312 ? 20.981 -4.112 -25.214 1.00 77.75 312 ILE A N 1
ATOM 2359 C CA . ILE A 1 312 ? 20.851 -3.039 -26.207 1.00 77.75 312 ILE A CA 1
ATOM 2360 C C . ILE A 1 312 ? 22.156 -3.026 -26.992 1.00 77.75 312 ILE A C 1
ATOM 2362 O O . ILE A 1 312 ? 23.216 -2.868 -26.388 1.00 77.75 312 ILE A O 1
ATOM 2366 N N . ASP A 1 313 ? 22.087 -3.203 -28.309 1.00 74.00 313 ASP A N 1
ATOM 2367 C CA . ASP A 1 313 ? 23.265 -3.322 -29.175 1.00 74.00 313 ASP A CA 1
ATOM 2368 C C . ASP A 1 313 ? 24.270 -4.348 -28.623 1.00 74.00 313 ASP A C 1
ATOM 2370 O O . ASP A 1 313 ? 23.940 -5.528 -28.510 1.00 74.00 313 ASP A O 1
ATOM 2374 N N . ASP A 1 314 ? 25.471 -3.912 -28.232 1.00 67.25 314 ASP A N 1
ATOM 2375 C CA . ASP A 1 314 ? 26.526 -4.747 -27.647 1.00 67.25 314 ASP A CA 1
ATOM 2376 C C . ASP A 1 314 ? 26.624 -4.665 -26.123 1.00 67.25 314 ASP A C 1
ATOM 2378 O O . ASP A 1 314 ? 27.484 -5.293 -25.509 1.00 67.25 314 ASP A O 1
ATOM 2382 N N . VAL A 1 315 ? 25.711 -3.929 -25.489 1.00 70.38 315 VAL A N 1
ATOM 2383 C CA . VAL A 1 315 ? 25.723 -3.701 -24.047 1.00 70.38 315 VAL A CA 1
ATOM 2384 C C . VAL A 1 315 ? 24.668 -4.555 -23.360 1.00 70.38 315 VAL A C 1
ATOM 2386 O O . VAL A 1 315 ? 23.456 -4.390 -23.532 1.00 70.38 315 VAL A O 1
ATOM 2389 N N . CYS A 1 316 ? 25.144 -5.464 -22.519 1.00 74.19 316 CYS A N 1
ATOM 2390 C CA . CYS A 1 316 ? 24.298 -6.273 -21.658 1.00 74.19 316 CYS A CA 1
ATOM 2391 C C . CYS A 1 316 ? 23.760 -5.447 -20.481 1.00 74.19 316 CYS A C 1
ATOM 2393 O O . CYS A 1 316 ? 24.513 -4.850 -19.706 1.00 74.19 316 CYS A O 1
ATOM 2395 N N . LEU A 1 317 ? 22.439 -5.477 -20.292 1.00 76.06 317 LEU A N 1
ATOM 2396 C CA . LEU A 1 317 ? 21.775 -4.816 -19.163 1.00 76.06 317 LEU A CA 1
ATOM 2397 C C . LEU A 1 317 ? 21.942 -5.600 -17.854 1.00 76.06 317 LEU A C 1
ATOM 2399 O O . LEU A 1 317 ? 21.672 -5.071 -16.778 1.00 76.06 317 LEU A O 1
ATOM 2403 N N . GLN A 1 318 ? 22.431 -6.840 -17.934 1.00 72.81 318 GLN A N 1
ATOM 2404 C CA . GLN A 1 318 ? 22.733 -7.695 -16.792 1.00 72.81 318 GLN A CA 1
ATOM 2405 C C . GLN A 1 318 ? 24.251 -7.933 -16.661 1.00 72.81 318 GLN A C 1
ATOM 2407 O O . GLN A 1 318 ? 24.908 -8.200 -17.670 1.00 72.81 318 GLN A O 1
ATOM 2412 N N . PRO A 1 319 ? 24.814 -7.945 -15.432 1.00 58.91 319 PRO A N 1
ATOM 2413 C CA . PRO A 1 319 ? 26.238 -8.225 -15.203 1.00 58.91 319 PRO A CA 1
ATOM 2414 C C . PRO A 1 319 ? 26.685 -9.613 -15.688 1.00 58.91 319 PRO A C 1
ATOM 2416 O O . PRO A 1 319 ? 27.838 -9.814 -16.041 1.00 58.91 319 PRO A O 1
ATOM 2419 N N . GLN A 1 320 ? 25.763 -10.578 -15.701 1.00 57.16 320 GLN A N 1
ATOM 2420 C CA . GLN A 1 320 ? 26.034 -11.997 -15.960 1.00 57.16 320 GLN A CA 1
ATOM 2421 C C . GLN A 1 320 ? 25.972 -12.381 -17.447 1.00 57.16 320 GLN A C 1
ATOM 2423 O O . GLN A 1 320 ? 26.329 -13.500 -17.795 1.00 57.16 320 GLN A O 1
ATOM 2428 N N . CYS A 1 321 ? 25.523 -11.478 -18.323 1.00 59.31 321 CYS A N 1
ATOM 2429 C CA . CYS A 1 321 ? 25.490 -11.711 -19.771 1.00 59.31 321 CYS A CA 1
ATOM 2430 C C . CYS A 1 321 ? 26.758 -11.197 -20.479 1.00 59.31 321 CYS A C 1
ATOM 2432 O O . CYS A 1 321 ? 26.842 -11.265 -21.702 1.00 59.31 321 CYS A O 1
ATOM 2434 N N . SER A 1 322 ? 27.731 -10.658 -19.737 1.00 56.34 322 SER A N 1
ATOM 2435 C CA . SER A 1 322 ? 28.987 -10.147 -20.289 1.00 56.34 322 SER A CA 1
ATOM 2436 C C . SER A 1 322 ? 30.038 -11.256 -20.342 1.00 56.34 322 SER A C 1
ATOM 2438 O O . SER A 1 322 ? 30.847 -11.394 -19.429 1.00 56.34 322 SER A O 1
ATOM 2440 N N . ASN A 1 323 ? 30.044 -12.043 -21.418 1.00 52.56 323 ASN A N 1
ATOM 2441 C CA . ASN A 1 323 ? 31.233 -12.830 -21.782 1.00 52.56 323 ASN A CA 1
ATOM 2442 C C . ASN A 1 323 ? 32.277 -11.971 -22.519 1.00 52.56 323 ASN A C 1
ATOM 2444 O O . ASN A 1 323 ? 33.411 -12.407 -22.722 1.00 52.56 323 ASN A O 1
ATOM 2448 N N . ASP A 1 324 ? 31.903 -10.749 -22.901 1.00 48.47 324 ASP A N 1
ATOM 2449 C CA . ASP A 1 324 ? 32.710 -9.888 -23.746 1.00 48.47 324 ASP A CA 1
ATOM 2450 C C . ASP A 1 324 ? 33.638 -8.989 -22.929 1.00 48.47 324 ASP A C 1
ATOM 2452 O O . ASP A 1 324 ? 33.244 -8.330 -21.965 1.00 48.47 324 ASP A O 1
ATOM 2456 N N . ARG A 1 325 ? 34.894 -8.924 -23.379 1.00 44.59 325 ARG A N 1
ATOM 2457 C CA . ARG A 1 325 ? 35.939 -7.994 -22.925 1.00 44.59 325 ARG A CA 1
ATOM 2458 C C . ARG A 1 325 ? 35.672 -6.563 -23.412 1.00 44.59 325 ARG A C 1
ATOM 2460 O O . ARG A 1 325 ? 36.610 -5.852 -23.767 1.00 44.59 325 ARG A O 1
ATOM 2467 N N . ILE A 1 326 ? 34.413 -6.135 -23.489 1.00 49.53 326 ILE A N 1
ATOM 2468 C CA . ILE A 1 326 ? 34.099 -4.736 -23.766 1.00 49.53 326 ILE A CA 1
ATOM 2469 C C . ILE A 1 326 ? 34.298 -4.011 -22.437 1.00 49.53 326 ILE A C 1
ATOM 2471 O O . ILE A 1 326 ? 33.434 -4.014 -21.564 1.00 49.53 326 ILE A O 1
ATOM 2475 N N . PHE A 1 327 ? 35.497 -3.449 -22.270 1.00 40.69 327 PHE A N 1
ATOM 2476 C CA . PHE A 1 327 ? 35.882 -2.583 -21.159 1.00 40.69 327 PHE A CA 1
ATOM 2477 C C . PHE A 1 327 ? 35.066 -1.282 -21.205 1.00 40.69 327 PHE A C 1
ATOM 2479 O O . PHE A 1 327 ? 35.571 -0.209 -21.533 1.00 40.69 327 PHE A O 1
ATOM 2486 N N . ILE A 1 328 ? 33.780 -1.364 -20.877 1.00 52.62 328 ILE A N 1
ATOM 2487 C CA . ILE A 1 328 ? 33.054 -0.206 -20.378 1.00 52.62 328 ILE A CA 1
ATOM 2488 C C . ILE A 1 328 ? 33.491 -0.075 -18.923 1.00 52.62 328 ILE A C 1
ATOM 2490 O O . ILE A 1 328 ? 33.404 -1.040 -18.168 1.00 52.62 328 ILE A O 1
ATOM 2494 N N . ASN A 1 329 ? 34.019 1.086 -18.534 1.00 49.47 329 ASN A N 1
ATOM 2495 C CA . ASN A 1 329 ? 34.330 1.371 -17.136 1.00 49.47 329 ASN A CA 1
ATOM 2496 C C . ASN A 1 329 ? 33.038 1.229 -16.310 1.00 49.47 329 ASN A C 1
ATOM 2498 O O . ASN A 1 329 ? 32.240 2.161 -16.223 1.00 49.47 329 ASN A O 1
ATOM 2502 N N . ASP A 1 330 ? 32.840 0.047 -15.720 1.00 51.97 330 ASP A N 1
ATOM 2503 C CA . ASP A 1 330 ? 31.644 -0.378 -14.972 1.00 51.97 330 ASP A CA 1
ATOM 2504 C C . ASP A 1 330 ? 31.368 0.538 -13.761 1.00 51.97 330 ASP A C 1
ATOM 2506 O O . ASP A 1 330 ? 30.279 0.557 -13.202 1.00 51.97 330 ASP A O 1
ATOM 2510 N N . SER A 1 331 ? 32.341 1.379 -13.392 1.00 52.81 331 SER A N 1
ATOM 2511 C CA . SER A 1 331 ? 32.215 2.426 -12.377 1.00 52.81 331 SER A CA 1
ATOM 2512 C C . SER A 1 331 ? 31.307 3.602 -12.768 1.00 52.81 331 SER A C 1
ATOM 2514 O O . SER A 1 331 ? 30.979 4.403 -11.895 1.00 52.81 331 SER A O 1
ATOM 2516 N N . GLN A 1 332 ? 30.895 3.728 -14.038 1.00 53.88 332 GLN A N 1
ATOM 2517 C CA . GLN A 1 332 ? 29.992 4.796 -14.505 1.00 53.88 332 GLN A CA 1
ATOM 2518 C C . GLN A 1 332 ? 28.541 4.3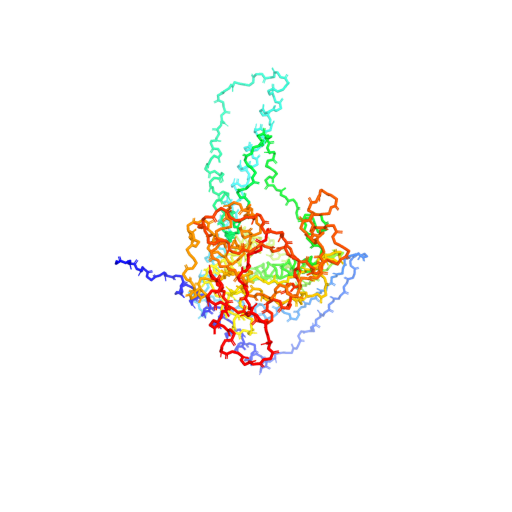43 -14.728 1.00 53.88 332 GLN A C 1
ATOM 2520 O O . GLN A 1 332 ? 27.655 5.187 -14.865 1.00 53.88 332 GLN A O 1
ATOM 2525 N N . PHE A 1 333 ? 28.276 3.036 -14.752 1.00 60.72 333 PHE A N 1
ATOM 2526 C CA . PHE A 1 333 ? 26.959 2.481 -15.059 1.00 60.72 333 PHE A CA 1
ATOM 2527 C C . PHE A 1 333 ? 26.300 1.978 -13.768 1.00 60.72 333 PHE A C 1
ATOM 2529 O O . PHE A 1 333 ? 26.909 1.250 -12.988 1.00 60.72 333 PHE A O 1
ATOM 2536 N N . GLY A 1 334 ? 25.059 2.398 -13.497 1.00 56.91 334 GLY A N 1
ATOM 2537 C CA . GLY A 1 334 ? 24.365 2.036 -12.256 1.00 56.91 334 GLY A CA 1
ATOM 2538 C C . GLY A 1 334 ? 24.200 0.519 -12.068 1.00 56.91 334 GLY A C 1
ATOM 2539 O O . GLY A 1 334 ? 24.265 -0.266 -13.012 1.00 56.91 334 GLY A O 1
ATOM 2540 N N . SER A 1 335 ? 23.966 0.092 -10.826 1.00 63.97 335 SER A N 1
ATOM 2541 C CA . SER A 1 335 ? 23.934 -1.329 -10.442 1.00 63.97 335 SER A CA 1
ATOM 2542 C C . SER A 1 335 ? 22.677 -2.092 -10.889 1.00 63.97 335 SER A C 1
ATOM 2544 O O . SER A 1 335 ? 22.645 -3.318 -10.789 1.00 63.97 335 SER A O 1
ATOM 2546 N N . SER A 1 336 ? 21.646 -1.399 -11.385 1.00 75.25 336 SER A N 1
ATOM 2547 C CA . SER A 1 336 ? 20.392 -1.993 -11.863 1.00 75.25 336 SER A CA 1
ATOM 2548 C C . SER A 1 336 ? 20.293 -1.993 -13.394 1.00 75.25 336 SER A C 1
ATOM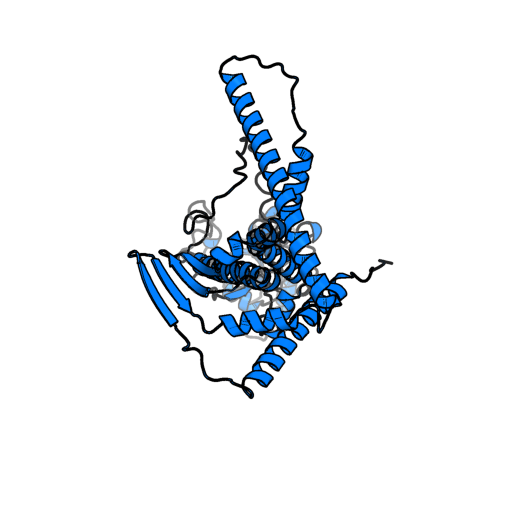 2550 O O . SER A 1 336 ? 20.838 -1.116 -14.066 1.00 75.25 336 SER A O 1
ATOM 2552 N N . ALA A 1 337 ? 19.544 -2.950 -13.958 1.00 78.25 337 ALA A N 1
ATOM 2553 C CA . ALA A 1 337 ? 19.316 -3.043 -15.405 1.00 78.25 337 ALA A CA 1
ATOM 2554 C C . ALA A 1 337 ? 18.680 -1.766 -15.987 1.00 78.25 337 ALA A C 1
ATOM 2556 O O . ALA A 1 337 ? 19.049 -1.338 -17.079 1.00 78.25 337 ALA A O 1
ATOM 2557 N N . ILE A 1 338 ? 17.783 -1.120 -15.230 1.00 79.81 338 ILE A N 1
ATOM 2558 C CA . ILE A 1 338 ? 17.168 0.151 -15.631 1.00 79.81 338 ILE A CA 1
ATOM 2559 C C . ILE A 1 338 ? 18.163 1.314 -15.588 1.00 79.81 338 ILE A C 1
ATOM 2561 O O . ILE A 1 338 ? 18.167 2.146 -16.488 1.00 79.81 338 ILE A O 1
ATOM 2565 N N . ALA A 1 339 ? 19.062 1.355 -14.597 1.00 75.62 339 ALA A N 1
ATOM 2566 C CA . ALA A 1 339 ? 20.096 2.382 -14.553 1.00 75.62 339 ALA A CA 1
ATOM 2567 C C . ALA A 1 339 ? 21.061 2.235 -15.736 1.00 75.62 339 ALA A C 1
ATOM 2569 O O . ALA A 1 339 ? 21.385 3.235 -16.374 1.00 75.62 339 ALA A O 1
ATOM 2570 N N . ARG A 1 340 ? 21.441 0.993 -16.079 1.00 76.38 340 ARG A N 1
ATOM 2571 C CA . ARG A 1 340 ? 22.241 0.677 -17.272 1.00 76.38 340 ARG A CA 1
ATOM 2572 C C . ARG A 1 340 ? 21.538 1.112 -18.556 1.00 76.38 340 ARG A C 1
ATOM 2574 O O . ARG A 1 340 ? 22.138 1.828 -19.353 1.00 76.38 340 ARG A O 1
ATOM 2581 N N . TRP A 1 341 ? 20.262 0.762 -18.715 1.00 80.00 341 TRP A N 1
ATOM 2582 C CA . TRP A 1 341 ? 19.420 1.200 -19.834 1.00 80.00 341 TRP A CA 1
ATOM 2583 C C . TRP A 1 341 ? 19.440 2.720 -20.001 1.00 80.00 341 TRP A C 1
ATOM 2585 O O . TRP A 1 341 ? 19.798 3.218 -21.068 1.00 80.00 341 TRP A O 1
ATOM 2595 N N . THR A 1 342 ? 19.143 3.460 -18.930 1.00 79.31 342 THR A N 1
ATOM 2596 C CA . THR A 1 342 ? 19.114 4.925 -18.964 1.00 79.31 342 THR A CA 1
ATOM 2597 C C . THR A 1 342 ? 20.472 5.483 -19.360 1.00 79.31 342 THR A C 1
ATOM 2599 O O . THR A 1 342 ? 20.542 6.285 -20.285 1.00 79.31 342 THR A O 1
ATOM 2602 N N . SER A 1 343 ? 21.560 5.002 -18.753 1.00 74.00 343 SER A N 1
ATOM 2603 C CA . SER A 1 343 ? 22.906 5.466 -19.096 1.00 74.00 343 SER A CA 1
ATOM 2604 C C . SER A 1 343 ? 23.312 5.176 -20.544 1.00 74.00 343 SER A C 1
ATOM 2606 O O . SER A 1 343 ? 23.986 6.009 -21.138 1.00 74.00 343 SER A O 1
ATOM 2608 N N . ILE A 1 344 ? 22.878 4.060 -21.148 1.00 73.88 344 ILE A N 1
ATOM 2609 C CA . ILE A 1 344 ? 23.156 3.746 -22.564 1.00 73.88 344 ILE A CA 1
ATOM 2610 C C . ILE A 1 344 ? 22.436 4.730 -23.494 1.00 73.88 344 ILE A C 1
ATOM 2612 O O . ILE A 1 344 ? 23.008 5.193 -24.487 1.00 73.88 344 ILE A O 1
ATOM 2616 N N . LEU A 1 345 ? 21.182 5.059 -23.178 1.00 76.94 345 LEU A N 1
ATOM 2617 C CA . LEU A 1 345 ? 20.378 5.973 -23.986 1.00 76.94 345 LEU A CA 1
ATOM 2618 C C . LEU A 1 345 ? 20.789 7.437 -23.810 1.00 76.94 345 LEU A C 1
ATOM 2620 O O . LEU A 1 345 ? 20.719 8.200 -24.767 1.00 76.94 345 LEU A O 1
ATOM 2624 N N . THR A 1 346 ? 21.247 7.829 -22.618 1.00 71.38 346 THR A N 1
ATOM 2625 C CA . THR A 1 346 ? 21.699 9.201 -22.339 1.00 71.38 346 THR A CA 1
ATOM 2626 C C . THR A 1 346 ? 23.187 9.426 -22.600 1.00 71.38 346 THR A C 1
ATOM 2628 O O . THR A 1 346 ? 23.642 10.568 -22.542 1.00 71.38 346 THR A O 1
ATOM 2631 N N . ALA A 1 347 ? 23.969 8.371 -22.855 1.00 63.94 347 ALA A N 1
ATOM 2632 C CA . ALA A 1 347 ? 25.374 8.507 -23.220 1.00 63.94 347 ALA A CA 1
ATOM 2633 C C . ALA A 1 347 ? 25.492 9.268 -24.547 1.00 63.94 347 ALA A C 1
ATOM 2635 O O . ALA A 1 347 ? 25.041 8.803 -25.594 1.00 63.94 347 ALA A O 1
ATOM 2636 N N . THR A 1 348 ? 26.132 10.436 -24.504 1.00 55.97 348 THR A N 1
ATOM 2637 C CA . THR A 1 348 ? 26.563 11.161 -25.700 1.00 55.97 348 THR A CA 1
ATOM 2638 C C . THR A 1 348 ? 27.536 10.308 -26.510 1.00 55.97 348 THR A C 1
ATOM 2640 O O . THR A 1 348 ? 28.294 9.520 -25.947 1.00 55.97 348 THR A O 1
ATOM 2643 N N . TYR A 1 349 ? 27.545 10.500 -27.831 1.00 48.16 349 TYR A N 1
ATOM 2644 C CA . TYR A 1 349 ? 28.354 9.742 -28.798 1.00 48.16 349 TYR A CA 1
ATOM 2645 C C . TYR A 1 349 ? 29.833 9.578 -28.372 1.00 48.16 349 TYR A C 1
ATOM 2647 O O . TYR A 1 349 ? 30.409 8.510 -28.519 1.00 48.16 349 TYR A O 1
ATOM 2655 N N . SER A 1 350 ? 30.413 10.598 -27.724 1.00 43.75 350 SER A N 1
ATOM 2656 C CA . SER A 1 350 ? 31.787 10.603 -27.183 1.00 43.75 350 SER A CA 1
ATOM 2657 C C . SER A 1 350 ? 32.044 9.603 -26.033 1.00 43.75 350 SER A C 1
ATOM 2659 O O . SER A 1 350 ? 33.166 9.145 -25.849 1.00 43.75 350 SER A O 1
ATOM 2661 N N . ASN A 1 351 ? 31.010 9.221 -25.275 1.00 44.81 351 ASN A N 1
ATOM 2662 C CA . ASN A 1 351 ? 31.096 8.267 -24.158 1.00 44.81 351 ASN A CA 1
ATOM 2663 C C . ASN A 1 351 ? 30.693 6.835 -24.540 1.00 44.81 351 ASN A C 1
ATOM 2665 O O . ASN A 1 351 ? 30.843 5.914 -23.732 1.00 44.81 351 ASN A O 1
ATOM 2669 N N . ARG A 1 352 ? 30.188 6.618 -25.760 1.00 50.59 352 ARG A N 1
ATOM 2670 C CA . ARG A 1 352 ? 29.975 5.273 -26.291 1.00 50.59 352 ARG A CA 1
ATOM 2671 C C . ARG A 1 352 ? 31.310 4.735 -26.783 1.00 50.59 352 ARG A C 1
ATOM 2673 O O . ARG A 1 352 ? 31.626 4.773 -27.964 1.00 50.59 352 ARG A O 1
ATOM 2680 N N . ASN A 1 353 ? 32.074 4.155 -25.865 1.00 47.34 353 ASN A N 1
ATOM 2681 C CA . ASN A 1 353 ? 33.233 3.316 -26.176 1.00 47.34 353 ASN A CA 1
ATOM 2682 C C . ASN A 1 353 ? 32.803 1.975 -26.834 1.00 47.34 353 ASN A C 1
ATOM 2684 O O . ASN A 1 353 ? 33.384 0.925 -26.575 1.00 47.34 353 ASN A O 1
ATOM 2688 N N . THR A 1 354 ? 31.735 1.984 -27.641 1.00 47.75 354 THR A N 1
ATOM 2689 C CA . THR A 1 354 ? 31.216 0.837 -28.400 1.00 47.75 354 THR A CA 1
ATOM 2690 C C . THR A 1 354 ? 31.911 0.695 -29.757 1.00 47.75 354 THR A C 1
ATOM 2692 O O . THR A 1 354 ? 31.666 -0.259 -30.482 1.00 47.75 354 THR A O 1
ATOM 2695 N N . THR A 1 355 ? 32.813 1.610 -30.111 1.00 51.38 355 THR A N 1
ATOM 2696 C CA . THR A 1 355 ? 33.488 1.693 -31.415 1.00 51.38 355 THR A CA 1
ATOM 2697 C C . THR A 1 355 ? 34.830 0.954 -31.465 1.00 51.38 355 THR A C 1
ATOM 2699 O O . THR A 1 355 ? 35.787 1.434 -32.065 1.00 51.38 355 THR A O 1
ATOM 2702 N N . SER A 1 356 ? 34.926 -0.235 -30.866 1.00 54.91 356 SER A N 1
ATOM 2703 C CA . SER A 1 356 ? 36.065 -1.139 -31.131 1.00 54.91 356 SER A CA 1
ATOM 2704 C C . SER A 1 356 ? 35.707 -2.308 -32.046 1.00 54.91 356 SER A C 1
ATOM 2706 O O . SER A 1 356 ? 36.596 -3.059 -32.434 1.00 54.91 356 SER A O 1
ATOM 2708 N N . ALA A 1 357 ? 34.431 -2.459 -32.407 1.00 68.00 357 ALA A N 1
ATOM 2709 C CA . ALA A 1 357 ? 33.941 -3.581 -33.189 1.00 68.00 357 ALA A CA 1
ATOM 2710 C C . ALA A 1 357 ? 32.948 -3.090 -34.257 1.00 68.00 357 ALA A C 1
ATOM 2712 O O . ALA A 1 357 ? 32.101 -2.238 -33.996 1.00 68.00 357 ALA A O 1
ATOM 2713 N N . GLY A 1 358 ? 33.100 -3.598 -35.472 1.00 77.69 358 GLY A N 1
ATOM 2714 C CA . GLY A 1 358 ? 32.289 -3.313 -36.645 1.00 77.69 358 GLY A CA 1
ATOM 2715 C C . GLY A 1 358 ? 31.490 -4.528 -37.113 1.00 77.69 358 GLY A C 1
ATOM 2716 O O . GLY A 1 358 ? 31.464 -5.583 -36.472 1.00 77.69 358 GLY A O 1
ATOM 2717 N N . PHE A 1 359 ? 30.850 -4.362 -38.263 1.00 82.19 359 PHE A N 1
ATOM 2718 C CA . PHE A 1 359 ? 30.034 -5.341 -38.959 1.00 82.19 359 PHE A CA 1
ATOM 2719 C C . PHE A 1 359 ? 30.642 -5.672 -40.323 1.00 82.19 359 PHE A C 1
ATOM 2721 O O . PHE A 1 359 ? 31.209 -4.806 -40.987 1.00 82.19 359 PHE A O 1
ATOM 2728 N N . CYS A 1 360 ? 30.477 -6.917 -40.760 1.00 83.00 360 CYS A N 1
ATOM 2729 C CA . CYS A 1 360 ? 30.911 -7.365 -42.077 1.00 83.00 360 CYS A CA 1
ATOM 2730 C C . CYS A 1 360 ? 29.790 -7.207 -43.103 1.00 83.00 360 CYS A C 1
ATOM 2732 O O . CYS A 1 360 ? 28.732 -7.825 -42.961 1.00 83.00 360 CYS A O 1
ATOM 2734 N N . ALA A 1 361 ? 30.043 -6.432 -44.154 1.00 83.44 361 ALA A N 1
ATOM 2735 C CA . ALA A 1 361 ? 29.114 -6.219 -45.264 1.00 83.44 361 ALA A CA 1
ATOM 2736 C C . ALA A 1 361 ? 29.862 -6.187 -46.607 1.00 83.44 361 ALA A C 1
ATOM 2738 O O . ALA A 1 361 ? 31.083 -6.008 -46.645 1.00 83.44 361 ALA A O 1
ATOM 2739 N N . SER A 1 362 ? 29.148 -6.388 -47.715 1.00 82.50 362 SER A N 1
ATOM 2740 C CA . SER A 1 362 ? 29.705 -6.218 -49.062 1.00 82.50 362 SER A CA 1
ATOM 2741 C C . SER A 1 362 ? 29.400 -4.816 -49.588 1.00 82.50 362 SER A C 1
ATOM 2743 O O . SER A 1 362 ? 28.305 -4.297 -49.408 1.00 82.50 362 SER A O 1
ATOM 2745 N N . LEU A 1 363 ? 30.347 -4.213 -50.311 1.00 79.31 363 LEU A N 1
ATOM 2746 C CA . LEU A 1 363 ? 30.141 -2.919 -50.980 1.00 79.31 363 LEU A CA 1
ATOM 2747 C C . LEU A 1 363 ? 29.029 -2.963 -52.038 1.00 79.31 363 LEU A C 1
ATOM 2749 O O . LEU A 1 363 ? 28.427 -1.935 -52.327 1.00 79.31 363 LEU A O 1
ATOM 2753 N N . ALA A 1 364 ? 28.740 -4.138 -52.603 1.00 75.31 364 ALA A N 1
ATOM 2754 C CA . ALA A 1 364 ? 27.652 -4.302 -53.566 1.00 75.31 364 ALA A CA 1
ATOM 2755 C C . ALA A 1 364 ? 26.255 -4.184 -52.934 1.00 75.31 364 ALA A C 1
ATOM 2757 O O . ALA A 1 364 ? 25.268 -4.102 -53.656 1.00 75.31 364 ALA A O 1
ATOM 2758 N N . GLU A 1 365 ? 26.170 -4.189 -51.603 1.00 76.19 365 GLU A N 1
ATOM 2759 C CA . GLU A 1 365 ? 24.920 -4.064 -50.847 1.00 76.19 365 GLU A CA 1
ATOM 2760 C C . GLU A 1 365 ? 24.607 -2.616 -50.478 1.00 76.19 365 GLU A C 1
ATOM 2762 O O . GLU A 1 365 ? 23.647 -2.371 -49.750 1.00 76.19 365 GLU A O 1
ATOM 2767 N N . ASN A 1 366 ? 25.419 -1.664 -50.951 1.00 83.00 366 ASN A N 1
ATOM 2768 C CA . ASN A 1 366 ? 25.132 -0.252 -50.777 1.00 83.00 366 ASN A CA 1
ATOM 2769 C C . ASN A 1 366 ? 23.782 0.077 -51.423 1.00 83.00 366 ASN A C 1
ATOM 2771 O O . ASN A 1 366 ? 23.629 -0.042 -52.640 1.00 83.00 366 ASN A O 1
ATOM 2775 N N . ALA A 1 367 ? 22.816 0.470 -50.601 1.00 80.81 367 ALA A N 1
ATOM 2776 C CA . ALA A 1 367 ? 21.434 0.650 -51.026 1.00 80.81 367 ALA A CA 1
ATOM 2777 C C . ALA A 1 367 ? 21.133 2.066 -51.543 1.00 80.81 367 ALA A C 1
ATOM 2779 O O . ALA A 1 367 ? 20.081 2.273 -52.142 1.00 80.81 367 ALA A O 1
ATOM 2780 N N . ASP A 1 368 ? 22.026 3.032 -51.303 1.00 77.19 368 ASP A N 1
ATOM 2781 C CA . ASP A 1 368 ? 21.777 4.449 -51.583 1.00 77.19 368 ASP A CA 1
ATOM 2782 C C . ASP A 1 368 ? 23.081 5.213 -51.878 1.00 77.19 368 ASP A C 1
ATOM 2784 O O . ASP A 1 368 ? 24.173 4.791 -51.491 1.00 77.19 368 ASP A O 1
ATOM 2788 N N . ASP A 1 369 ? 22.973 6.378 -52.513 1.00 79.38 369 ASP A N 1
ATOM 2789 C CA . ASP A 1 369 ? 24.087 7.246 -52.922 1.00 79.38 369 ASP A CA 1
ATOM 2790 C C . ASP A 1 369 ? 24.713 8.026 -51.740 1.00 79.38 369 ASP A C 1
ATOM 2792 O O . ASP A 1 369 ? 25.410 9.023 -51.930 1.00 79.38 369 ASP A O 1
ATOM 2796 N N . GLY A 1 370 ? 24.482 7.575 -50.502 1.00 78.50 370 GLY A N 1
ATOM 2797 C CA . GLY A 1 370 ? 24.980 8.205 -49.277 1.00 78.50 370 GLY A CA 1
ATOM 2798 C C . GLY A 1 370 ? 23.993 9.159 -48.598 1.00 78.50 370 GLY A C 1
ATOM 2799 O O . GLY A 1 370 ? 24.332 9.719 -47.558 1.00 78.50 370 GLY A O 1
ATOM 2800 N N . LEU A 1 371 ? 22.761 9.311 -49.105 1.00 83.88 371 LEU A N 1
ATOM 2801 C CA . LEU A 1 371 ? 21.741 10.187 -48.501 1.00 83.88 371 LEU A CA 1
ATOM 2802 C C . LEU A 1 371 ? 21.380 9.770 -47.065 1.00 83.88 371 LEU A C 1
ATOM 2804 O O . LEU A 1 371 ? 21.096 10.624 -46.227 1.00 83.88 371 LEU A O 1
ATOM 2808 N N . CYS A 1 372 ? 21.463 8.476 -46.729 1.00 85.12 372 CYS A N 1
ATOM 2809 C CA . CYS A 1 372 ? 21.275 8.000 -45.349 1.00 85.12 372 CYS A CA 1
ATOM 2810 C C . CYS A 1 372 ? 22.321 8.564 -44.361 1.00 85.12 372 CYS A C 1
ATOM 2812 O O . CYS A 1 372 ? 22.125 8.528 -43.149 1.00 85.12 372 CYS A O 1
ATOM 2814 N N . CYS A 1 373 ? 23.444 9.077 -44.869 1.00 82.81 373 CYS A N 1
ATOM 2815 C CA . CYS A 1 373 ? 24.517 9.681 -44.088 1.00 82.81 373 CYS A CA 1
ATOM 2816 C C . CYS A 1 373 ? 24.411 11.208 -44.002 1.00 82.81 373 CYS A C 1
ATOM 2818 O O . CYS A 1 373 ? 25.084 11.824 -43.172 1.00 82.81 373 CYS A O 1
ATOM 2820 N N . GLU A 1 374 ? 23.566 11.832 -44.825 1.00 86.25 374 GLU A N 1
ATOM 2821 C CA . GLU A 1 374 ? 23.333 13.275 -44.805 1.00 86.25 374 GLU A CA 1
ATOM 2822 C C . GLU A 1 374 ? 22.347 13.628 -43.688 1.00 86.25 374 GLU A C 1
ATOM 2824 O O . GLU A 1 374 ? 21.137 13.685 -43.870 1.00 86.25 374 GLU A O 1
ATOM 2829 N N . MET A 1 375 ? 22.868 13.822 -42.478 1.00 82.31 375 MET A N 1
ATOM 2830 C CA . MET A 1 375 ? 22.056 14.175 -41.313 1.00 82.31 375 MET A CA 1
ATOM 2831 C C . MET A 1 375 ? 21.848 15.690 -41.220 1.00 82.31 375 MET A C 1
ATOM 2833 O O . MET A 1 375 ? 22.804 16.468 -41.205 1.00 82.31 375 MET A O 1
ATOM 2837 N N . SER A 1 376 ? 20.597 16.120 -41.057 1.00 80.44 376 SER A N 1
ATOM 2838 C CA . SER A 1 376 ? 20.241 17.527 -40.843 1.00 80.44 376 SER A CA 1
ATOM 2839 C C . SER A 1 376 ? 19.231 17.680 -39.697 1.00 80.44 376 SER A C 1
ATOM 2841 O O . SER A 1 376 ? 18.583 16.708 -39.309 1.00 80.44 376 SER A O 1
ATOM 2843 N N . PRO A 1 377 ? 19.021 18.887 -39.129 1.00 79.25 377 PRO A N 1
ATOM 2844 C CA . PRO A 1 377 ? 18.013 19.091 -38.079 1.00 79.25 377 PRO A CA 1
ATOM 2845 C C . PRO A 1 377 ? 16.588 18.700 -38.500 1.00 79.25 377 PRO A C 1
ATOM 2847 O O . PRO A 1 377 ? 15.728 18.485 -37.648 1.00 79.25 377 PRO A O 1
ATOM 2850 N N . ARG A 1 378 ? 16.332 18.639 -39.812 1.00 77.50 378 ARG A N 1
ATOM 2851 C CA . ARG A 1 378 ? 15.053 18.228 -40.397 1.00 77.50 378 ARG A CA 1
ATOM 2852 C C . ARG A 1 378 ? 14.982 16.718 -40.636 1.00 77.50 378 ARG A C 1
ATOM 2854 O O . ARG A 1 378 ? 13.892 16.158 -40.575 1.00 77.50 378 ARG A O 1
ATOM 2861 N N . PHE A 1 379 ? 16.134 16.087 -40.852 1.00 76.75 379 PHE A N 1
ATOM 2862 C CA . PHE A 1 379 ? 16.300 14.665 -41.128 1.00 76.75 379 PHE A CA 1
ATOM 2863 C C . PHE A 1 379 ? 17.385 14.081 -40.206 1.00 76.75 379 PHE A C 1
ATOM 2865 O O . PHE A 1 379 ? 18.528 13.879 -40.620 1.00 76.75 379 PHE A O 1
ATOM 2872 N N . PRO A 1 380 ? 17.058 13.833 -38.922 1.00 71.81 380 PRO A N 1
ATOM 2873 C CA . PRO A 1 380 ? 18.041 13.398 -37.926 1.00 71.81 380 PRO A CA 1
ATOM 2874 C C . PRO A 1 380 ? 18.568 11.971 -38.153 1.00 71.81 380 PRO A C 1
ATOM 2876 O O . PRO A 1 380 ? 19.493 11.560 -37.461 1.00 71.81 380 PRO A O 1
ATOM 2879 N N . LEU A 1 381 ? 17.971 11.217 -39.083 1.00 72.62 381 LEU A N 1
ATOM 2880 C CA . LEU A 1 381 ? 18.342 9.843 -39.438 1.00 72.62 381 LEU A CA 1
ATOM 2881 C C . LEU A 1 381 ? 18.928 9.726 -40.858 1.00 72.62 381 LEU A C 1
ATOM 2883 O O . LEU A 1 381 ? 19.145 8.611 -41.315 1.00 72.62 381 LEU A O 1
ATOM 2887 N N . GLY A 1 382 ? 19.175 10.850 -41.538 1.00 82.06 382 GLY A N 1
ATOM 2888 C CA . GLY A 1 382 ? 19.564 10.878 -42.950 1.00 82.06 382 GLY A CA 1
ATOM 2889 C C . GLY A 1 382 ? 18.430 11.347 -43.864 1.00 82.06 382 GLY A C 1
ATOM 2890 O O . GLY A 1 382 ? 17.253 11.208 -43.528 1.00 82.06 382 GLY A O 1
ATOM 2891 N N . GLU A 1 383 ? 18.785 11.912 -45.016 1.00 85.81 383 GLU A N 1
ATOM 2892 C CA . GLU A 1 383 ? 17.851 12.424 -46.033 1.00 85.81 383 GLU A CA 1
ATOM 2893 C C . GLU A 1 383 ? 17.289 11.330 -46.958 1.00 85.81 383 GLU A C 1
ATOM 2895 O O . GLU A 1 383 ? 16.469 11.617 -47.832 1.00 85.81 383 GLU A O 1
ATOM 2900 N N . SER A 1 384 ? 17.683 10.069 -46.748 1.00 84.50 384 SER A N 1
ATOM 2901 C CA . SER A 1 384 ? 17.144 8.935 -47.499 1.00 84.50 384 SER A CA 1
ATOM 2902 C C . SER A 1 384 ? 15.628 8.784 -47.279 1.00 84.50 384 SER A C 1
ATOM 2904 O O . SER A 1 384 ? 15.151 8.897 -46.144 1.00 84.50 384 SER A O 1
ATOM 2906 N N . PRO A 1 385 ? 14.840 8.500 -48.334 1.00 80.31 385 PRO A N 1
ATOM 2907 C CA . PRO A 1 385 ? 13.415 8.202 -48.195 1.00 80.31 385 PRO A CA 1
ATOM 2908 C C . PRO A 1 385 ? 13.155 6.872 -47.471 1.00 80.31 385 PRO A C 1
ATOM 2910 O O . PRO A 1 385 ? 12.042 6.656 -46.987 1.00 80.31 385 PRO A O 1
ATOM 2913 N N . ASP A 1 386 ? 14.157 5.991 -47.403 1.00 80.38 386 ASP A N 1
ATOM 2914 C CA . ASP A 1 386 ? 14.089 4.730 -46.679 1.00 80.38 386 ASP A CA 1
ATOM 2915 C C . ASP A 1 386 ? 14.685 4.882 -45.271 1.00 80.38 386 ASP A C 1
ATOM 2917 O O . ASP A 1 386 ? 15.887 5.078 -45.087 1.00 80.38 386 ASP A O 1
ATOM 2921 N N . LEU A 1 387 ? 13.819 4.786 -44.261 1.00 74.62 387 LEU A N 1
ATOM 2922 C CA . LEU A 1 387 ? 14.184 4.924 -42.848 1.00 74.62 387 LEU A CA 1
ATOM 2923 C C . LEU A 1 387 ? 14.871 3.674 -42.276 1.00 74.62 387 LEU A C 1
ATOM 2925 O O . LEU A 1 387 ? 15.268 3.675 -41.109 1.00 74.62 387 LEU A O 1
ATOM 2929 N N . GLU A 1 388 ? 14.966 2.595 -43.053 1.00 77.19 388 GLU A N 1
ATOM 2930 C CA . GLU A 1 388 ? 15.605 1.344 -42.639 1.00 77.19 388 GLU A CA 1
ATOM 2931 C C . GLU A 1 388 ? 17.106 1.315 -42.965 1.00 77.19 388 GLU A C 1
ATOM 2933 O O . GLU A 1 388 ? 17.842 0.465 -42.451 1.00 77.19 388 GLU A O 1
ATOM 2938 N N . LEU A 1 389 ? 17.572 2.277 -43.768 1.00 84.62 389 LEU A N 1
ATOM 2939 C CA . LEU A 1 389 ? 18.971 2.442 -44.130 1.00 84.62 389 LEU A CA 1
ATOM 2940 C C . LEU A 1 389 ? 19.733 3.210 -43.056 1.00 84.62 389 LEU A C 1
ATOM 2942 O O . LEU A 1 389 ? 19.311 4.261 -42.578 1.00 84.62 389 LEU A O 1
ATOM 2946 N N . PHE A 1 390 ? 20.907 2.695 -42.705 1.00 84.12 390 PHE A N 1
ATOM 2947 C CA . PHE A 1 390 ? 21.806 3.332 -41.755 1.00 84.12 390 PHE A CA 1
ATOM 2948 C C . PHE A 1 390 ? 23.145 3.645 -42.399 1.00 84.12 390 PHE A C 1
ATOM 2950 O O . PHE A 1 390 ? 23.617 2.918 -43.272 1.00 84.12 390 PHE A O 1
ATOM 2957 N N . CYS A 1 391 ? 23.762 4.719 -41.915 1.00 85.19 391 CYS A N 1
ATOM 2958 C CA . CYS A 1 391 ? 25.078 5.139 -42.353 1.00 85.19 391 CYS A CA 1
ATOM 2959 C C . CYS A 1 391 ? 26.190 4.275 -41.747 1.00 85.19 391 CYS A C 1
ATOM 2961 O O . CYS A 1 391 ? 26.260 4.076 -40.527 1.00 85.19 391 CYS A O 1
ATOM 2963 N N . PHE A 1 392 ? 27.094 3.813 -42.604 1.00 83.62 392 PHE A N 1
ATOM 2964 C CA . PHE A 1 392 ? 28.282 3.068 -42.231 1.00 83.62 392 PHE A CA 1
ATOM 2965 C C . PHE A 1 392 ? 29.538 3.677 -42.850 1.00 83.62 392 PHE A C 1
ATOM 2967 O O . PHE A 1 392 ? 29.564 4.116 -43.997 1.00 83.62 392 PHE A O 1
ATOM 2974 N N . GLU A 1 393 ? 30.623 3.630 -42.091 1.00 81.62 393 GLU A N 1
ATOM 2975 C CA . GLU A 1 393 ? 31.960 4.003 -42.530 1.00 81.62 393 GLU A CA 1
ATOM 2976 C C . GLU A 1 393 ? 32.848 2.763 -42.585 1.00 81.62 393 GLU A C 1
ATOM 2978 O O . GLU A 1 393 ? 32.732 1.859 -41.756 1.00 81.62 393 GLU A O 1
ATOM 2983 N N . ARG A 1 394 ? 33.783 2.704 -43.532 1.00 78.94 394 ARG A N 1
ATOM 2984 C CA . ARG A 1 394 ? 34.733 1.590 -43.595 1.00 78.94 394 ARG A CA 1
ATOM 2985 C C . ARG A 1 394 ? 35.759 1.681 -42.460 1.00 78.94 394 ARG A C 1
ATOM 2987 O O . ARG A 1 394 ? 36.236 2.763 -42.119 1.00 78.94 394 ARG A O 1
ATOM 2994 N N . PHE A 1 395 ? 36.141 0.540 -41.892 1.00 73.06 395 PHE A N 1
ATOM 2995 C CA . PHE A 1 395 ? 37.167 0.468 -40.853 1.00 73.06 395 PHE A CA 1
ATOM 2996 C C . PHE A 1 395 ? 38.558 0.732 -41.470 1.00 73.06 395 PHE A C 1
ATOM 2998 O O . PHE A 1 395 ? 39.166 -0.151 -42.069 1.00 73.06 395 PHE A O 1
ATOM 3005 N N . GLN A 1 396 ? 39.067 1.966 -41.396 1.00 62.50 396 GLN A N 1
ATOM 3006 C CA . GLN A 1 396 ? 40.369 2.322 -41.976 1.00 62.50 396 GLN A CA 1
ATOM 3007 C C . GLN A 1 396 ? 41.519 1.832 -41.073 1.00 62.50 396 GLN A C 1
ATOM 3009 O O . GLN A 1 396 ? 41.648 2.275 -39.931 1.00 62.50 396 GLN A O 1
ATOM 3014 N N . GLN A 1 397 ? 42.409 0.972 -41.582 1.00 50.88 397 GLN A N 1
ATOM 3015 C CA . GLN A 1 397 ? 43.755 0.867 -41.012 1.00 50.88 397 GLN A CA 1
ATOM 3016 C C . GLN A 1 397 ? 44.503 2.148 -41.382 1.00 50.88 397 GLN A C 1
ATOM 3018 O O . GLN A 1 397 ? 44.649 2.471 -42.559 1.00 50.88 397 GLN A O 1
ATOM 3023 N N . ALA A 1 398 ? 44.950 2.897 -40.376 1.00 41.28 398 ALA A N 1
ATOM 3024 C CA . ALA A 1 398 ? 45.741 4.109 -40.543 1.00 41.28 398 ALA A CA 1
ATOM 3025 C C . ALA A 1 398 ? 47.131 3.780 -41.116 1.00 41.28 398 ALA A C 1
ATOM 3027 O O . ALA A 1 398 ? 48.127 3.817 -40.404 1.00 41.28 398 ALA A O 1
ATOM 3028 N N . TYR A 1 399 ? 47.209 3.436 -42.399 1.00 37.94 399 TYR A N 1
ATOM 3029 C CA . TYR A 1 399 ? 48.460 3.371 -43.137 1.00 37.94 399 TYR A CA 1
ATOM 3030 C C . TYR A 1 399 ? 48.286 4.007 -44.517 1.00 37.94 399 TYR A C 1
ATOM 3032 O O . TYR A 1 399 ? 47.539 3.537 -45.369 1.00 37.94 399 TYR A O 1
ATOM 3040 N N . SER A 1 400 ? 49.019 5.110 -44.691 1.00 36.16 400 SER A N 1
ATOM 3041 C CA . SER A 1 400 ? 49.345 5.801 -45.944 1.00 36.16 400 SER A CA 1
ATOM 3042 C C . SER A 1 400 ? 48.182 6.252 -46.842 1.00 36.16 400 SER A C 1
ATOM 3044 O O . SER A 1 400 ? 47.783 5.558 -47.767 1.00 36.16 400 SER A O 1
ATOM 3046 N N . GLY A 1 401 ? 47.752 7.505 -46.655 1.00 45.69 401 GLY A N 1
ATOM 3047 C CA . GLY A 1 401 ? 47.585 8.458 -47.765 1.00 45.69 401 GLY A CA 1
ATOM 3048 C C . GLY A 1 401 ? 46.591 8.148 -48.892 1.00 45.69 401 GLY A C 1
ATOM 3049 O O . GLY A 1 401 ? 46.744 8.729 -49.963 1.00 45.69 401 GLY A O 1
ATOM 3050 N N . ALA A 1 402 ? 45.584 7.297 -48.688 1.00 41.03 402 ALA A N 1
ATOM 3051 C CA . ALA A 1 402 ? 44.574 6.995 -49.702 1.00 41.03 402 ALA A CA 1
ATOM 3052 C C . ALA A 1 402 ? 43.161 7.408 -49.247 1.00 41.03 402 ALA A C 1
ATOM 3054 O O . ALA A 1 402 ? 42.652 6.900 -48.252 1.00 41.03 402 ALA A O 1
ATOM 3055 N N . GLN A 1 403 ? 42.597 8.357 -50.006 1.00 43.78 403 GLN A N 1
ATOM 3056 C CA . GLN A 1 403 ? 41.182 8.663 -50.279 1.00 43.78 403 GLN A CA 1
ATOM 3057 C C . GLN A 1 403 ? 40.147 8.456 -49.153 1.00 43.78 403 GLN A C 1
ATOM 3059 O O . GLN A 1 403 ? 39.893 7.337 -48.716 1.00 43.78 403 GLN A O 1
ATOM 3064 N N . LEU A 1 404 ? 39.470 9.552 -48.772 1.00 48.94 404 LEU A N 1
ATOM 3065 C CA . LEU A 1 404 ? 38.175 9.535 -48.078 1.00 48.94 404 LEU A CA 1
ATOM 3066 C C . LEU A 1 404 ? 37.276 8.489 -48.758 1.00 48.94 404 LEU A C 1
ATOM 3068 O O . LEU A 1 404 ? 36.886 8.672 -49.911 1.00 48.94 404 LEU A O 1
ATOM 3072 N N . THR A 1 405 ? 36.996 7.379 -48.078 1.00 57.94 405 THR A N 1
ATOM 3073 C CA . THR A 1 405 ? 35.991 6.430 -48.564 1.00 57.94 405 THR A CA 1
ATOM 3074 C C . THR A 1 405 ? 34.628 7.059 -48.318 1.00 57.94 405 THR A C 1
ATOM 3076 O O . THR A 1 405 ? 34.374 7.571 -47.228 1.00 57.94 405 THR A O 1
ATOM 3079 N N . SER A 1 406 ? 33.795 7.113 -49.357 1.00 68.12 406 SER A N 1
ATOM 3080 C CA . SER A 1 406 ? 32.427 7.613 -49.250 1.00 68.12 406 SER A CA 1
ATOM 3081 C C . SER A 1 406 ? 31.664 6.776 -48.223 1.00 68.12 406 SER A C 1
ATOM 3083 O O . SER A 1 406 ? 31.857 5.555 -48.179 1.00 68.12 406 SER A O 1
ATOM 3085 N N . PRO A 1 407 ? 30.836 7.405 -47.377 1.00 78.44 407 PRO A N 1
ATOM 3086 C CA . PRO A 1 407 ? 30.037 6.663 -46.426 1.00 78.44 407 PRO A CA 1
ATOM 3087 C C . PRO A 1 407 ? 28.990 5.833 -47.188 1.00 78.44 407 PRO A C 1
ATOM 3089 O O . PRO A 1 407 ? 28.573 6.195 -48.289 1.00 78.44 407 PRO A O 1
ATOM 3092 N N . VAL A 1 408 ? 28.645 4.671 -46.641 1.00 86.44 408 VAL A N 1
ATOM 3093 C CA . VAL A 1 408 ? 27.879 3.623 -47.327 1.00 86.44 408 VAL A CA 1
ATOM 3094 C C . VAL A 1 408 ? 26.588 3.366 -46.561 1.00 86.44 408 VAL A C 1
ATOM 3096 O O . VAL A 1 408 ? 26.584 3.366 -45.331 1.00 86.44 408 VAL A O 1
ATOM 3099 N N . CYS A 1 409 ? 25.496 3.137 -47.281 1.00 88.44 409 CYS A N 1
ATOM 3100 C CA . CYS A 1 409 ? 24.173 2.918 -46.719 1.00 88.44 409 CYS A CA 1
ATOM 3101 C C . CYS A 1 409 ? 23.817 1.433 -46.753 1.00 88.44 409 CYS A C 1
ATOM 3103 O O . CYS A 1 409 ? 23.699 0.845 -47.828 1.00 88.44 409 CYS A O 1
ATOM 3105 N N . PHE A 1 410 ? 23.607 0.832 -45.582 1.00 87.31 410 PHE A N 1
ATOM 3106 C CA . PHE A 1 410 ? 23.166 -0.561 -45.477 1.00 87.31 410 PHE A CA 1
ATOM 3107 C C . PHE A 1 410 ? 21.862 -0.679 -44.691 1.00 87.31 410 PHE A C 1
ATOM 3109 O O . PHE A 1 410 ? 21.651 0.035 -43.708 1.00 87.31 410 PHE A O 1
ATOM 3116 N N . ASP A 1 411 ? 21.032 -1.652 -45.075 1.00 84.44 411 ASP A N 1
ATOM 3117 C CA . ASP A 1 411 ? 19.936 -2.133 -44.233 1.00 84.44 411 ASP A CA 1
ATOM 3118 C C . ASP A 1 411 ? 20.527 -2.887 -43.031 1.00 84.44 411 ASP A C 1
ATOM 3120 O O . ASP A 1 411 ? 21.178 -3.935 -43.156 1.00 84.44 411 ASP A O 1
ATOM 3124 N N . LEU A 1 412 ? 20.284 -2.345 -41.838 1.00 76.62 412 LEU A N 1
ATOM 3125 C CA . LEU A 1 412 ? 20.814 -2.888 -40.593 1.00 76.62 412 LEU A CA 1
ATOM 3126 C C . LEU A 1 412 ? 20.322 -4.318 -40.322 1.00 76.62 412 LEU A C 1
ATOM 3128 O O . LEU A 1 412 ? 21.062 -5.105 -39.731 1.00 76.62 412 LEU A O 1
ATOM 3132 N N . ARG A 1 413 ? 19.117 -4.700 -40.762 1.00 76.38 413 ARG A N 1
ATOM 3133 C CA . ARG A 1 413 ? 18.613 -6.070 -40.585 1.00 76.38 413 ARG A CA 1
ATOM 3134 C C . ARG A 1 413 ? 19.412 -7.071 -41.400 1.00 76.38 413 ARG A C 1
ATOM 3136 O O . ARG A 1 413 ? 19.764 -8.119 -40.863 1.00 76.38 413 ARG A O 1
ATOM 3143 N N . VAL A 1 414 ? 19.748 -6.739 -42.645 1.00 76.56 414 VAL A N 1
ATOM 3144 C CA . VAL A 1 414 ? 20.553 -7.604 -43.524 1.00 76.56 414 VAL A CA 1
ATOM 3145 C C . VAL A 1 414 ? 21.948 -7.810 -42.932 1.00 76.56 414 VAL A C 1
ATOM 3147 O O . VAL A 1 414 ? 22.430 -8.943 -42.825 1.00 76.56 414 VAL A O 1
ATOM 3150 N N . VAL A 1 415 ? 22.566 -6.726 -42.458 1.00 77.19 415 VAL A N 1
ATOM 3151 C CA . VAL A 1 415 ? 23.890 -6.761 -41.824 1.00 77.19 415 VAL A CA 1
ATOM 3152 C C . VAL A 1 415 ? 23.866 -7.582 -40.527 1.00 77.19 415 VAL A C 1
ATOM 3154 O O . VAL A 1 415 ? 24.728 -8.444 -40.324 1.00 77.19 415 VAL A O 1
ATOM 3157 N N . LEU A 1 416 ? 22.867 -7.373 -39.660 1.00 74.62 416 LEU A N 1
ATOM 3158 C CA . LEU A 1 416 ? 22.727 -8.089 -38.385 1.00 74.62 416 LEU A CA 1
ATOM 3159 C C . LEU A 1 416 ? 22.353 -9.562 -38.559 1.00 74.62 416 LEU A C 1
ATOM 3161 O O . LEU A 1 416 ? 22.845 -10.399 -37.808 1.00 74.62 416 LEU A O 1
ATOM 3165 N N . GLN A 1 417 ? 21.524 -9.90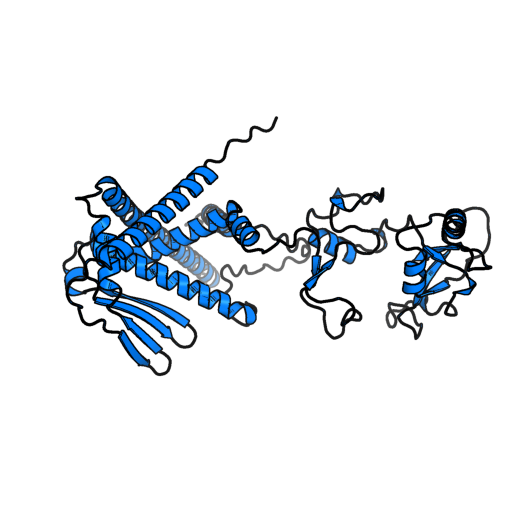9 -39.545 1.00 72.81 417 GLN A N 1
ATOM 3166 C CA . GLN A 1 417 ? 21.171 -11.301 -39.830 1.00 72.81 417 GLN A CA 1
ATOM 3167 C C . GLN A 1 417 ? 22.392 -12.102 -40.304 1.00 72.81 417 GLN A C 1
ATOM 3169 O O . GLN A 1 417 ? 22.515 -13.284 -39.985 1.00 72.81 417 GLN A O 1
ATOM 3174 N N . ARG A 1 418 ? 23.317 -11.458 -41.031 1.00 70.31 418 ARG A N 1
ATOM 3175 C CA . ARG A 1 418 ? 24.556 -12.086 -41.510 1.00 70.31 418 ARG A CA 1
ATOM 3176 C C . ARG A 1 418 ? 25.617 -12.221 -40.427 1.00 70.31 418 ARG A C 1
ATOM 3178 O O . ARG A 1 418 ? 26.200 -13.294 -40.276 1.00 70.31 418 ARG A O 1
ATOM 3185 N N . THR A 1 419 ? 25.910 -11.129 -39.726 1.00 63.03 419 THR A N 1
ATOM 3186 C CA . THR A 1 419 ? 26.983 -11.075 -38.719 1.00 63.03 419 THR A CA 1
ATOM 3187 C C . THR A 1 419 ? 26.555 -11.734 -37.410 1.00 63.03 419 THR A C 1
ATOM 3189 O O . THR A 1 419 ? 27.341 -12.434 -36.773 1.00 63.03 419 THR A O 1
ATOM 3192 N N . GLY A 1 420 ? 25.277 -11.626 -37.048 1.00 65.38 420 GLY A N 1
ATOM 3193 C CA . GLY A 1 420 ? 24.760 -12.111 -35.777 1.00 65.38 420 GLY A CA 1
ATOM 3194 C C . GLY A 1 420 ? 25.440 -11.396 -34.610 1.00 65.38 420 GLY A C 1
ATOM 3195 O O . GLY A 1 420 ? 25.456 -10.164 -34.527 1.00 65.38 420 GLY A O 1
ATOM 3196 N N . THR A 1 421 ? 26.009 -12.182 -33.697 1.00 61.12 421 THR A N 1
ATOM 3197 C CA . THR A 1 421 ? 26.784 -11.690 -32.548 1.00 61.12 421 THR A CA 1
ATOM 3198 C C . THR A 1 421 ? 28.258 -11.447 -32.864 1.00 61.12 421 THR A C 1
ATOM 3200 O O . THR A 1 421 ? 28.953 -10.864 -32.037 1.00 61.12 421 THR A O 1
ATOM 3203 N N . ASP A 1 422 ? 28.742 -11.891 -34.026 1.00 68.25 422 ASP A N 1
ATOM 3204 C CA . ASP A 1 422 ? 30.160 -11.831 -34.373 1.00 68.25 422 ASP A CA 1
ATOM 3205 C C . ASP A 1 422 ? 30.495 -10.434 -34.905 1.00 68.25 422 ASP A C 1
ATOM 3207 O O . ASP A 1 422 ? 29.900 -9.954 -35.874 1.00 68.25 422 ASP A O 1
ATOM 3211 N N . ARG A 1 423 ? 31.430 -9.754 -34.239 1.00 76.00 423 ARG A N 1
ATOM 3212 C CA . ARG A 1 423 ? 31.900 -8.415 -34.613 1.00 76.00 423 ARG A CA 1
ATOM 3213 C C . ARG A 1 423 ? 33.302 -8.497 -35.214 1.00 76.00 423 ARG A C 1
ATOM 3215 O O . ARG A 1 423 ? 34.10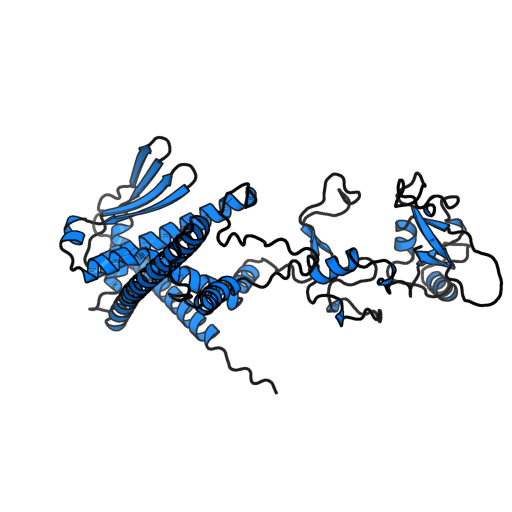1 -9.328 -34.791 1.00 76.00 423 ARG A O 1
ATOM 3222 N N . CYS A 1 424 ? 33.615 -7.619 -36.164 1.00 77.44 424 CYS A N 1
ATOM 3223 C CA . CYS A 1 424 ? 34.928 -7.546 -36.815 1.00 77.44 424 CYS A CA 1
ATOM 3224 C C . CYS A 1 424 ? 35.714 -6.307 -36.377 1.00 77.44 424 CYS A C 1
ATOM 3226 O O . CYS A 1 424 ? 35.131 -5.254 -36.152 1.00 77.44 424 CYS A O 1
ATOM 3228 N N . GLN A 1 425 ? 37.037 -6.387 -36.307 1.00 77.38 425 GLN A N 1
ATOM 3229 C CA . GLN A 1 425 ? 37.913 -5.227 -36.091 1.00 77.38 425 GLN A CA 1
ATOM 3230 C C . GLN A 1 425 ? 38.722 -4.883 -37.345 1.00 77.38 425 GLN A C 1
ATOM 3232 O O . GLN A 1 425 ? 39.376 -3.846 -37.410 1.00 77.38 425 GLN A O 1
ATOM 3237 N N . SER A 1 426 ? 38.696 -5.755 -38.350 1.00 77.12 426 SER A N 1
ATOM 3238 C CA . SER A 1 426 ? 39.386 -5.579 -39.618 1.00 77.12 426 SER A CA 1
ATOM 3239 C C . SER A 1 426 ? 38.711 -6.371 -40.737 1.00 77.12 426 SER A C 1
ATOM 3241 O O . SER A 1 426 ? 37.977 -7.327 -40.480 1.00 77.12 426 SER A O 1
ATOM 3243 N N . ASP A 1 427 ? 39.018 -6.016 -41.987 1.00 80.00 427 ASP A N 1
ATOM 3244 C CA . ASP A 1 427 ? 38.580 -6.766 -43.174 1.00 80.00 427 ASP A CA 1
ATOM 3245 C C . ASP A 1 427 ? 39.019 -8.247 -43.111 1.00 80.00 427 ASP A C 1
ATOM 3247 O O . ASP A 1 427 ? 38.338 -9.132 -43.629 1.00 80.00 427 ASP A O 1
ATOM 3251 N N . HIS A 1 428 ? 40.123 -8.547 -42.414 1.00 79.50 428 HIS A N 1
ATOM 3252 C CA . HIS A 1 428 ? 40.591 -9.920 -42.224 1.00 79.50 428 HIS A CA 1
ATOM 3253 C C . HIS A 1 428 ? 39.617 -10.757 -41.384 1.00 79.50 428 HIS A C 1
ATOM 3255 O O . HIS A 1 428 ? 39.342 -11.905 -41.733 1.00 79.50 428 HIS A O 1
ATOM 3261 N N . ASP A 1 429 ? 39.021 -10.178 -40.341 1.00 77.19 429 ASP A N 1
ATOM 3262 C CA . ASP A 1 429 ? 38.053 -10.886 -39.496 1.00 77.19 429 ASP A CA 1
ATOM 3263 C C . ASP A 1 429 ? 36.799 -11.267 -40.298 1.00 77.19 429 ASP A C 1
ATOM 3265 O O . ASP A 1 429 ? 36.240 -12.351 -40.122 1.00 77.19 429 ASP A O 1
ATOM 3269 N N . CYS A 1 430 ? 36.405 -10.417 -41.251 1.00 77.75 430 CYS A N 1
ATOM 3270 C CA . CYS A 1 430 ? 35.288 -10.688 -42.150 1.00 77.75 430 CYS A CA 1
ATOM 3271 C C . CYS A 1 430 ? 35.562 -11.847 -43.110 1.00 77.75 430 CYS A C 1
ATOM 3273 O O . CYS A 1 430 ? 34.668 -12.661 -43.340 1.00 77.75 430 CYS A O 1
ATOM 3275 N N . SER A 1 431 ? 36.801 -11.984 -43.594 1.00 72.94 431 SER A N 1
ATOM 3276 C CA . SER A 1 431 ? 37.196 -13.116 -44.446 1.00 72.94 431 SER A CA 1
ATOM 3277 C C . SER A 1 431 ? 37.142 -14.466 -43.711 1.00 72.94 431 SER A C 1
ATOM 3279 O O . SER A 1 431 ? 36.795 -15.495 -44.295 1.00 72.94 431 SER A O 1
ATOM 3281 N N . ILE A 1 432 ? 37.406 -14.470 -42.399 1.00 69.00 432 ILE A N 1
ATOM 3282 C CA . ILE A 1 432 ? 37.304 -15.665 -41.549 1.00 69.00 432 ILE A CA 1
ATOM 3283 C C . ILE A 1 432 ? 35.830 -16.038 -41.326 1.00 69.00 432 ILE A C 1
ATOM 3285 O O . ILE A 1 432 ? 35.459 -17.212 -41.450 1.00 69.00 432 ILE A O 1
ATOM 3289 N N . ILE A 1 433 ? 34.970 -15.049 -41.058 1.00 66.50 433 ILE A N 1
ATOM 3290 C CA . ILE A 1 433 ? 33.520 -15.246 -40.891 1.00 66.50 433 ILE A CA 1
ATOM 3291 C C . ILE A 1 433 ? 32.892 -15.810 -42.178 1.00 66.50 433 ILE A C 1
ATOM 3293 O O . ILE A 1 433 ? 32.093 -16.748 -42.113 1.00 66.50 433 ILE A O 1
ATOM 3297 N N . GLU A 1 434 ? 33.309 -15.307 -43.344 1.00 67.56 434 GLU A N 1
ATOM 3298 C CA . GLU A 1 434 ? 32.874 -15.786 -44.663 1.00 67.56 434 GLU A CA 1
ATOM 3299 C C . GLU A 1 434 ? 33.201 -17.274 -44.879 1.00 67.56 434 GLU A C 1
ATOM 3301 O O . GLU A 1 434 ? 32.349 -18.049 -45.319 1.00 67.56 434 GLU A O 1
ATOM 3306 N N . SER A 1 435 ? 34.402 -17.707 -44.476 1.00 59.34 435 SER A N 1
ATOM 3307 C CA . SER A 1 435 ? 34.847 -19.102 -44.617 1.00 59.34 435 SER A CA 1
ATOM 3308 C C . SER A 1 435 ? 34.052 -20.102 -43.761 1.00 59.34 435 SER A C 1
ATOM 3310 O O . SER A 1 435 ? 33.976 -21.284 -44.097 1.00 59.34 435 SER A O 1
ATOM 3312 N N . THR A 1 436 ? 33.417 -19.635 -42.679 1.00 58.19 436 THR A N 1
ATOM 3313 C CA . THR A 1 436 ? 32.756 -20.488 -41.676 1.00 58.19 436 THR A CA 1
ATOM 3314 C C . THR A 1 436 ? 31.251 -20.682 -41.942 1.00 58.19 436 THR A C 1
ATOM 3316 O O . THR A 1 436 ? 30.677 -21.672 -41.491 1.00 58.19 436 THR A O 1
ATOM 3319 N N . ARG A 1 437 ? 30.585 -19.779 -42.690 1.00 58.34 437 ARG A N 1
ATOM 3320 C CA . ARG A 1 437 ? 29.112 -19.781 -42.904 1.00 58.34 437 ARG A CA 1
ATOM 3321 C C . ARG A 1 437 ? 28.621 -20.176 -44.314 1.00 58.34 437 ARG A C 1
ATOM 3323 O O . ARG A 1 437 ? 27.435 -20.049 -44.588 1.00 58.34 437 ARG A O 1
ATOM 3330 N N . SER A 1 438 ? 29.471 -20.790 -45.143 1.00 47.50 438 SER A N 1
ATOM 3331 C CA . SER A 1 438 ? 29.141 -21.409 -46.448 1.00 47.50 438 SER A CA 1
ATOM 3332 C C . SER A 1 438 ? 28.787 -20.457 -47.616 1.00 47.50 438 SER A C 1
ATOM 3334 O O . SER A 1 438 ? 27.690 -19.920 -47.714 1.00 47.50 438 SER A O 1
ATOM 3336 N N . SER A 1 439 ? 29.743 -20.337 -48.547 1.00 46.53 439 SER A N 1
ATOM 3337 C CA . SER A 1 439 ? 29.676 -20.465 -50.026 1.00 46.53 439 SER A CA 1
ATOM 3338 C C . SER A 1 439 ? 28.542 -19.865 -50.890 1.00 46.53 439 SER A C 1
ATOM 3340 O O . SER A 1 439 ? 28.445 -20.234 -52.059 1.00 46.53 439 SER A O 1
ATOM 3342 N N . LEU A 1 440 ? 27.715 -18.930 -50.411 1.00 50.78 440 LEU A N 1
ATOM 3343 C CA . LEU A 1 440 ? 26.672 -18.296 -51.250 1.00 50.78 440 LEU A CA 1
ATOM 3344 C C . LEU A 1 440 ? 27.002 -16.891 -51.780 1.00 50.78 440 LEU A C 1
ATOM 3346 O O . LEU A 1 440 ? 26.203 -16.328 -52.526 1.00 50.78 440 LEU A O 1
ATOM 3350 N N . LEU A 1 441 ? 28.171 -16.334 -51.462 1.00 51.22 441 LEU A N 1
ATOM 3351 C CA . LEU A 1 441 ? 28.605 -15.035 -51.979 1.00 51.22 441 LEU A CA 1
ATOM 3352 C C . LEU A 1 441 ? 29.890 -15.186 -52.798 1.00 51.22 441 LEU A C 1
ATOM 3354 O O . LEU A 1 441 ? 30.860 -15.797 -52.366 1.00 51.22 441 LEU A O 1
ATOM 3358 N N . GLN A 1 442 ? 29.872 -14.632 -54.010 1.00 54.03 442 GLN A N 1
ATOM 3359 C CA . GLN A 1 442 ? 31.023 -14.537 -54.917 1.00 54.03 442 GLN A CA 1
ATOM 3360 C C . GLN A 1 442 ? 31.851 -13.259 -54.672 1.00 54.03 442 GLN A C 1
ATOM 3362 O O . GLN A 1 442 ? 32.593 -12.838 -55.559 1.00 54.03 442 GLN A O 1
ATOM 3367 N N . GLN A 1 443 ? 31.692 -12.585 -53.524 1.00 63.91 443 GLN A N 1
ATOM 3368 C CA . GLN A 1 443 ? 32.219 -11.233 -53.319 1.00 63.91 443 GLN A CA 1
ATOM 3369 C C . GLN A 1 443 ? 32.797 -11.001 -51.917 1.00 63.91 443 GLN A C 1
ATOM 3371 O O . GLN A 1 443 ? 32.194 -11.445 -50.945 1.00 63.91 443 GLN A O 1
ATOM 3376 N N . PRO A 1 444 ? 33.909 -10.245 -51.813 1.00 71.62 444 PRO A N 1
ATOM 3377 C CA . PRO A 1 444 ? 34.633 -10.054 -50.561 1.00 71.62 444 PRO A CA 1
ATOM 3378 C C . PRO A 1 444 ? 33.862 -9.181 -49.563 1.00 71.62 444 PRO A C 1
ATOM 3380 O O . PRO A 1 444 ? 33.438 -8.067 -49.888 1.00 71.62 444 PRO A O 1
ATOM 3383 N N . LEU A 1 445 ? 33.743 -9.663 -48.324 1.00 80.44 445 LEU A N 1
ATOM 3384 C CA . LEU A 1 445 ? 33.228 -8.884 -47.197 1.00 80.44 445 LEU A CA 1
ATOM 3385 C C . LEU A 1 445 ? 34.291 -7.920 -46.650 1.00 80.44 445 LEU A C 1
ATOM 3387 O O . LEU A 1 445 ? 35.454 -8.287 -46.494 1.00 80.44 445 LEU A O 1
ATOM 3391 N N . ASN A 1 446 ? 33.874 -6.702 -46.300 1.00 83.38 446 ASN A N 1
ATOM 3392 C CA . ASN A 1 446 ? 34.719 -5.701 -45.642 1.00 83.38 446 ASN A CA 1
ATOM 3393 C C . ASN A 1 446 ? 34.131 -5.315 -44.277 1.00 83.38 446 ASN A C 1
ATOM 3395 O O . ASN A 1 446 ? 32.933 -5.478 -44.036 1.00 83.38 446 ASN A O 1
ATOM 3399 N N . ALA A 1 447 ? 34.978 -4.791 -43.397 1.00 82.62 447 ALA A N 1
ATOM 3400 C CA . ALA A 1 447 ? 34.610 -4.314 -42.077 1.00 82.62 447 ALA A CA 1
ATOM 3401 C C . ALA A 1 447 ? 34.110 -2.866 -42.130 1.00 82.62 447 ALA A C 1
ATOM 3403 O O . ALA A 1 447 ? 34.791 -1.953 -42.611 1.00 82.62 447 ALA A O 1
ATOM 3404 N N . PHE A 1 448 ? 32.931 -2.649 -41.558 1.00 80.38 448 PHE A N 1
ATOM 3405 C CA . PHE A 1 448 ? 32.269 -1.355 -41.471 1.00 80.38 448 PHE A CA 1
ATOM 3406 C C . PHE A 1 448 ? 31.895 -1.025 -40.029 1.00 80.38 448 PHE A C 1
ATOM 3408 O O . PHE A 1 448 ? 31.476 -1.888 -39.265 1.00 80.38 448 PHE A O 1
ATOM 3415 N N . ARG A 1 449 ? 32.011 0.240 -39.641 1.00 78.25 449 ARG A N 1
ATOM 3416 C CA . ARG A 1 449 ? 31.515 0.775 -38.370 1.00 78.25 449 ARG A CA 1
ATOM 3417 C C . ARG A 1 449 ? 30.295 1.647 -38.631 1.00 78.25 449 ARG A C 1
ATOM 3419 O O . ARG A 1 449 ? 30.197 2.262 -39.686 1.00 78.25 449 ARG A O 1
ATOM 3426 N N . ARG A 1 450 ? 29.375 1.714 -37.674 1.00 74.25 450 ARG A N 1
ATOM 3427 C CA . ARG A 1 450 ? 28.242 2.642 -37.760 1.00 74.25 450 ARG A CA 1
ATOM 3428 C C . ARG A 1 450 ? 28.755 4.080 -37.596 1.00 74.25 450 ARG A C 1
ATOM 3430 O O . ARG A 1 450 ? 29.542 4.310 -36.674 1.00 74.25 450 ARG A O 1
ATOM 3437 N N . GLY A 1 451 ? 28.358 4.959 -38.519 1.00 57.22 451 GLY A N 1
ATOM 3438 C CA . GLY A 1 451 ? 28.718 6.385 -38.552 1.00 57.22 451 GLY A CA 1
ATOM 3439 C C . GLY A 1 451 ? 28.009 7.224 -37.502 1.00 57.22 451 GLY A C 1
ATOM 3440 O O . GLY A 1 451 ? 27.043 6.732 -36.872 1.00 57.22 451 GLY A O 1
#